Protein AF-A0A966U5E6-F1 (afdb_monomer_lite)

Secondary structure (DSSP, 8-state):
-PPPGGGGSHHHHHHH-TTSEEEE---GGGGG-TTPPTTEEEEEE-TTGGGS-TTPPPPEEEPPPPTT-S-HHHHHHHHHHHTT-SEEEEEEEGGGTT-HHHHHHHHHHHHH-SEEEEEEES-SSHHHHHHHHHHHHHHTTSSSGGGGGGGPBPTTS-BHHHHHHHS-EEEE---SS--GGGEEEPTTT---HHHHHTTTTHHHHHHHHHHHHHHHHHHHHHHHHHHHHHHHHHHHHHHHHHHHHHHHHHHHHHHHSS-HHHHHHHHHHHHHHHS-HHHHHHSHHHHHHTTS-----SSHHHHHHHHHHHH-SPPPTT--HHHHHHHHHHHHHHHHHHHHHH-GGGGGG---HHHHHHHHHHHHHSPPPPPPHHHHHHHHHHHHHHHHH-TTT--

pLDDT: mean 71.46, std 17.2, range [32.38, 96.38]

Structure (mmCIF, N/CA/C/O backbone):
data_AF-A0A966U5E6-F1
#
_entry.id   AF-A0A966U5E6-F1
#
loop_
_atom_site.group_PDB
_atom_site.id
_atom_site.type_symbol
_atom_site.label_atom_id
_atom_site.label_alt_id
_atom_site.label_comp_id
_atom_site.label_asym_id
_atom_site.label_entity_id
_atom_site.label_seq_id
_atom_site.pdbx_PDB_ins_code
_atom_site.Cartn_x
_atom_site.Cartn_y
_atom_site.Cartn_z
_atom_site.occupancy
_atom_site.B_iso_or_equiv
_atom_site.auth_seq_id
_atom_site.auth_comp_id
_atom_site.auth_asym_id
_atom_site.auth_atom_id
_atom_site.pdbx_PDB_model_num
ATOM 1 N N . MET A 1 1 ? -3.689 -17.893 -22.186 1.00 41.50 1 MET A N 1
ATOM 2 C CA . MET A 1 1 ? -5.064 -17.481 -22.502 1.00 41.50 1 MET A CA 1
ATOM 3 C C . MET A 1 1 ? -4.883 -16.170 -23.229 1.00 41.50 1 MET A C 1
ATOM 5 O O . MET A 1 1 ? -4.482 -15.211 -22.590 1.00 41.50 1 MET A O 1
ATOM 9 N N . ALA A 1 2 ? -4.940 -16.207 -24.560 1.00 42.91 2 ALA A N 1
ATOM 10 C CA . ALA A 1 2 ? -4.788 -15.012 -25.379 1.00 42.91 2 ALA A CA 1
ATOM 11 C C . ALA A 1 2 ? -5.911 -14.048 -25.000 1.00 42.91 2 ALA A C 1
ATOM 13 O O . ALA A 1 2 ? -7.063 -14.476 -24.918 1.00 42.91 2 ALA A O 1
ATOM 14 N N . VAL A 1 3 ? -5.568 -12.798 -24.695 1.00 50.03 3 VAL A N 1
ATOM 15 C CA . VAL A 1 3 ? -6.550 -11.739 -24.456 1.00 50.03 3 VAL A CA 1
ATOM 16 C C . VAL A 1 3 ? -7.454 -11.676 -25.694 1.00 50.03 3 VAL A C 1
ATOM 18 O O . VAL A 1 3 ? -6.928 -11.432 -26.784 1.00 50.03 3 VAL A O 1
ATOM 21 N N . PRO A 1 4 ? -8.765 -11.963 -25.571 1.00 55.91 4 PRO A N 1
ATOM 22 C CA . PRO A 1 4 ? -9.657 -12.007 -26.721 1.00 55.91 4 PRO A CA 1
ATOM 23 C C . PRO A 1 4 ? -9.639 -10.678 -27.495 1.00 55.91 4 PRO A C 1
ATOM 25 O O . PRO A 1 4 ? -9.589 -9.629 -26.854 1.00 55.91 4 PRO A O 1
ATOM 28 N N . PRO A 1 5 ? -9.720 -10.680 -28.840 1.00 56.44 5 PRO A N 1
ATOM 29 C CA . PRO A 1 5 ? -9.664 -9.457 -29.656 1.00 56.44 5 PRO A CA 1
ATOM 30 C C . PRO A 1 5 ? -10.683 -8.380 -29.248 1.00 56.44 5 PRO A C 1
ATOM 32 O O . PRO A 1 5 ? -10.448 -7.187 -29.424 1.00 56.44 5 PRO A O 1
ATOM 35 N N . GLU A 1 6 ? -11.803 -8.799 -28.658 1.00 61.25 6 GLU A N 1
ATOM 36 C CA . GLU A 1 6 ? -12.859 -7.936 -28.118 1.00 61.25 6 GLU A CA 1
ATOM 37 C C . GLU A 1 6 ? -12.434 -7.079 -26.906 1.00 61.25 6 GLU A C 1
ATOM 39 O O . GLU A 1 6 ? -13.129 -6.120 -26.568 1.00 61.25 6 GLU A O 1
ATOM 44 N N . TRP A 1 7 ? -11.277 -7.349 -26.288 1.00 61.25 7 TRP A N 1
ATOM 45 C CA . TRP A 1 7 ? -10.681 -6.485 -25.256 1.00 61.25 7 TRP A CA 1
ATOM 46 C C . TRP A 1 7 ? -10.131 -5.168 -25.798 1.00 61.25 7 TRP A C 1
ATOM 48 O O . TRP A 1 7 ? -9.921 -4.247 -25.019 1.00 61.25 7 TRP A O 1
ATOM 58 N N . ASN A 1 8 ? -9.956 -5.047 -27.114 1.00 61.06 8 ASN A N 1
ATOM 59 C CA . ASN A 1 8 ? -9.574 -3.784 -27.747 1.00 61.06 8 ASN A CA 1
ATOM 60 C C . ASN A 1 8 ? -10.769 -2.823 -27.912 1.00 61.06 8 ASN A C 1
ATOM 62 O O . ASN A 1 8 ? -10.610 -1.742 -28.475 1.00 61.06 8 ASN A O 1
ATOM 66 N N . SER A 1 9 ? -11.972 -3.208 -27.465 1.00 67.88 9 SER A N 1
ATOM 67 C CA . SER A 1 9 ? -13.136 -2.321 -27.488 1.00 67.88 9 SER A CA 1
ATOM 68 C C . SER A 1 9 ? -13.031 -1.243 -26.396 1.00 67.88 9 SER A C 1
ATOM 70 O O . SER A 1 9 ? -12.652 -1.563 -25.264 1.00 67.88 9 SER A O 1
ATOM 72 N N . PRO A 1 10 ? -13.404 0.018 -26.692 1.00 66.44 10 PRO A N 1
ATOM 73 C CA . PRO A 1 10 ? -13.407 1.101 -25.705 1.00 66.44 10 PRO A CA 1
ATOM 74 C C . PRO A 1 10 ? -14.160 0.737 -24.418 1.00 66.44 10 PRO A C 1
ATOM 76 O O . PRO A 1 10 ? -13.633 0.917 -23.328 1.00 66.44 10 PRO A O 1
ATOM 79 N N . GLU A 1 11 ? -15.324 0.096 -24.545 1.00 73.62 11 GLU A N 1
ATOM 80 C CA . GLU A 1 11 ? -16.182 -0.336 -23.429 1.00 73.62 11 GLU A CA 1
ATOM 81 C C . GLU A 1 11 ? -15.479 -1.301 -22.457 1.00 73.62 11 GLU A C 1
ATOM 83 O O . GLU A 1 11 ? -15.679 -1.254 -21.242 1.00 73.62 11 GLU A O 1
ATOM 88 N N . ARG A 1 12 ? -14.638 -2.208 -22.974 1.00 73.81 12 ARG A N 1
ATOM 89 C CA . ARG A 1 12 ? -13.872 -3.147 -22.140 1.00 73.81 12 ARG A CA 1
ATOM 90 C C . ARG A 1 12 ? -12.687 -2.462 -21.484 1.00 73.81 12 ARG A C 1
ATOM 92 O O . ARG A 1 12 ? -12.425 -2.721 -20.311 1.00 73.81 12 ARG A O 1
ATOM 99 N N . LEU A 1 13 ? -11.998 -1.595 -22.220 1.00 72.06 13 LEU A N 1
ATOM 100 C CA . LEU A 1 13 ? -10.863 -0.847 -21.696 1.00 72.06 13 LEU A CA 1
ATOM 101 C C . LEU A 1 13 ? -11.293 0.145 -20.608 1.00 72.06 13 LEU A C 1
ATOM 103 O O . LEU A 1 13 ? -10.577 0.277 -19.621 1.00 72.06 13 LEU A O 1
ATOM 107 N N . GLU A 1 14 ? -12.482 0.746 -20.710 1.00 75.75 14 GLU A N 1
ATOM 108 C CA . GLU A 1 14 ? -13.100 1.536 -19.634 1.00 75.75 14 GLU A CA 1
ATOM 109 C C . GLU A 1 14 ? -13.304 0.702 -18.360 1.00 75.75 14 GLU A C 1
ATOM 111 O O . GLU A 1 14 ? -13.106 1.190 -17.253 1.00 75.75 14 GLU A O 1
ATOM 116 N N . GLY A 1 15 ? -13.622 -0.590 -18.484 1.00 74.81 15 GLY A N 1
ATOM 117 C CA . GLY A 1 15 ? -13.683 -1.497 -17.335 1.00 74.81 15 GLY A CA 1
ATOM 118 C C . GLY A 1 15 ? -12.321 -1.746 -16.671 1.00 74.81 15 GLY A C 1
ATOM 119 O O . GLY A 1 15 ? -12.252 -1.934 -15.456 1.00 74.81 15 GLY A O 1
ATOM 120 N N . VAL A 1 16 ? -11.234 -1.737 -17.450 1.00 71.56 16 VAL A N 1
ATOM 121 C CA . VAL A 1 16 ? -9.858 -1.924 -16.952 1.00 71.56 16 VAL A CA 1
ATOM 122 C C . VAL A 1 16 ? -9.298 -0.620 -16.380 1.00 71.56 16 VAL A C 1
ATOM 124 O O . VAL A 1 16 ? -8.623 -0.634 -15.351 1.00 71.56 16 VAL A O 1
ATOM 127 N N . PHE A 1 17 ? -9.613 0.513 -17.005 1.00 74.50 17 PHE A N 1
ATOM 128 C CA . PHE A 1 17 ? -9.156 1.849 -16.630 1.00 74.50 17 PHE A CA 1
ATOM 129 C C . PHE A 1 17 ? -10.345 2.809 -16.436 1.00 74.50 17 PHE A C 1
ATOM 131 O O . PHE A 1 17 ? -10.489 3.770 -17.188 1.00 74.50 17 PHE A O 1
ATOM 138 N N . PRO A 1 18 ? -11.179 2.608 -15.397 1.00 71.12 18 PRO A N 1
ATOM 139 C CA . PRO A 1 18 ? -12.434 3.353 -15.212 1.00 71.12 18 PRO A CA 1
ATOM 140 C C . PRO A 1 18 ? -12.257 4.846 -14.924 1.00 71.12 18 PRO A C 1
ATOM 142 O O . PRO A 1 18 ? -13.219 5.606 -14.956 1.00 71.12 18 PRO A O 1
ATOM 145 N N . THR A 1 19 ? -11.039 5.265 -14.592 1.00 72.38 19 THR A N 1
ATOM 146 C CA . THR A 1 19 ? -10.677 6.641 -14.236 1.00 72.38 19 THR A CA 1
ATOM 147 C C . THR A 1 19 ? -9.906 7.361 -15.347 1.00 72.38 19 THR A C 1
ATOM 149 O O . THR A 1 19 ? -9.555 8.528 -15.172 1.00 72.38 19 THR A O 1
ATOM 152 N N . ALA A 1 20 ? -9.628 6.691 -16.472 1.00 71.94 20 ALA A N 1
ATOM 153 C CA . ALA A 1 20 ? -8.787 7.202 -17.552 1.00 71.94 20 ALA A CA 1
ATOM 154 C C . ALA A 1 20 ? -9.601 7.731 -18.744 1.00 71.94 20 ALA A C 1
ATOM 156 O O . ALA A 1 20 ? -10.583 7.113 -19.145 1.00 71.94 20 ALA A O 1
ATOM 157 N N . ASP A 1 21 ? -9.144 8.829 -19.359 1.00 75.56 21 ASP A N 1
ATOM 158 C CA . ASP A 1 21 ? -9.624 9.261 -20.681 1.00 75.56 21 ASP A CA 1
ATOM 159 C C . ASP A 1 21 ? -8.865 8.474 -21.758 1.00 75.56 21 ASP A C 1
ATOM 161 O O . ASP A 1 21 ? -7.744 8.823 -22.134 1.00 75.56 21 ASP A O 1
ATOM 165 N N . LEU A 1 22 ? -9.427 7.347 -22.194 1.00 75.19 22 LEU A N 1
ATOM 166 C CA . LEU A 1 22 ? -8.778 6.450 -23.147 1.00 75.19 22 LEU A CA 1
ATOM 167 C C . LEU A 1 22 ? -8.907 6.980 -24.577 1.00 75.19 22 LEU A C 1
ATOM 169 O O . LEU A 1 22 ? -10.005 7.172 -25.093 1.00 75.19 22 LEU A O 1
ATOM 173 N N . CYS A 1 23 ? -7.774 7.159 -25.253 1.00 74.31 23 CYS A N 1
ATOM 174 C CA . CYS A 1 23 ? -7.717 7.629 -26.631 1.00 74.31 23 CYS A CA 1
ATOM 175 C C . CYS A 1 23 ? -6.932 6.648 -27.510 1.00 74.31 23 CYS A C 1
ATOM 177 O O . CYS A 1 23 ? -5.743 6.431 -27.266 1.00 74.31 23 CYS A O 1
ATOM 179 N N . PRO A 1 24 ? -7.542 6.085 -28.567 1.00 73.31 24 PRO A N 1
ATOM 180 C CA . PRO A 1 24 ? -6.820 5.256 -29.523 1.00 73.31 24 PRO A CA 1
ATOM 181 C C . PRO A 1 24 ? -5.620 6.004 -30.121 1.00 73.31 24 PRO A C 1
ATOM 183 O O . PRO A 1 24 ? -5.747 7.136 -30.594 1.00 73.31 24 PRO A O 1
ATOM 186 N N . LEU A 1 25 ? -4.448 5.373 -30.112 1.00 71.69 25 LEU A N 1
ATOM 187 C CA . LEU A 1 25 ? -3.243 5.885 -30.752 1.00 71.69 25 LEU A CA 1
ATOM 188 C C . LEU A 1 25 ? -3.236 5.456 -32.222 1.00 71.69 25 LEU A C 1
ATOM 190 O O . LEU A 1 25 ? -2.793 4.362 -32.560 1.00 71.69 25 LEU A O 1
ATOM 194 N N . ILE A 1 26 ? -3.768 6.322 -33.086 1.00 72.00 26 ILE A N 1
ATOM 195 C CA . ILE A 1 26 ? -3.851 6.090 -34.539 1.00 72.00 26 ILE A CA 1
ATOM 196 C C . ILE A 1 26 ? -2.588 6.598 -35.252 1.00 72.00 26 ILE A C 1
ATOM 198 O O . ILE A 1 26 ? -2.130 5.990 -36.214 1.00 72.00 26 ILE A O 1
ATOM 202 N N . ASP A 1 27 ? -2.016 7.700 -34.763 1.00 71.19 27 ASP A N 1
ATOM 203 C CA . ASP A 1 27 ? -0.808 8.328 -35.299 1.00 71.19 27 ASP A CA 1
ATOM 204 C C . ASP A 1 27 ? 0.183 8.590 -34.149 1.00 71.19 27 ASP A C 1
ATOM 206 O O . ASP A 1 27 ? -0.199 9.250 -33.176 1.00 71.19 27 ASP A O 1
ATOM 210 N N . PRO A 1 28 ? 1.446 8.121 -34.234 1.00 70.12 28 PRO A N 1
ATOM 211 C CA . PRO A 1 28 ? 2.491 8.427 -33.254 1.00 70.12 28 PRO A CA 1
ATOM 212 C C . PRO A 1 28 ? 2.680 9.924 -32.981 1.00 70.12 28 PRO A C 1
ATOM 214 O O . PRO A 1 28 ? 3.082 10.299 -31.879 1.00 70.12 28 PRO A O 1
ATOM 217 N N . SER A 1 29 ? 2.370 10.791 -33.951 1.00 72.19 29 SER A N 1
ATOM 218 C CA . SER A 1 29 ? 2.447 12.245 -33.781 1.00 72.19 29 SER A CA 1
ATOM 219 C C . SER A 1 29 ? 1.520 12.764 -32.671 1.00 72.19 29 SER A C 1
ATOM 221 O O . SER A 1 29 ? 1.828 13.778 -32.040 1.00 72.19 29 SER A O 1
ATOM 223 N N . ALA A 1 30 ? 0.442 12.033 -32.355 1.00 68.44 30 ALA A N 1
ATOM 224 C CA . ALA A 1 30 ? -0.501 12.378 -31.296 1.00 68.44 30 ALA A CA 1
ATOM 225 C C . ALA A 1 30 ? 0.145 12.409 -29.899 1.00 68.44 30 ALA A C 1
ATOM 227 O O . ALA A 1 30 ? -0.312 13.183 -29.056 1.00 68.44 30 ALA A O 1
ATOM 228 N N . LEU A 1 31 ? 1.230 11.647 -29.689 1.00 66.94 31 LEU A N 1
ATOM 229 C CA . LEU A 1 31 ? 2.015 11.630 -28.445 1.00 66.94 31 LEU A CA 1
ATOM 230 C C . LEU A 1 31 ? 2.821 12.920 -28.229 1.00 66.94 31 LEU A C 1
ATOM 232 O O . LEU A 1 31 ? 3.248 13.213 -27.117 1.00 66.94 31 LEU A O 1
ATOM 236 N N . VAL A 1 32 ? 3.059 13.689 -29.295 1.00 65.81 32 VAL A N 1
ATOM 237 C CA . VAL A 1 32 ? 3.941 14.867 -29.280 1.00 65.81 32 VAL A CA 1
ATOM 238 C C . VAL A 1 32 ? 3.139 16.172 -29.215 1.00 65.81 32 VAL A C 1
ATOM 240 O O . VAL A 1 32 ? 3.725 17.238 -29.043 1.00 65.81 32 VAL A O 1
ATOM 243 N N . LEU A 1 33 ? 1.806 16.122 -29.341 1.00 58.59 33 LEU A N 1
ATOM 244 C CA . LEU A 1 33 ? 0.968 17.319 -29.445 1.00 58.59 33 LEU A CA 1
ATOM 245 C C . LEU A 1 33 ? 0.936 18.114 -28.122 1.00 58.59 33 LEU A C 1
ATOM 247 O O . LEU A 1 33 ? 0.348 17.652 -27.140 1.00 58.59 33 LEU A O 1
ATOM 251 N N . PRO A 1 34 ? 1.510 19.333 -28.075 1.00 55.66 34 PRO A N 1
ATOM 252 C CA . PRO A 1 34 ? 1.424 20.179 -26.893 1.00 55.66 34 PRO A CA 1
ATOM 253 C C . PRO A 1 34 ? -0.016 20.675 -26.688 1.00 55.66 34 PRO A C 1
ATOM 255 O O . PRO A 1 34 ? -0.691 21.057 -27.643 1.00 55.66 34 PRO A O 1
ATOM 258 N N . GLY A 1 35 ? -0.483 20.702 -25.435 1.00 57.75 35 GLY A N 1
ATOM 259 C CA . GLY A 1 35 ? -1.819 21.204 -25.075 1.00 57.75 35 GLY A CA 1
ATOM 260 C C . GLY A 1 35 ? -2.935 20.154 -25.044 1.00 57.75 35 GLY A C 1
ATOM 261 O O . GLY A 1 35 ? -4.105 20.519 -24.942 1.00 57.75 35 GLY A O 1
ATOM 262 N N . GLN A 1 36 ? -2.597 18.863 -25.112 1.00 59.75 36 GLN A N 1
ATOM 263 C CA . GLN A 1 36 ? -3.540 17.784 -24.806 1.00 59.75 36 GLN A CA 1
ATOM 264 C C . GLN A 1 36 ? -4.076 17.941 -23.365 1.00 59.75 36 GLN A C 1
ATOM 266 O O . GLN A 1 36 ? -3.306 18.299 -22.467 1.00 59.75 36 GLN A O 1
ATOM 271 N N . PRO A 1 37 ? -5.374 17.687 -23.113 1.00 59.03 37 PRO A N 1
ATOM 272 C CA . PRO A 1 37 ? -5.912 17.694 -21.757 1.00 59.03 37 PRO A CA 1
ATOM 273 C C . PRO A 1 37 ? -5.194 16.651 -20.888 1.00 59.03 37 PRO A C 1
ATOM 275 O O . PRO A 1 37 ? -4.976 15.514 -21.310 1.00 59.03 37 PRO A O 1
ATOM 278 N N . ALA A 1 38 ? -4.819 17.045 -19.669 1.00 56.41 38 ALA A N 1
ATOM 279 C CA . ALA A 1 38 ? -4.161 16.158 -18.714 1.00 56.41 38 ALA A CA 1
ATOM 280 C C . ALA A 1 38 ? -5.054 14.947 -18.383 1.00 56.41 38 ALA A C 1
ATOM 282 O O . ALA A 1 38 ? -6.244 15.097 -18.098 1.00 56.41 38 ALA A O 1
ATOM 283 N N . GLY A 1 39 ? -4.476 13.741 -18.385 1.00 58.38 39 GLY A N 1
ATOM 284 C CA . GLY A 1 39 ? -5.188 12.499 -18.052 1.00 58.38 39 GLY A CA 1
ATOM 285 C C . GLY A 1 39 ? -5.626 11.631 -19.226 1.00 58.38 39 GLY A C 1
ATOM 286 O O . GLY A 1 39 ? -6.240 10.589 -18.993 1.00 58.38 39 GLY A O 1
ATOM 287 N N . ARG A 1 40 ? -5.300 12.033 -20.455 1.00 70.44 40 ARG A N 1
ATOM 288 C CA . ARG A 1 40 ? -5.498 11.207 -21.640 1.00 70.44 40 ARG A CA 1
ATOM 289 C C . ARG A 1 40 ? -4.468 10.083 -21.696 1.00 70.44 40 ARG A C 1
ATOM 291 O O . ARG A 1 40 ? -3.270 10.341 -21.624 1.00 70.44 40 ARG A O 1
ATOM 298 N N . MET A 1 41 ? -4.935 8.848 -21.836 1.00 71.31 41 MET A N 1
ATOM 299 C CA . MET A 1 41 ? -4.091 7.670 -22.014 1.00 71.31 41 MET A CA 1
ATOM 300 C C . MET A 1 41 ? -4.189 7.195 -23.451 1.00 71.31 41 MET A C 1
ATOM 302 O O . MET A 1 41 ? -5.272 6.876 -23.943 1.00 71.31 41 MET A O 1
ATOM 306 N N . HIS A 1 42 ? -3.045 7.143 -24.121 1.00 74.50 42 HIS A N 1
ATOM 307 C CA . HIS A 1 42 ? -2.974 6.645 -25.480 1.00 74.50 42 HIS A CA 1
ATOM 308 C C . HIS A 1 42 ? -2.915 5.126 -25.484 1.00 74.50 42 HIS A C 1
ATOM 310 O O . HIS A 1 42 ? -2.060 4.535 -24.830 1.00 74.50 42 HIS A O 1
ATOM 316 N N . VAL A 1 43 ? -3.837 4.520 -26.227 1.00 71.56 43 VAL A N 1
ATOM 317 C CA . VAL A 1 43 ? -4.001 3.075 -26.336 1.00 71.56 43 VAL A CA 1
ATOM 318 C C . VAL A 1 43 ? -3.727 2.646 -27.767 1.00 71.56 43 VAL A C 1
ATOM 320 O O . VAL A 1 43 ? -4.480 2.989 -28.676 1.00 71.56 43 VAL A O 1
ATOM 323 N N . ALA A 1 44 ? -2.686 1.846 -27.966 1.00 68.00 44 ALA A N 1
ATOM 324 C CA . ALA A 1 44 ? -2.507 1.101 -29.204 1.00 68.00 44 ALA A CA 1
ATOM 325 C C . ALA A 1 44 ? -2.788 -0.379 -28.945 1.00 68.00 44 ALA A C 1
ATOM 327 O O . ALA A 1 44 ? -2.116 -1.006 -28.124 1.00 68.00 44 ALA A O 1
ATOM 328 N N . ALA A 1 45 ? -3.758 -0.927 -29.676 1.00 62.34 45 ALA A N 1
ATOM 329 C CA . ALA A 1 45 ? -3.781 -2.350 -29.965 1.00 62.34 45 ALA A CA 1
ATOM 330 C C . ALA A 1 45 ? -2.874 -2.568 -31.174 1.00 62.34 45 ALA A C 1
ATOM 332 O O . ALA A 1 45 ? -2.937 -1.792 -32.126 1.00 62.34 45 ALA A O 1
ATOM 333 N N . ALA A 1 46 ? -2.031 -3.593 -31.153 1.00 56.56 46 ALA A N 1
ATOM 334 C CA . ALA A 1 46 ? -1.167 -3.905 -32.284 1.00 56.56 46 ALA A CA 1
ATOM 335 C C . ALA A 1 46 ? -1.766 -5.053 -33.118 1.00 56.56 46 ALA A C 1
ATOM 337 O O . ALA A 1 46 ? -1.400 -6.207 -32.894 1.00 56.56 46 ALA A O 1
ATOM 338 N N . PRO A 1 47 ? -2.679 -4.778 -34.076 1.00 49.59 47 PRO A N 1
ATOM 339 C CA . PRO A 1 47 ? -3.237 -5.806 -34.952 1.00 49.59 47 PRO A CA 1
ATOM 340 C C . PRO A 1 47 ? -2.172 -6.435 -35.859 1.00 49.59 47 PRO A C 1
ATOM 342 O O . PRO A 1 47 ? -2.323 -7.586 -36.237 1.00 49.59 47 PRO A O 1
ATOM 345 N N . ASP A 1 48 ? -1.061 -5.749 -36.141 1.00 42.88 48 ASP A N 1
ATOM 346 C CA . ASP A 1 48 ? 0.031 -6.291 -36.965 1.00 42.88 48 ASP A CA 1
ATOM 347 C C . ASP A 1 48 ? 1.111 -7.021 -36.146 1.00 42.88 48 ASP A C 1
ATOM 349 O O . ASP A 1 48 ? 1.906 -7.772 -36.701 1.00 42.88 48 ASP A O 1
ATOM 353 N N . LEU A 1 49 ? 1.104 -6.906 -34.810 1.00 48.47 49 LEU A N 1
ATOM 354 C CA . LEU A 1 49 ? 1.819 -7.864 -33.952 1.00 48.47 49 LEU A CA 1
ATOM 355 C C . LEU A 1 49 ? 1.053 -9.204 -33.862 1.00 48.47 49 LEU A C 1
ATOM 357 O O . LEU A 1 49 ? 1.596 -10.200 -33.394 1.00 48.47 49 LEU A O 1
ATOM 361 N N . VAL A 1 50 ? -0.173 -9.293 -34.398 1.00 41.88 50 VAL A N 1
ATOM 362 C CA . VAL A 1 50 ? -0.956 -10.543 -34.500 1.00 41.88 50 VAL A CA 1
ATOM 363 C C . VAL A 1 50 ? -0.342 -11.538 -35.501 1.00 41.88 50 VAL A C 1
ATOM 365 O O . VAL A 1 50 ? -0.720 -12.707 -35.515 1.00 41.88 50 VAL A O 1
ATOM 368 N N . THR A 1 51 ? 0.698 -11.166 -36.262 1.00 42.44 51 THR A N 1
ATOM 369 C CA . THR A 1 51 ? 1.540 -12.154 -36.968 1.00 42.44 51 THR A CA 1
ATOM 370 C C . THR A 1 51 ? 2.488 -12.944 -36.054 1.00 42.44 51 THR A C 1
ATOM 372 O O . THR A 1 51 ? 3.321 -13.695 -36.552 1.00 42.44 51 THR A O 1
ATOM 375 N N . LEU A 1 52 ? 2.354 -12.866 -34.726 1.00 47.38 52 LEU A N 1
ATOM 376 C CA . LEU A 1 52 ? 3.104 -13.693 -33.763 1.00 47.38 52 LEU A CA 1
ATOM 377 C C . LEU A 1 52 ? 2.514 -15.109 -33.565 1.00 47.38 52 LEU A C 1
ATOM 379 O O . LEU A 1 52 ? 2.692 -15.747 -32.529 1.00 47.38 52 LEU A O 1
ATOM 383 N N . GLY A 1 53 ? 1.855 -15.628 -34.603 1.00 41.91 53 GLY A N 1
ATOM 384 C CA . GLY A 1 53 ? 1.350 -16.995 -34.690 1.00 41.91 53 GLY A CA 1
ATOM 385 C C . GLY A 1 53 ? -0.074 -17.187 -34.143 1.00 41.91 53 GLY A C 1
ATOM 386 O O . GLY A 1 53 ? -0.586 -16.364 -33.380 1.00 41.91 53 GLY A O 1
ATOM 387 N N . PRO A 1 54 ? -0.751 -18.283 -34.536 1.00 39.19 54 PRO A N 1
ATOM 388 C CA . PRO A 1 54 ? -2.086 -18.608 -34.043 1.00 39.19 54 PRO A CA 1
ATOM 389 C C . PRO A 1 54 ? -2.041 -18.838 -32.521 1.00 39.19 54 PRO A C 1
ATOM 391 O O . PRO A 1 54 ? -1.598 -19.887 -32.059 1.00 39.19 54 PRO A O 1
ATOM 394 N N . GLY A 1 55 ? -2.482 -17.840 -31.743 1.00 49.31 55 GLY A N 1
ATOM 395 C CA . GLY A 1 55 ? -2.504 -17.872 -30.272 1.00 49.31 55 GLY A CA 1
ATOM 396 C C . GLY A 1 55 ? -1.818 -16.703 -29.545 1.00 49.31 55 GLY A C 1
ATOM 397 O O . GLY A 1 55 ? -1.759 -16.746 -28.314 1.00 49.31 55 GLY A O 1
ATOM 398 N N . GLY A 1 56 ? -1.314 -15.686 -30.257 1.00 50.41 56 GLY A N 1
ATOM 399 C CA . GLY A 1 56 ? -0.709 -14.486 -29.657 1.00 50.41 56 GLY A CA 1
ATOM 400 C C . GLY A 1 56 ? -1.665 -13.694 -28.749 1.00 50.41 56 GLY A C 1
ATOM 401 O O . GLY A 1 56 ? -2.878 -13.682 -28.965 1.00 50.41 56 GLY A O 1
ATOM 402 N N . ALA A 1 57 ? -1.130 -13.062 -27.701 1.00 56.28 57 ALA A N 1
ATOM 403 C CA . ALA A 1 57 ? -1.904 -12.217 -26.792 1.00 56.28 57 ALA A CA 1
ATOM 404 C C . ALA A 1 57 ? -2.172 -10.836 -27.415 1.00 56.28 57 ALA A C 1
ATOM 406 O O . ALA A 1 57 ? -1.317 -10.298 -28.114 1.00 56.28 57 ALA A O 1
ATOM 407 N N . SER A 1 58 ? -3.343 -10.248 -27.145 1.00 62.03 58 SER A N 1
ATOM 408 C CA . SER A 1 58 ? -3.577 -8.840 -27.485 1.00 62.03 58 SER A CA 1
ATOM 409 C C . SER A 1 58 ? -2.665 -7.959 -26.632 1.00 62.03 58 SER A C 1
ATOM 411 O O . SER A 1 58 ? -2.637 -8.100 -25.409 1.00 62.03 58 SER A O 1
ATOM 413 N N . LEU A 1 59 ? -1.922 -7.066 -27.283 1.00 69.88 59 LEU A N 1
ATOM 414 C CA . LEU A 1 59 ? -1.041 -6.105 -26.630 1.00 69.88 59 LEU A CA 1
ATOM 415 C C . LEU A 1 59 ? -1.773 -4.777 -26.462 1.00 69.88 59 LEU A C 1
ATOM 417 O O . LEU A 1 59 ? -2.258 -4.217 -27.445 1.00 69.88 59 LEU A O 1
ATOM 421 N N . LEU A 1 60 ? -1.786 -4.272 -25.231 1.00 72.25 60 LEU A N 1
ATOM 422 C CA . LEU A 1 60 ? -2.223 -2.925 -24.904 1.00 72.25 60 LEU A CA 1
ATOM 423 C C . LEU A 1 60 ? -1.008 -2.101 -24.478 1.00 72.25 60 LEU A C 1
ATOM 425 O O . LEU A 1 60 ? -0.437 -2.343 -23.416 1.00 72.25 60 LEU A O 1
ATOM 429 N N . LEU A 1 61 ? -0.622 -1.125 -25.295 1.00 75.69 61 LEU A N 1
ATOM 430 C CA . LEU A 1 61 ? 0.395 -0.148 -24.911 1.00 75.69 61 LEU A CA 1
ATOM 431 C C . LEU A 1 61 ? -0.286 1.084 -24.328 1.00 75.69 61 LEU A C 1
ATOM 433 O O . LEU A 1 61 ? -1.157 1.657 -24.980 1.00 75.69 61 LEU A O 1
ATOM 437 N N . VAL A 1 62 ? 0.126 1.463 -23.118 1.00 77.19 62 VAL A N 1
ATOM 438 C CA . VAL A 1 62 ? -0.357 2.650 -22.407 1.00 77.19 62 VAL A CA 1
ATOM 439 C C . VAL A 1 62 ? 0.832 3.549 -22.118 1.00 77.19 62 VAL A C 1
ATOM 441 O O . VAL A 1 62 ? 1.751 3.147 -21.406 1.00 77.19 62 VAL A O 1
ATOM 444 N N . ASP A 1 63 ? 0.805 4.763 -22.659 1.00 76.81 63 ASP A N 1
ATOM 445 C CA . ASP A 1 63 ? 1.737 5.808 -22.242 1.00 76.81 63 ASP A CA 1
ATOM 446 C C . ASP A 1 63 ? 1.245 6.427 -20.928 1.00 76.81 63 ASP A C 1
ATOM 448 O O . ASP A 1 63 ? 0.094 6.865 -20.826 1.00 76.81 63 ASP A O 1
ATOM 452 N N . THR A 1 64 ? 2.088 6.405 -19.896 1.00 74.25 64 THR A N 1
ATOM 453 C CA . THR A 1 64 ? 1.730 6.923 -18.571 1.00 74.25 64 THR A CA 1
ATOM 454 C C . THR A 1 64 ? 2.146 8.384 -18.460 1.00 74.25 64 THR A C 1
ATOM 456 O O . THR A 1 64 ? 3.273 8.704 -18.846 1.00 74.25 64 THR A O 1
ATOM 459 N N . PRO A 1 65 ? 1.312 9.271 -17.882 1.00 67.56 65 PRO A N 1
ATOM 460 C CA . PRO A 1 65 ? 1.724 10.646 -17.642 1.00 67.56 65 PRO A CA 1
ATOM 461 C C . PRO A 1 65 ? 2.992 10.665 -16.790 1.00 67.56 65 PRO A C 1
ATOM 463 O O . PRO A 1 65 ? 3.186 9.804 -15.929 1.00 67.56 65 PRO A O 1
ATOM 466 N N . ASP A 1 66 ? 3.849 11.655 -17.029 1.00 66.12 66 ASP A N 1
ATOM 467 C CA . ASP A 1 66 ? 5.102 11.767 -16.296 1.00 66.12 66 ASP A CA 1
ATOM 468 C C . ASP A 1 66 ? 4.804 11.845 -14.784 1.00 66.12 66 ASP A C 1
ATOM 470 O O . ASP A 1 66 ? 4.094 12.751 -14.330 1.00 66.12 66 ASP A O 1
ATOM 474 N N . TYR A 1 67 ? 5.370 10.919 -13.994 1.00 56.75 67 TYR A N 1
ATOM 475 C CA . TYR A 1 67 ? 5.328 10.934 -12.514 1.00 56.75 67 TYR A CA 1
ATOM 476 C C . TYR A 1 67 ? 5.781 12.280 -11.951 1.00 56.75 67 TYR A C 1
ATOM 478 O O . TYR A 1 67 ? 5.481 12.654 -10.818 1.00 56.75 67 TYR A O 1
ATOM 486 N N . ASN A 1 68 ? 6.508 13.013 -12.785 1.00 53.09 68 ASN A N 1
ATOM 487 C CA . ASN A 1 68 ? 7.137 14.265 -12.492 1.00 53.09 68 ASN A CA 1
ATOM 488 C C . ASN A 1 68 ? 6.243 15.499 -12.628 1.00 53.09 68 ASN A C 1
ATOM 490 O O . ASN A 1 68 ? 6.742 16.610 -12.408 1.00 53.09 68 ASN A O 1
ATOM 494 N N . SER A 1 69 ? 4.969 15.332 -12.989 1.00 56.53 69 SER A N 1
ATOM 495 C CA . SER A 1 69 ? 4.027 16.444 -13.070 1.00 56.53 69 SER A CA 1
ATOM 496 C C . SER A 1 69 ? 3.817 17.082 -11.687 1.00 56.53 69 SER A C 1
ATOM 498 O O . SER A 1 69 ? 3.742 16.392 -10.673 1.00 56.53 69 SER A O 1
ATOM 500 N N . VAL A 1 70 ? 3.667 18.408 -11.644 1.00 54.31 70 VAL A N 1
ATOM 501 C CA . VAL A 1 70 ? 3.373 19.169 -10.410 1.00 54.31 70 VAL A CA 1
ATOM 502 C C . VAL A 1 70 ? 1.980 18.821 -9.844 1.00 54.31 70 VAL A C 1
ATOM 504 O O . VAL A 1 70 ? 1.641 19.173 -8.717 1.00 54.31 70 VAL A O 1
ATOM 507 N N . GLU A 1 71 ? 1.162 18.101 -10.612 1.00 64.12 71 GLU A N 1
ATOM 508 C CA . GLU A 1 71 ? -0.206 17.741 -10.270 1.00 64.12 71 GLU A CA 1
ATOM 509 C C . GLU A 1 71 ? -0.256 16.357 -9.603 1.00 64.12 71 GLU A C 1
ATOM 511 O O . GLU A 1 71 ? -0.036 15.324 -10.240 1.00 64.12 71 GLU A O 1
ATOM 516 N N . ALA A 1 72 ? -0.606 16.328 -8.313 1.00 67.44 72 ALA A N 1
ATOM 517 C CA . ALA A 1 72 ? -0.745 15.098 -7.521 1.00 67.44 72 ALA A CA 1
ATOM 518 C C . ALA A 1 72 ? -1.730 14.078 -8.131 1.00 67.44 72 ALA A C 1
ATOM 520 O O . ALA A 1 72 ? -1.593 12.872 -7.927 1.00 67.44 72 ALA A O 1
ATOM 521 N N . GLU A 1 73 ? -2.705 14.554 -8.906 1.00 69.00 73 GLU A N 1
ATOM 522 C CA . GLU A 1 73 ? -3.681 13.714 -9.600 1.00 69.00 73 GLU A CA 1
ATOM 523 C C . GLU A 1 73 ? -3.033 12.862 -10.707 1.00 69.00 73 GLU A C 1
ATOM 525 O O . GLU A 1 73 ? -3.379 11.691 -10.851 1.00 69.00 73 GLU A O 1
ATOM 530 N N . ASN A 1 74 ? -2.040 13.385 -11.438 1.00 69.50 74 ASN A N 1
ATOM 531 C CA . ASN A 1 74 ? -1.335 12.611 -12.467 1.00 69.50 74 ASN A CA 1
ATOM 532 C C . ASN A 1 74 ? -0.452 11.527 -11.844 1.00 69.50 74 ASN A C 1
ATOM 534 O O . ASN A 1 74 ? -0.394 10.419 -12.369 1.00 69.50 74 ASN A O 1
ATOM 538 N N . ALA A 1 75 ? 0.166 11.810 -10.692 1.00 71.19 75 ALA A N 1
ATOM 539 C CA . ALA A 1 75 ? 0.938 10.818 -9.947 1.00 71.19 75 ALA A CA 1
ATOM 540 C C . ALA A 1 75 ? 0.052 9.658 -9.458 1.00 71.19 75 ALA A C 1
ATOM 542 O O . ALA A 1 75 ? 0.424 8.496 -9.621 1.00 71.19 75 ALA A O 1
ATOM 543 N N . ARG A 1 76 ? -1.147 9.958 -8.928 1.00 75.19 76 ARG A N 1
ATOM 544 C CA . ARG A 1 76 ? -2.115 8.922 -8.527 1.00 75.19 76 ARG A CA 1
ATOM 545 C C . ARG A 1 76 ? -2.556 8.077 -9.722 1.00 75.19 76 ARG A C 1
ATOM 547 O O . ARG A 1 76 ? -2.608 6.857 -9.623 1.00 75.19 76 ARG A O 1
ATOM 554 N N . ARG A 1 77 ? -2.841 8.711 -10.861 1.00 74.00 77 ARG A N 1
ATOM 555 C CA . ARG A 1 77 ? -3.245 8.007 -12.088 1.00 74.00 77 ARG A CA 1
ATOM 556 C C . ARG A 1 77 ? -2.142 7.109 -12.626 1.00 74.00 77 ARG A C 1
ATOM 558 O O . ARG A 1 77 ? -2.421 5.975 -12.992 1.00 74.00 77 ARG A O 1
ATOM 565 N N . ALA A 1 78 ? -0.903 7.591 -12.649 1.00 77.06 78 ALA A N 1
ATOM 566 C CA . ALA A 1 78 ? 0.233 6.788 -13.073 1.00 77.06 78 ALA A CA 1
ATOM 567 C C . ALA A 1 78 ? 0.373 5.536 -12.185 1.00 77.06 78 ALA A C 1
ATOM 569 O O . ALA A 1 78 ? 0.463 4.425 -12.700 1.00 77.06 78 ALA A O 1
ATOM 570 N N . GLU A 1 79 ? 0.245 5.686 -10.862 1.00 79.44 79 GLU A N 1
ATOM 571 C CA . GLU A 1 79 ? 0.233 4.566 -9.912 1.00 79.44 79 GLU A CA 1
ATOM 572 C C . GLU A 1 79 ? -0.935 3.583 -10.141 1.00 79.44 79 GLU A C 1
ATOM 574 O O . GLU A 1 79 ? -0.717 2.371 -10.147 1.00 79.44 79 GLU A O 1
ATOM 579 N N . GLU A 1 80 ? -2.151 4.076 -10.407 1.00 78.88 80 GLU A N 1
ATOM 580 C CA . GLU A 1 80 ? -3.314 3.240 -10.753 1.00 78.88 80 GLU A CA 1
ATOM 581 C C . GLU A 1 80 ? -3.077 2.393 -12.018 1.00 78.88 80 GLU A C 1
ATOM 583 O O . GLU A 1 80 ? -3.502 1.236 -12.069 1.00 78.88 80 GLU A O 1
ATOM 588 N N . ILE A 1 81 ? -2.390 2.941 -13.029 1.00 77.50 81 ILE A N 1
ATOM 589 C CA . ILE A 1 81 ? -2.025 2.202 -14.249 1.00 77.50 81 ILE A CA 1
ATOM 590 C C . ILE A 1 81 ? -0.975 1.141 -13.932 1.00 77.50 81 ILE A C 1
ATOM 592 O O . ILE A 1 81 ? -1.130 -0.006 -14.349 1.00 77.50 81 ILE A O 1
ATOM 596 N N . LEU A 1 82 ? 0.076 1.494 -13.181 1.00 79.50 82 LEU A N 1
ATOM 597 C CA . LEU A 1 82 ? 1.156 0.553 -12.868 1.00 79.50 82 LEU A CA 1
ATOM 598 C C . LEU A 1 82 ? 0.664 -0.665 -12.102 1.00 79.50 82 LEU A C 1
ATOM 600 O O . LEU A 1 82 ? 1.096 -1.774 -12.395 1.00 79.50 82 LEU A O 1
ATOM 604 N N . LEU A 1 83 ? -0.256 -0.466 -11.157 1.00 77.56 83 LEU A N 1
ATOM 605 C CA . LEU A 1 83 ? -0.864 -1.554 -10.389 1.00 77.56 83 LEU A CA 1
ATOM 606 C C . LEU A 1 83 ? -1.627 -2.556 -11.268 1.00 77.56 83 LEU A C 1
ATOM 608 O O . LEU A 1 83 ? -1.862 -3.685 -10.844 1.00 77.56 83 LEU A O 1
ATOM 612 N N . ARG A 1 84 ? -2.036 -2.149 -12.474 1.00 75.56 84 ARG A N 1
ATOM 613 C CA . ARG A 1 84 ? -2.755 -2.992 -13.439 1.00 75.56 84 ARG A CA 1
ATOM 614 C C . ARG A 1 84 ? -1.864 -3.504 -14.567 1.00 75.56 84 ARG A C 1
ATOM 616 O O . ARG A 1 84 ? -2.285 -4.393 -15.302 1.00 75.56 84 ARG A O 1
ATOM 623 N N . ALA A 1 85 ? -0.662 -2.955 -14.721 1.00 79.38 85 ALA A N 1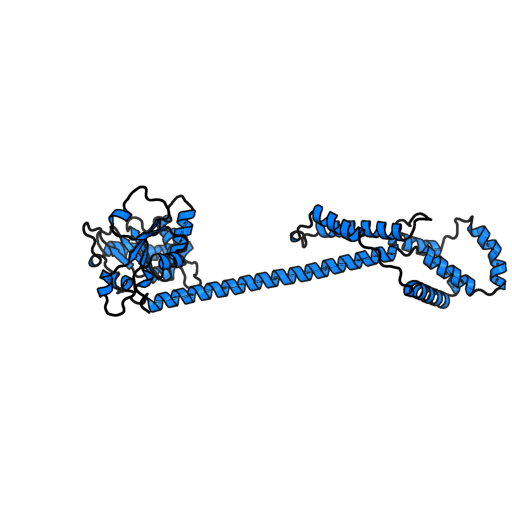
ATOM 624 C CA . ALA A 1 85 ? 0.255 -3.339 -15.777 1.00 79.38 85 ALA A CA 1
ATOM 625 C C . ALA A 1 85 ? 0.913 -4.694 -15.471 1.00 79.38 85 ALA A C 1
ATOM 627 O O . ALA A 1 85 ? 1.512 -4.909 -14.415 1.00 79.38 85 ALA A O 1
ATOM 628 N N . GLU A 1 86 ? 0.845 -5.611 -16.436 1.00 79.25 86 GLU A N 1
ATOM 629 C CA . GLU A 1 86 ? 1.566 -6.886 -16.370 1.00 79.25 86 GLU A CA 1
ATOM 630 C C . GLU A 1 86 ? 3.071 -6.668 -16.577 1.00 79.25 86 GLU A C 1
ATOM 632 O O . GLU A 1 86 ? 3.899 -7.238 -15.866 1.00 79.25 86 GLU A O 1
ATOM 637 N N . ILE A 1 87 ? 3.420 -5.799 -17.528 1.00 85.19 87 ILE A N 1
ATOM 638 C CA . ILE A 1 87 ? 4.794 -5.442 -17.880 1.00 85.19 87 ILE A CA 1
ATOM 639 C C . ILE A 1 87 ? 4.937 -3.921 -17.806 1.00 85.19 87 ILE A C 1
ATOM 641 O O . ILE A 1 87 ? 4.184 -3.188 -18.442 1.00 85.19 87 ILE A O 1
ATOM 645 N N . LEU A 1 88 ? 5.933 -3.455 -17.055 1.00 89.62 88 LEU A N 1
ATOM 646 C CA . LEU A 1 88 ? 6.327 -2.053 -16.964 1.00 89.62 88 LEU A CA 1
ATOM 647 C C . LEU A 1 88 ? 7.674 -1.881 -17.669 1.00 89.62 88 LEU A C 1
ATOM 649 O O . LEU A 1 88 ? 8.681 -2.426 -17.214 1.00 89.62 88 LEU A O 1
ATOM 653 N N . ILE A 1 89 ? 7.696 -1.112 -18.759 1.00 91.69 89 ILE A N 1
ATOM 654 C CA . ILE A 1 89 ? 8.932 -0.721 -19.448 1.00 91.69 89 ILE A CA 1
ATOM 655 C C . ILE A 1 89 ? 9.401 0.618 -18.878 1.00 91.69 89 ILE A C 1
ATOM 657 O O . ILE A 1 89 ? 8.857 1.673 -19.195 1.00 91.69 89 ILE A O 1
ATOM 661 N N . PHE A 1 90 ? 10.409 0.576 -18.014 1.00 92.94 90 PHE A N 1
ATOM 662 C CA . PHE A 1 90 ? 11.008 1.757 -17.413 1.00 92.94 90 PHE A CA 1
ATOM 663 C C . PHE A 1 90 ? 12.087 2.321 -18.339 1.00 92.94 90 PHE A C 1
ATOM 665 O O . PHE A 1 90 ? 13.154 1.726 -18.517 1.00 92.94 90 PHE A O 1
ATOM 672 N N . VAL A 1 91 ? 11.802 3.470 -18.948 1.00 92.69 91 VAL A N 1
ATOM 673 C CA . VAL A 1 91 ? 12.697 4.123 -19.907 1.00 92.69 91 VAL A CA 1
ATOM 674 C C . VAL A 1 91 ? 13.657 5.051 -19.169 1.00 92.69 91 VAL A C 1
ATOM 676 O O . VAL A 1 91 ? 13.241 6.038 -18.567 1.00 92.69 91 VAL A O 1
ATOM 679 N N . LEU A 1 92 ? 14.956 4.768 -19.248 1.00 93.69 92 LEU A N 1
ATOM 680 C CA . LEU A 1 92 ? 15.991 5.508 -18.532 1.00 93.69 92 LEU A CA 1
ATOM 681 C C . LEU A 1 92 ? 17.058 6.026 -19.497 1.00 93.69 92 LEU A C 1
ATOM 683 O O . LEU A 1 92 ? 17.574 5.289 -20.332 1.00 93.69 92 LEU A O 1
ATOM 687 N N . GLN A 1 93 ? 17.411 7.306 -19.405 1.00 94.25 93 GLN A N 1
ATOM 688 C CA . GLN A 1 93 ? 18.490 7.871 -20.222 1.00 94.25 93 GLN A CA 1
ATOM 689 C C . GLN A 1 93 ? 19.837 7.615 -19.550 1.00 94.25 93 GLN A C 1
ATOM 691 O O . GLN A 1 93 ? 20.013 7.966 -18.378 1.00 94.25 93 GLN A O 1
ATOM 696 N N . VAL A 1 94 ? 20.795 7.070 -20.307 1.00 94.75 94 VAL A N 1
ATOM 697 C CA . VAL A 1 94 ? 22.102 6.642 -19.777 1.00 94.75 94 VAL A CA 1
ATOM 698 C C . VAL A 1 94 ? 22.897 7.770 -19.127 1.00 94.75 94 VAL A C 1
ATOM 700 O O . VAL A 1 94 ? 23.590 7.513 -18.157 1.00 94.75 94 VAL A O 1
ATOM 703 N N . ASP A 1 95 ? 22.757 9.023 -19.557 1.00 92.81 95 ASP A N 1
ATOM 704 C CA . ASP A 1 95 ? 23.489 10.140 -18.933 1.00 92.81 95 ASP A CA 1
ATOM 705 C C . ASP A 1 95 ? 22.863 10.623 -17.608 1.00 92.81 95 ASP A C 1
ATOM 707 O O . ASP A 1 95 ? 23.438 11.449 -16.903 1.00 92.81 95 ASP A O 1
ATOM 711 N N . SER A 1 96 ? 21.679 10.117 -17.248 1.00 92.50 96 SER A N 1
ATOM 712 C CA . SER A 1 96 ? 20.892 10.584 -16.094 1.00 92.50 96 SER A CA 1
ATOM 713 C C . SER A 1 96 ? 20.496 9.471 -15.121 1.00 92.50 96 SER A C 1
ATOM 715 O O . SER A 1 96 ? 19.670 9.682 -14.236 1.00 92.50 96 SER A O 1
ATOM 717 N N . TYR A 1 97 ? 21.066 8.276 -15.262 1.00 92.75 97 TYR A N 1
ATOM 718 C CA . TYR A 1 97 ? 20.633 7.088 -14.519 1.00 92.75 97 TYR A CA 1
ATOM 719 C C . TYR A 1 97 ? 20.775 7.190 -12.988 1.00 92.75 97 TYR A C 1
ATOM 721 O O . TYR A 1 97 ? 20.023 6.539 -12.272 1.00 92.75 97 TYR A O 1
ATOM 729 N N . LEU A 1 98 ? 21.690 8.032 -12.487 1.00 92.81 98 LEU A N 1
ATOM 730 C CA . LEU A 1 98 ? 21.882 8.304 -11.051 1.00 92.81 98 LEU A CA 1
ATOM 731 C C . LEU A 1 98 ? 21.201 9.585 -10.562 1.00 92.81 98 LEU A C 1
ATOM 733 O O . LEU A 1 98 ? 21.386 9.975 -9.408 1.00 92.81 98 LEU A O 1
ATOM 737 N N . VAL A 1 99 ? 20.438 10.276 -11.411 1.00 93.06 99 VAL A N 1
ATOM 738 C CA . VAL A 1 99 ? 19.642 11.415 -10.948 1.00 93.06 99 VAL A CA 1
ATOM 739 C C . VAL A 1 99 ? 18.680 10.901 -9.881 1.00 93.06 99 VAL A C 1
ATOM 741 O O . VAL A 1 99 ? 17.920 9.972 -10.145 1.00 93.06 99 VAL A O 1
ATOM 744 N N . ALA A 1 100 ? 18.709 11.508 -8.689 1.00 89.00 100 ALA A N 1
ATOM 745 C CA . ALA A 1 100 ? 17.960 11.043 -7.515 1.00 89.00 100 ALA A CA 1
ATOM 746 C C . ALA A 1 100 ? 16.493 10.727 -7.840 1.00 89.00 100 ALA A C 1
ATOM 748 O O . ALA A 1 100 ? 15.984 9.672 -7.482 1.00 89.00 100 ALA A O 1
ATOM 749 N N . ARG A 1 101 ? 15.862 11.588 -8.639 1.00 86.62 101 ARG A N 1
ATOM 750 C CA . ARG A 1 101 ? 14.488 11.419 -9.112 1.00 86.62 101 ARG A CA 1
ATOM 751 C C . ARG A 1 101 ? 14.265 10.151 -9.940 1.00 86.62 101 ARG A C 1
ATOM 753 O O . ARG A 1 101 ? 13.297 9.437 -9.720 1.00 86.62 101 ARG A O 1
ATOM 760 N N . ASN A 1 102 ? 15.165 9.846 -10.873 1.00 90.19 102 ASN A N 1
ATOM 761 C CA . ASN A 1 102 ? 15.071 8.629 -11.681 1.00 90.19 102 ASN A CA 1
ATOM 762 C C . ASN A 1 102 ? 15.225 7.379 -10.810 1.00 90.19 102 ASN A C 1
ATOM 764 O O . ASN A 1 102 ? 14.579 6.366 -11.063 1.00 90.19 102 ASN A O 1
ATOM 768 N N . VAL A 1 103 ? 16.059 7.460 -9.771 1.00 92.62 103 VAL A N 1
ATOM 769 C CA . VAL A 1 103 ? 16.242 6.376 -8.805 1.00 92.62 103 VAL A CA 1
ATOM 770 C C . VAL A 1 103 ? 14.996 6.187 -7.936 1.00 92.62 103 VAL A C 1
ATOM 772 O O . VAL A 1 103 ? 14.566 5.053 -7.730 1.00 92.62 103 VAL A O 1
ATOM 775 N N . GLU A 1 104 ? 14.394 7.274 -7.453 1.00 90.38 104 GLU A N 1
ATOM 776 C CA . GLU A 1 104 ? 13.135 7.236 -6.700 1.00 90.38 104 GLU A CA 1
ATOM 777 C C . GLU A 1 104 ? 12.011 6.598 -7.524 1.00 90.38 104 GLU A C 1
ATOM 779 O O . GLU A 1 104 ? 11.312 5.707 -7.037 1.00 90.38 104 GLU A O 1
ATOM 784 N N . GLU A 1 105 ? 11.881 6.986 -8.793 1.00 88.44 105 GLU A N 1
ATOM 785 C CA . GLU A 1 105 ? 10.859 6.423 -9.676 1.00 88.44 105 GLU A CA 1
ATOM 786 C C . GLU A 1 105 ? 11.162 4.981 -10.088 1.00 88.44 105 GLU A C 1
ATOM 788 O O . GLU A 1 105 ? 10.243 4.167 -10.173 1.00 88.44 105 GLU A O 1
ATOM 793 N N . LEU A 1 106 ? 12.433 4.599 -10.230 1.00 93.19 106 LEU A N 1
ATOM 794 C CA . LEU A 1 106 ? 12.805 3.195 -10.401 1.00 93.19 106 LEU A CA 1
ATOM 795 C C . LEU A 1 106 ? 12.436 2.362 -9.164 1.00 93.19 106 LEU A C 1
ATOM 797 O O . LEU A 1 106 ? 11.938 1.246 -9.307 1.00 93.19 106 LEU A O 1
ATOM 801 N N . ALA A 1 107 ? 12.635 2.888 -7.951 1.00 93.12 107 ALA A N 1
ATOM 802 C CA . ALA A 1 107 ? 12.226 2.211 -6.721 1.00 93.12 107 ALA A CA 1
ATOM 803 C C . ALA A 1 107 ? 10.699 2.047 -6.659 1.00 93.12 107 ALA A C 1
ATOM 805 O O . ALA A 1 107 ? 10.198 0.984 -6.282 1.00 93.12 107 ALA A O 1
ATOM 806 N N . ARG A 1 108 ? 9.948 3.078 -7.067 1.00 89.31 108 ARG A N 1
ATOM 807 C CA . ARG A 1 108 ? 8.485 3.018 -7.172 1.00 89.31 108 ARG A CA 1
ATOM 808 C C . ARG A 1 108 ? 8.048 1.973 -8.201 1.00 89.31 108 ARG A C 1
ATOM 810 O O . ARG A 1 108 ? 7.240 1.106 -7.874 1.00 89.31 108 ARG A O 1
ATOM 817 N N . ALA A 1 109 ? 8.633 1.994 -9.397 1.00 90.31 109 ALA A N 1
ATOM 818 C CA . ALA A 1 109 ? 8.375 1.025 -10.456 1.00 90.31 109 ALA A CA 1
ATOM 819 C C . ALA A 1 109 ? 8.679 -0.410 -9.995 1.00 90.31 109 ALA A C 1
ATOM 821 O O . ALA A 1 109 ? 7.839 -1.290 -10.140 1.00 90.31 109 ALA A O 1
ATOM 822 N N . ALA A 1 110 ? 9.826 -0.649 -9.355 1.00 92.25 110 ALA A N 1
ATOM 823 C CA . ALA A 1 110 ? 10.199 -1.963 -8.830 1.00 92.25 110 ALA A CA 1
ATOM 824 C C . ALA A 1 110 ? 9.247 -2.469 -7.733 1.00 92.25 110 ALA A C 1
ATOM 826 O O . ALA A 1 110 ? 9.069 -3.681 -7.581 1.00 92.25 110 ALA A O 1
ATOM 827 N N . ARG A 1 111 ? 8.632 -1.556 -6.971 1.00 90.25 111 ARG A N 1
ATOM 828 C CA . ARG A 1 111 ? 7.648 -1.887 -5.935 1.00 90.25 111 ARG A CA 1
ATOM 829 C C . ARG A 1 111 ? 6.302 -2.305 -6.520 1.00 90.25 111 ARG A C 1
ATOM 831 O O . ARG A 1 111 ? 5.674 -3.188 -5.949 1.00 90.25 111 ARG A O 1
ATOM 838 N N . LEU A 1 112 ? 5.866 -1.652 -7.595 1.00 85.88 112 LEU A N 1
ATOM 839 C CA . LEU A 1 112 ? 4.517 -1.813 -8.149 1.00 85.88 112 LEU A CA 1
ATOM 840 C C . LEU A 1 112 ? 4.455 -2.792 -9.325 1.00 85.88 112 LEU A C 1
ATOM 842 O O . LEU A 1 112 ? 3.430 -3.433 -9.525 1.00 85.88 112 LEU A O 1
ATOM 846 N N . ALA A 1 113 ? 5.527 -2.910 -10.110 1.00 85.50 113 ALA A N 1
ATOM 847 C CA . ALA A 1 113 ? 5.520 -3.704 -11.330 1.00 85.50 113 ALA A CA 1
ATOM 848 C C . ALA A 1 113 ? 5.437 -5.203 -11.033 1.00 85.50 113 ALA A C 1
ATOM 850 O O . ALA A 1 113 ? 6.298 -5.757 -10.341 1.00 85.50 113 ALA A O 1
ATOM 851 N N . THR A 1 114 ? 4.485 -5.884 -11.670 1.00 82.25 114 THR A N 1
ATOM 852 C CA . THR A 1 114 ? 4.488 -7.352 -11.743 1.00 82.25 114 THR A CA 1
ATOM 853 C C . THR A 1 114 ? 5.768 -7.829 -12.439 1.00 82.25 114 THR A C 1
ATOM 855 O O . THR A 1 114 ? 6.543 -8.601 -11.874 1.00 82.25 114 THR A O 1
ATOM 858 N N . ARG A 1 115 ? 6.058 -7.282 -13.628 1.00 87.50 115 ARG A N 1
ATOM 859 C CA . ARG A 1 115 ? 7.309 -7.495 -14.364 1.00 87.50 115 ARG A CA 1
ATOM 860 C C . ARG A 1 115 ? 7.927 -6.157 -14.756 1.00 87.50 115 ARG A C 1
ATOM 862 O O . ARG A 1 115 ? 7.345 -5.404 -15.529 1.00 87.50 115 ARG A O 1
ATOM 869 N N . LEU A 1 116 ? 9.124 -5.880 -14.250 1.00 92.06 116 LEU A N 1
ATOM 870 C CA . LEU A 1 116 ? 9.916 -4.716 -14.644 1.00 92.06 116 LEU A CA 1
ATOM 871 C C . LEU A 1 116 ? 10.818 -5.070 -15.832 1.00 92.06 116 LEU A C 1
ATOM 873 O O . LEU A 1 116 ? 11.486 -6.102 -15.807 1.00 92.06 116 LEU A O 1
ATOM 877 N N . VAL A 1 117 ? 10.852 -4.201 -16.837 1.00 93.50 117 VAL A N 1
ATOM 878 C CA . VAL A 1 117 ? 11.798 -4.199 -17.960 1.00 93.50 117 VAL A CA 1
ATOM 879 C C . VAL A 1 117 ? 12.460 -2.828 -17.984 1.00 93.50 117 VAL A C 1
ATOM 881 O O . VAL A 1 117 ? 11.775 -1.822 -17.826 1.00 93.50 117 VAL A O 1
ATOM 884 N N . VAL A 1 118 ? 13.773 -2.760 -18.174 1.00 95.31 118 VAL A N 1
ATOM 885 C CA . VAL A 1 118 ? 14.502 -1.486 -18.215 1.00 95.31 118 VAL A CA 1
ATOM 886 C C . VAL A 1 118 ? 15.011 -1.232 -19.624 1.00 95.31 118 VAL A C 1
ATOM 888 O O . VAL A 1 118 ? 15.761 -2.033 -20.173 1.00 95.31 118 VAL A O 1
ATOM 891 N N . LEU A 1 119 ? 14.635 -0.092 -20.201 1.00 95.06 119 LEU A N 1
ATOM 892 C CA . LEU A 1 119 ? 15.113 0.350 -21.506 1.00 95.06 119 LEU A CA 1
ATOM 893 C C . LEU A 1 119 ? 16.063 1.539 -21.339 1.00 95.06 119 LEU A C 1
ATOM 895 O O . LEU A 1 119 ? 15.640 2.659 -21.052 1.00 95.06 119 LEU A O 1
ATOM 899 N N . LEU A 1 120 ? 17.353 1.297 -21.552 1.00 95.50 120 LEU A N 1
ATOM 900 C CA . LEU A 1 120 ? 18.399 2.310 -21.536 1.00 95.50 120 LEU A CA 1
ATOM 901 C C . LEU A 1 120 ? 18.470 3.009 -22.892 1.00 95.50 120 LEU A C 1
ATOM 903 O O . LEU A 1 120 ? 18.756 2.393 -23.916 1.00 95.50 120 LEU A O 1
ATOM 907 N N . THR A 1 121 ? 18.211 4.311 -22.901 1.00 94.44 121 THR A N 1
ATOM 908 C CA . THR A 1 121 ? 18.076 5.117 -24.120 1.00 94.44 121 THR A CA 1
ATOM 909 C C . THR A 1 121 ? 19.178 6.157 -24.256 1.00 94.44 121 THR A C 1
ATOM 911 O O . THR A 1 121 ? 19.909 6.450 -23.304 1.00 94.44 121 THR A O 1
ATOM 914 N N . LYS A 1 122 ? 19.263 6.745 -25.459 1.00 92.12 122 LYS A N 1
ATOM 915 C CA . LYS A 1 122 ? 20.267 7.756 -25.839 1.00 92.12 122 LYS A CA 1
ATOM 916 C C . LYS A 1 122 ? 21.700 7.247 -25.670 1.00 92.12 122 LYS A C 1
ATOM 918 O O . LYS A 1 122 ? 22.605 7.998 -25.321 1.00 92.12 122 LYS A O 1
ATOM 923 N N . THR A 1 123 ? 21.888 5.959 -25.919 1.00 91.25 123 THR A N 1
ATOM 924 C CA . THR A 1 123 ? 23.188 5.299 -25.793 1.00 91.25 123 THR A CA 1
ATOM 925 C C . THR A 1 123 ? 23.996 5.506 -27.072 1.00 91.25 123 THR A C 1
ATOM 927 O O . THR A 1 123 ? 23.421 5.578 -28.160 1.00 91.25 123 THR A O 1
ATOM 930 N N . ARG A 1 124 ? 25.321 5.654 -26.956 1.00 89.19 124 ARG A N 1
ATOM 931 C CA . ARG A 1 124 ? 26.219 5.673 -28.128 1.00 89.19 124 ARG A CA 1
ATOM 932 C C . ARG A 1 124 ? 26.393 4.272 -28.698 1.00 89.19 124 ARG A C 1
ATOM 934 O O . ARG A 1 124 ? 26.417 4.090 -29.909 1.00 89.19 124 ARG A O 1
ATOM 941 N N . ASP A 1 125 ? 26.500 3.307 -27.797 1.00 91.12 125 ASP A N 1
ATOM 942 C CA . ASP A 1 125 ? 26.571 1.882 -28.064 1.00 91.12 125 ASP A CA 1
ATOM 943 C C . ASP A 1 125 ? 25.998 1.107 -26.864 1.00 91.12 125 ASP A C 1
ATOM 945 O O . ASP A 1 125 ? 25.771 1.656 -25.779 1.00 91.12 125 ASP A O 1
ATOM 949 N N . ALA A 1 126 ? 25.764 -0.192 -27.057 1.00 91.88 126 ALA A N 1
ATOM 950 C CA . ALA A 1 126 ? 25.228 -1.052 -26.008 1.00 91.88 126 ALA A CA 1
ATOM 951 C C . ALA A 1 126 ? 26.198 -1.212 -24.818 1.00 91.88 126 ALA A C 1
ATOM 953 O O . ALA A 1 126 ? 25.753 -1.359 -23.684 1.00 91.88 126 ALA A O 1
ATOM 954 N N . ALA A 1 127 ? 27.516 -1.139 -25.036 1.00 93.69 127 ALA A N 1
ATOM 955 C CA . ALA A 1 127 ? 28.508 -1.311 -23.972 1.00 93.69 127 ALA A CA 1
ATOM 956 C C . ALA A 1 127 ? 28.453 -0.172 -22.940 1.00 93.69 127 ALA A C 1
ATOM 958 O O . ALA A 1 127 ? 28.576 -0.417 -21.735 1.00 93.69 127 ALA A O 1
ATOM 959 N N . GLN A 1 128 ? 28.196 1.059 -23.392 1.00 95.06 128 GLN A N 1
ATOM 960 C CA . GLN A 1 128 ? 27.928 2.201 -22.523 1.00 95.06 128 GLN A CA 1
ATOM 961 C C . GLN A 1 128 ? 26.702 1.939 -21.638 1.00 95.06 128 GLN A C 1
ATOM 963 O O . GLN A 1 128 ? 26.744 2.201 -20.436 1.00 95.06 128 GLN A O 1
ATOM 968 N N . ALA A 1 129 ? 25.632 1.392 -22.222 1.00 95.06 129 ALA A N 1
ATOM 969 C CA . ALA A 1 129 ? 24.408 1.054 -21.502 1.00 95.06 129 ALA A CA 1
ATOM 970 C C . ALA A 1 129 ? 24.678 0.031 -20.389 1.00 95.06 129 ALA A C 1
ATOM 972 O O . ALA A 1 129 ? 24.301 0.252 -19.241 1.00 95.06 129 ALA A O 1
ATOM 973 N N . TRP A 1 130 ? 25.398 -1.048 -20.704 1.00 95.19 130 TRP A N 1
ATOM 974 C CA . TRP A 1 130 ? 25.727 -2.100 -19.736 1.00 95.19 130 TRP A CA 1
ATOM 975 C C . TRP A 1 130 ? 26.624 -1.589 -18.615 1.00 95.19 130 TRP A C 1
ATOM 977 O O . TRP A 1 130 ? 26.379 -1.886 -17.452 1.00 95.19 130 TRP A O 1
ATOM 987 N N . THR A 1 131 ? 27.595 -0.734 -18.942 1.00 95.69 131 THR A N 1
ATOM 988 C CA . THR A 1 131 ? 28.453 -0.099 -17.934 1.00 95.69 131 THR A CA 1
ATOM 989 C C . THR A 1 131 ? 27.636 0.760 -16.965 1.00 95.69 131 THR A C 1
ATOM 991 O O . THR A 1 131 ? 27.842 0.690 -15.753 1.00 95.69 131 THR A O 1
ATOM 994 N N . ALA A 1 132 ? 26.691 1.553 -17.481 1.00 95.75 132 ALA A N 1
ATOM 995 C CA . ALA A 1 132 ? 25.804 2.369 -16.654 1.00 95.75 132 ALA A CA 1
ATOM 996 C C . ALA A 1 132 ? 24.855 1.510 -15.804 1.00 95.75 132 ALA A C 1
ATOM 998 O O . ALA A 1 132 ? 24.641 1.805 -14.631 1.00 95.75 132 ALA A O 1
ATOM 999 N N . TRP A 1 133 ? 24.327 0.421 -16.365 1.00 95.69 133 TRP A N 1
ATOM 1000 C CA . TRP A 1 133 ? 23.483 -0.524 -15.638 1.00 95.69 133 TRP A CA 1
ATOM 1001 C C . TRP A 1 133 ? 24.217 -1.213 -14.484 1.00 95.69 133 TRP A C 1
ATOM 1003 O O . TRP A 1 133 ? 23.700 -1.281 -13.367 1.00 95.69 133 TRP A O 1
ATOM 1013 N N . ASP A 1 134 ? 25.436 -1.688 -14.734 1.00 95.31 134 ASP A N 1
ATOM 1014 C CA . ASP A 1 134 ? 26.255 -2.346 -13.721 1.00 95.31 134 ASP A CA 1
ATOM 1015 C C . ASP A 1 134 ? 26.660 -1.366 -12.613 1.00 95.31 134 ASP A C 1
ATOM 1017 O O . ASP A 1 134 ? 26.678 -1.738 -11.436 1.00 95.31 134 ASP A O 1
ATOM 1021 N N . ASP A 1 135 ? 26.959 -0.105 -12.957 1.00 96.19 135 ASP A N 1
ATOM 1022 C CA . ASP A 1 135 ? 27.186 0.936 -11.951 1.00 96.19 135 ASP A CA 1
ATOM 1023 C C . ASP A 1 135 ? 25.924 1.206 -11.131 1.00 96.19 135 ASP A C 1
ATOM 1025 O O . ASP A 1 135 ? 25.998 1.190 -9.902 1.00 96.19 135 ASP A O 1
ATOM 1029 N N . LEU A 1 136 ? 24.760 1.349 -11.778 1.00 95.50 136 LEU A N 1
ATOM 1030 C CA . LEU A 1 136 ? 23.477 1.521 -11.095 1.00 95.50 136 LEU A CA 1
ATOM 1031 C C . LEU A 1 136 ? 23.245 0.390 -10.093 1.00 95.50 136 LEU A C 1
ATOM 1033 O O . LEU A 1 136 ? 23.102 0.644 -8.903 1.00 95.50 136 LEU A O 1
ATOM 1037 N N . CYS A 1 137 ? 23.294 -0.866 -10.541 1.00 95.06 137 CYS A N 1
ATOM 1038 C CA . CYS A 1 137 ? 23.077 -2.035 -9.689 1.00 95.06 137 CYS A CA 1
ATOM 1039 C C . CYS A 1 137 ? 24.069 -2.130 -8.523 1.00 95.06 137 CYS A C 1
ATOM 1041 O O . CYS A 1 137 ? 23.730 -2.683 -7.472 1.00 95.06 137 CYS A O 1
ATOM 1043 N N . ARG A 1 138 ? 25.293 -1.614 -8.693 1.00 95.62 138 ARG A N 1
ATOM 1044 C CA . ARG A 1 138 ? 26.294 -1.527 -7.623 1.00 95.62 138 ARG A CA 1
ATOM 1045 C C . ARG A 1 138 ? 25.943 -0.436 -6.615 1.00 95.62 138 ARG A C 1
ATOM 1047 O O . ARG A 1 138 ? 26.053 -0.676 -5.420 1.00 95.62 138 ARG A O 1
ATOM 1054 N N . ARG A 1 139 ? 25.496 0.735 -7.080 1.00 94.75 139 ARG A N 1
ATOM 1055 C CA . ARG A 1 139 ? 25.058 1.860 -6.233 1.00 94.75 139 ARG A CA 1
ATOM 1056 C C . ARG A 1 139 ? 23.789 1.535 -5.452 1.00 94.75 139 ARG A C 1
ATOM 1058 O O . ARG A 1 139 ? 23.692 1.896 -4.288 1.00 94.75 139 ARG A O 1
ATOM 1065 N N . LEU A 1 140 ? 22.845 0.831 -6.074 1.00 95.06 140 LEU A N 1
ATOM 1066 C CA . LEU A 1 140 ? 21.597 0.409 -5.433 1.00 95.06 140 LEU A CA 1
ATOM 1067 C C . LEU A 1 140 ? 21.798 -0.697 -4.386 1.00 95.06 140 LEU A C 1
ATOM 1069 O O . LEU A 1 140 ? 20.900 -0.943 -3.592 1.00 95.06 140 LEU A O 1
ATOM 1073 N N . ALA A 1 141 ? 22.953 -1.369 -4.396 1.00 93.31 141 ALA A N 1
ATOM 1074 C CA . ALA A 1 141 ? 23.307 -2.390 -3.413 1.00 93.31 141 ALA A CA 1
ATOM 1075 C C . ALA A 1 141 ? 23.871 -1.824 -2.105 1.00 93.31 141 ALA A C 1
ATOM 1077 O O . ALA A 1 141 ? 24.096 -2.588 -1.170 1.00 93.31 141 ALA A O 1
ATOM 1078 N N . ASP A 1 142 ? 24.148 -0.521 -2.056 1.00 89.94 142 ASP A N 1
ATOM 1079 C CA . ASP A 1 142 ? 24.506 0.162 -0.821 1.00 89.94 142 ASP A CA 1
ATOM 1080 C C . ASP A 1 142 ? 23.228 0.417 -0.010 1.00 89.94 142 ASP A C 1
ATOM 1082 O O . ASP A 1 142 ? 22.326 1.116 -0.469 1.00 89.94 142 ASP A O 1
ATOM 1086 N N . ASP A 1 143 ? 23.146 -0.129 1.204 1.00 82.56 143 ASP A N 1
ATOM 1087 C CA . ASP A 1 143 ? 21.996 0.064 2.100 1.00 82.56 143 ASP A CA 1
ATOM 1088 C C . ASP A 1 143 ? 21.867 1.524 2.596 1.00 82.56 143 ASP A C 1
ATOM 1090 O O . ASP A 1 143 ? 20.927 1.878 3.316 1.00 82.56 143 ASP A O 1
ATOM 1094 N N . HIS A 1 144 ? 22.800 2.397 2.205 1.00 79.62 144 HIS A N 1
ATOM 1095 C CA . HIS A 1 144 ? 22.802 3.822 2.496 1.00 79.62 144 HIS A CA 1
ATOM 1096 C C . HIS A 1 144 ? 22.656 4.690 1.235 1.00 79.62 144 HIS A C 1
ATOM 1098 O O . HIS A 1 144 ? 22.879 4.278 0.097 1.00 79.62 144 HIS A O 1
ATOM 1104 N N . GLY A 1 145 ? 22.265 5.952 1.441 1.00 86.19 145 GLY A N 1
ATOM 1105 C CA . GLY A 1 145 ? 22.150 6.937 0.366 1.00 86.19 145 GLY A CA 1
ATOM 1106 C C . GLY A 1 145 ? 21.162 6.511 -0.724 1.00 86.19 145 GLY A C 1
ATOM 1107 O O . GLY A 1 145 ? 19.975 6.344 -0.460 1.00 86.19 145 GLY A O 1
ATOM 1108 N N . VAL A 1 146 ? 21.664 6.362 -1.951 1.00 87.00 146 VAL A N 1
ATOM 1109 C CA . VAL A 1 146 ? 20.871 6.093 -3.164 1.00 87.00 146 VAL A CA 1
ATOM 1110 C C . VAL A 1 146 ? 20.217 4.703 -3.139 1.00 87.00 146 VAL A C 1
ATOM 1112 O O . VAL A 1 146 ? 19.121 4.543 -3.673 1.00 87.00 146 VAL A O 1
ATOM 1115 N N . GLY A 1 147 ? 20.848 3.706 -2.508 1.00 87.81 147 GLY A N 1
ATOM 1116 C CA . GLY A 1 147 ? 20.321 2.339 -2.444 1.00 87.81 147 GLY A CA 1
ATOM 1117 C C . GLY A 1 147 ? 19.402 2.063 -1.251 1.00 87.81 147 GLY A C 1
ATOM 1118 O O . GLY A 1 147 ? 18.675 1.073 -1.271 1.00 87.81 147 GLY A O 1
ATOM 1119 N N . ALA A 1 148 ? 19.313 2.969 -0.268 1.00 91.12 148 ALA A N 1
ATOM 1120 C CA . ALA A 1 148 ? 18.483 2.781 0.929 1.00 91.12 148 ALA A CA 1
ATOM 1121 C C . ALA A 1 148 ? 17.011 2.388 0.642 1.00 91.12 148 ALA A C 1
ATOM 1123 O O . ALA A 1 148 ? 16.490 1.497 1.319 1.00 91.12 148 ALA A O 1
ATOM 1124 N N . PRO A 1 149 ? 16.314 2.959 -0.367 1.00 93.12 149 PRO A N 1
ATOM 1125 C CA . PRO A 1 149 ? 14.960 2.521 -0.715 1.00 93.12 149 PRO A CA 1
ATOM 1126 C C . PRO A 1 149 ? 14.887 1.069 -1.209 1.00 93.12 149 PRO A C 1
ATOM 1128 O O . PRO A 1 149 ? 13.838 0.435 -1.079 1.00 93.12 149 PRO A O 1
ATOM 1131 N N . PHE A 1 150 ? 15.975 0.536 -1.772 1.00 95.62 150 PHE A N 1
ATOM 1132 C CA . PHE A 1 150 ? 15.993 -0.755 -2.456 1.00 95.62 150 PHE A CA 1
ATOM 1133 C C . PHE A 1 150 ? 16.145 -1.959 -1.525 1.00 95.62 150 PHE A C 1
ATOM 1135 O O . PHE A 1 150 ? 15.838 -3.079 -1.938 1.00 95.62 150 PHE A O 1
ATOM 1142 N N . ALA A 1 151 ? 16.495 -1.726 -0.257 1.00 93.75 151 ALA A N 1
ATOM 1143 C CA . ALA A 1 151 ? 16.440 -2.727 0.808 1.00 93.75 151 ALA A CA 1
ATOM 1144 C C . ALA A 1 151 ? 14.995 -3.075 1.234 1.00 93.75 151 ALA A C 1
ATOM 1146 O O . ALA A 1 151 ? 14.761 -4.082 1.910 1.00 93.75 151 ALA A O 1
ATOM 1147 N N . ALA A 1 152 ? 14.004 -2.258 0.850 1.00 93.62 152 ALA A N 1
ATOM 1148 C CA . ALA A 1 152 ? 12.599 -2.521 1.144 1.00 93.62 152 ALA A CA 1
ATOM 1149 C C . ALA A 1 152 ? 12.112 -3.813 0.469 1.00 93.62 152 ALA A C 1
ATOM 1151 O O . ALA A 1 152 ? 12.492 -4.122 -0.661 1.00 93.62 152 ALA A O 1
ATOM 1152 N N . LYS A 1 153 ? 11.231 -4.551 1.154 1.00 92.00 153 LYS A N 1
ATOM 1153 C CA . LYS A 1 153 ? 10.644 -5.798 0.645 1.00 92.00 153 LYS A CA 1
ATOM 1154 C C . LYS A 1 153 ? 9.261 -5.582 0.042 1.00 92.00 153 LYS A C 1
ATOM 1156 O O . LYS A 1 153 ? 8.464 -4.806 0.571 1.00 92.00 153 LYS A O 1
ATOM 1161 N N . ARG A 1 154 ? 8.976 -6.320 -1.029 1.00 88.75 154 ARG A N 1
ATOM 1162 C CA . ARG A 1 154 ? 7.636 -6.489 -1.604 1.00 88.75 154 ARG A CA 1
ATOM 1163 C C . ARG A 1 154 ? 6.811 -7.505 -0.823 1.00 88.75 154 ARG A C 1
ATOM 1165 O O . ARG A 1 154 ? 7.317 -8.197 0.063 1.00 88.75 154 ARG A O 1
ATOM 1172 N N . ALA A 1 155 ? 5.536 -7.608 -1.192 1.00 80.56 155 ALA A N 1
ATOM 1173 C CA . ALA A 1 155 ? 4.627 -8.620 -0.666 1.00 80.56 155 ALA A CA 1
ATOM 1174 C C . ALA A 1 155 ? 5.114 -10.052 -0.960 1.00 80.56 155 ALA A C 1
ATOM 1176 O O . ALA A 1 155 ? 4.884 -10.944 -0.149 1.00 80.56 155 ALA A O 1
ATOM 1177 N N . ASP A 1 156 ? 5.840 -10.264 -2.064 1.00 80.06 156 ASP A N 1
ATOM 1178 C CA . ASP A 1 156 ? 6.450 -11.554 -2.418 1.00 80.06 156 ASP A CA 1
ATOM 1179 C C . ASP A 1 156 ? 7.741 -11.877 -1.630 1.00 80.06 156 ASP A C 1
ATOM 1181 O O . ASP A 1 156 ? 8.326 -12.949 -1.791 1.00 80.06 156 ASP A O 1
ATOM 1185 N N . GLY A 1 157 ? 8.187 -10.968 -0.755 1.00 86.19 157 GLY A N 1
ATOM 1186 C CA . GLY A 1 157 ? 9.361 -11.130 0.100 1.00 86.19 157 GLY A CA 1
ATOM 1187 C C . GLY A 1 157 ? 10.700 -10.771 -0.551 1.00 86.19 157 GLY A C 1
ATOM 1188 O O . GLY A 1 157 ? 11.704 -10.731 0.171 1.00 86.19 157 GLY A O 1
ATOM 1189 N N . LYS A 1 158 ? 10.730 -10.471 -1.856 1.00 91.31 158 LYS A N 1
ATOM 1190 C CA . LYS A 1 158 ? 11.935 -9.997 -2.552 1.00 91.31 158 LYS A CA 1
ATOM 1191 C C . LYS A 1 158 ? 12.225 -8.545 -2.202 1.00 91.31 158 LYS A C 1
ATOM 1193 O O . LYS A 1 158 ? 11.306 -7.763 -1.939 1.00 91.31 158 LYS A O 1
ATOM 1198 N N . THR A 1 159 ? 13.502 -8.173 -2.200 1.00 95.50 159 THR A N 1
ATOM 1199 C CA . THR A 1 159 ? 13.884 -6.760 -2.108 1.00 95.50 159 THR A CA 1
ATOM 1200 C C . THR A 1 159 ? 13.636 -6.061 -3.443 1.00 95.50 159 THR A C 1
ATOM 1202 O O . THR A 1 159 ? 13.597 -6.708 -4.493 1.00 95.50 159 THR A O 1
ATOM 1205 N N . LEU A 1 160 ? 13.484 -4.735 -3.440 1.00 95.69 160 LEU A N 1
ATOM 1206 C CA . LEU A 1 160 ? 13.378 -4.001 -4.707 1.00 95.69 160 LEU A CA 1
ATOM 1207 C C . LEU A 1 160 ? 14.656 -4.163 -5.542 1.00 95.69 160 LEU A C 1
ATOM 1209 O O . LEU A 1 160 ? 14.573 -4.227 -6.765 1.00 95.69 160 LEU A O 1
ATOM 1213 N N . LEU A 1 161 ? 15.822 -4.290 -4.898 1.00 96.38 161 LEU A N 1
ATOM 1214 C CA . LEU A 1 161 ? 17.077 -4.589 -5.587 1.00 96.38 161 LEU A CA 1
ATOM 1215 C C . LEU A 1 161 ? 17.026 -5.931 -6.330 1.00 96.38 161 LEU A C 1
ATOM 1217 O O . LEU A 1 161 ? 17.489 -6.006 -7.468 1.00 96.38 161 LEU A O 1
ATOM 1221 N N . ASP A 1 162 ? 16.454 -6.972 -5.718 1.00 95.25 162 ASP A N 1
ATOM 1222 C CA . ASP A 1 162 ? 16.298 -8.282 -6.365 1.00 95.25 162 ASP A CA 1
ATOM 1223 C C . ASP A 1 162 ? 15.425 -8.175 -7.620 1.00 95.25 162 ASP A C 1
ATOM 1225 O O . ASP A 1 162 ? 15.744 -8.765 -8.652 1.00 95.25 162 ASP A O 1
ATOM 1229 N N . VAL A 1 163 ? 14.348 -7.384 -7.552 1.00 93.94 163 VAL A N 1
ATOM 1230 C CA . VAL A 1 163 ? 13.464 -7.126 -8.699 1.00 93.94 163 VAL A CA 1
ATOM 1231 C C . VAL A 1 163 ? 14.211 -6.400 -9.813 1.00 93.94 163 VAL A C 1
ATOM 1233 O O . VAL A 1 163 ? 14.133 -6.819 -10.965 1.00 93.94 163 VAL A O 1
ATOM 1236 N N . VAL A 1 164 ? 14.957 -5.342 -9.478 1.00 95.00 164 VAL A N 1
ATOM 1237 C CA . VAL A 1 164 ? 15.740 -4.567 -10.452 1.00 95.00 164 VAL A CA 1
ATOM 1238 C C . VAL A 1 164 ? 16.805 -5.439 -11.113 1.00 95.00 164 VAL A C 1
ATOM 1240 O O . VAL A 1 164 ? 16.903 -5.447 -12.334 1.00 95.00 164 VAL A O 1
ATOM 1243 N N . ARG A 1 165 ? 17.561 -6.232 -10.344 1.00 93.69 165 ARG A N 1
ATOM 1244 C CA . ARG A 1 165 ? 18.603 -7.124 -10.885 1.00 93.69 165 ARG A CA 1
ATOM 1245 C C . ARG A 1 165 ? 18.048 -8.235 -11.773 1.00 93.69 165 ARG A C 1
ATOM 1247 O O . ARG A 1 165 ? 18.742 -8.684 -12.679 1.00 93.69 165 ARG A O 1
ATOM 1254 N N . ALA A 1 166 ? 16.827 -8.690 -11.503 1.00 91.62 166 ALA A N 1
ATOM 1255 C CA . ALA A 1 166 ? 16.156 -9.716 -12.293 1.00 91.62 166 ALA A CA 1
ATOM 1256 C C . ALA A 1 166 ? 15.426 -9.162 -13.533 1.00 91.62 166 ALA A C 1
ATOM 1258 O O . ALA A 1 166 ? 14.913 -9.951 -14.334 1.00 91.62 166 ALA A O 1
ATOM 1259 N N . ALA A 1 167 ? 15.336 -7.837 -13.687 1.00 92.38 167 ALA A N 1
ATOM 1260 C CA . ALA A 1 167 ? 14.654 -7.210 -14.811 1.00 92.38 167 ALA A CA 1
ATOM 1261 C C . ALA A 1 167 ? 15.404 -7.479 -16.131 1.00 92.38 167 ALA A C 1
ATOM 1263 O O . ALA A 1 167 ? 16.632 -7.366 -16.172 1.00 92.38 167 ALA A O 1
ATOM 1264 N N . PRO A 1 168 ? 14.706 -7.811 -17.234 1.00 93.50 168 PRO A N 1
ATOM 1265 C CA . PRO A 1 168 ? 15.276 -7.717 -18.572 1.00 93.50 168 PRO A CA 1
ATOM 1266 C C . PRO A 1 168 ? 15.724 -6.283 -18.850 1.00 93.50 168 PRO A C 1
ATOM 1268 O O . PRO A 1 168 ? 14.970 -5.340 -18.603 1.00 93.50 168 PRO A O 1
ATOM 1271 N N . VAL A 1 169 ? 16.943 -6.131 -19.362 1.00 94.81 169 VAL A N 1
ATOM 1272 C CA . VAL A 1 169 ? 17.527 -4.825 -19.677 1.00 94.81 169 VAL A CA 1
AT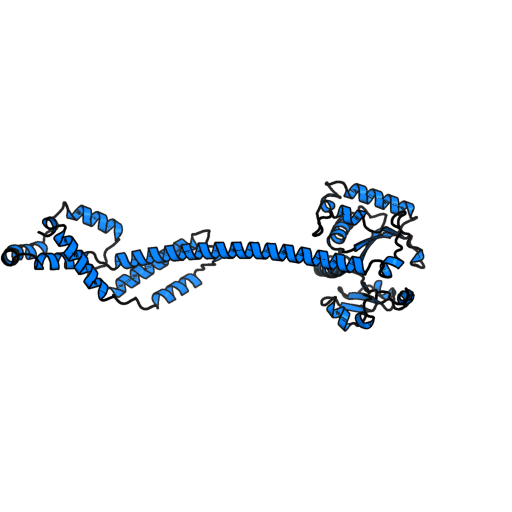OM 1273 C C . VAL A 1 169 ? 17.829 -4.767 -21.161 1.00 94.81 169 VAL A C 1
ATOM 1275 O O . VAL A 1 169 ? 18.430 -5.689 -21.720 1.00 94.81 169 VAL A O 1
ATOM 1278 N N . HIS A 1 170 ? 17.440 -3.668 -21.788 1.00 95.50 170 HIS A N 1
ATOM 1279 C CA . HIS A 1 170 ? 17.639 -3.411 -23.205 1.00 95.50 170 HIS A CA 1
ATOM 1280 C C . HIS A 1 170 ? 18.346 -2.074 -23.403 1.00 95.50 170 HIS A C 1
ATOM 1282 O O . HIS A 1 170 ? 18.193 -1.152 -22.604 1.00 95.50 170 HIS A O 1
ATOM 1288 N N . ALA A 1 171 ? 19.111 -1.962 -24.482 1.00 95.12 171 ALA A N 1
ATOM 1289 C CA . ALA A 1 171 ? 19.791 -0.746 -24.890 1.00 95.12 171 ALA A CA 1
ATOM 1290 C C . ALA A 1 171 ? 19.247 -0.278 -26.237 1.00 95.12 171 ALA A C 1
ATOM 1292 O O . ALA A 1 171 ? 19.031 -1.081 -27.144 1.00 95.12 171 ALA A O 1
ATOM 1293 N N . TRP A 1 172 ? 19.060 1.032 -26.373 1.00 94.50 172 TRP A N 1
ATOM 1294 C CA . TRP A 1 172 ? 18.642 1.653 -27.619 1.00 94.50 172 TRP A CA 1
ATOM 1295 C C . TRP A 1 172 ? 19.445 2.927 -27.898 1.00 94.50 172 TRP A C 1
ATOM 1297 O O . TRP A 1 172 ? 19.488 3.874 -27.098 1.00 94.50 172 TRP A O 1
ATOM 1307 N N . GLY A 1 173 ? 20.115 2.935 -29.050 1.00 88.94 173 GLY A N 1
ATOM 1308 C CA . GLY A 1 173 ? 20.704 4.132 -29.639 1.00 88.94 173 GLY A CA 1
ATOM 1309 C C . GLY A 1 173 ? 19.624 4.905 -30.389 1.00 88.94 173 GLY A C 1
ATOM 1310 O O . GLY A 1 173 ? 18.826 4.314 -31.109 1.00 88.94 173 GLY A O 1
ATOM 1311 N N . ARG A 1 174 ? 19.552 6.225 -30.203 1.00 81.31 174 ARG A N 1
ATOM 1312 C CA . ARG A 1 174 ? 18.522 7.045 -30.858 1.00 81.31 174 ARG A CA 1
ATOM 1313 C C . ARG A 1 174 ? 18.639 6.908 -32.384 1.00 81.31 174 ARG A C 1
ATOM 1315 O O . ARG A 1 174 ? 19.704 7.178 -32.927 1.00 81.31 174 ARG A O 1
ATOM 1322 N N . SER A 1 175 ? 17.535 6.569 -33.045 1.00 82.88 175 SER A N 1
ATOM 1323 C CA . SER A 1 175 ? 17.419 6.494 -34.508 1.00 82.88 175 SER A CA 1
ATOM 1324 C C . SER A 1 175 ? 16.363 7.482 -35.012 1.00 82.88 175 SER A C 1
ATOM 1326 O O . SER A 1 175 ? 15.386 7.757 -34.312 1.00 82.88 175 SER A O 1
ATOM 1328 N N . GLU A 1 176 ? 16.557 8.027 -36.216 1.00 79.31 176 GLU A N 1
ATOM 1329 C CA . GLU A 1 176 ? 15.541 8.832 -36.918 1.00 79.31 176 GLU A CA 1
ATOM 1330 C C . GLU A 1 176 ? 14.404 7.964 -37.473 1.00 79.31 176 GLU A C 1
ATOM 1332 O O . GLU A 1 176 ? 13.286 8.442 -37.649 1.00 79.31 176 GLU A O 1
ATOM 1337 N N . GLN A 1 177 ? 14.680 6.678 -37.704 1.00 81.81 177 GLN A N 1
ATOM 1338 C CA . GLN A 1 177 ? 13.711 5.671 -38.121 1.00 81.81 177 GLN A CA 1
ATOM 1339 C C . GLN A 1 177 ? 13.730 4.546 -37.083 1.00 81.81 177 GLN A C 1
ATOM 1341 O O . GLN A 1 177 ? 14.484 3.586 -37.238 1.00 81.81 177 GLN A O 1
ATOM 1346 N N . PRO A 1 178 ? 12.991 4.692 -35.969 1.00 78.94 178 PRO A N 1
ATOM 1347 C CA . PRO A 1 178 ? 13.016 3.712 -34.894 1.00 78.94 178 PRO A CA 1
ATOM 1348 C C . PRO A 1 178 ? 12.450 2.373 -35.376 1.00 78.94 178 PRO A C 1
ATOM 1350 O O . PRO A 1 178 ? 11.293 2.299 -35.790 1.00 78.94 178 PRO A O 1
ATOM 1353 N N . VAL A 1 179 ? 13.246 1.308 -35.271 1.00 82.62 179 VAL A N 1
ATOM 1354 C CA . VAL A 1 179 ? 12.798 -0.070 -35.511 1.00 82.62 179 VAL A CA 1
ATOM 1355 C C . VAL A 1 179 ? 13.033 -0.912 -34.258 1.00 82.62 179 VAL A C 1
ATOM 1357 O O . VAL A 1 179 ? 14.044 -0.756 -33.578 1.00 82.62 179 VAL A O 1
ATOM 1360 N N . LEU A 1 180 ? 12.114 -1.832 -33.937 1.00 82.12 180 LEU A N 1
ATOM 1361 C CA . LEU A 1 180 ? 12.230 -2.678 -32.734 1.00 82.12 180 LEU A CA 1
ATOM 1362 C C . LEU A 1 180 ? 13.508 -3.530 -32.722 1.00 82.12 180 LEU A C 1
ATOM 1364 O O . LEU A 1 180 ? 14.028 -3.826 -31.652 1.00 82.12 180 LEU A O 1
ATOM 1368 N N . SER A 1 181 ? 14.027 -3.897 -33.897 1.00 82.88 181 SER A N 1
ATOM 1369 C CA . SER A 1 181 ? 15.289 -4.633 -34.044 1.00 82.88 181 SER A CA 1
ATOM 1370 C C . SER A 1 181 ? 16.521 -3.852 -33.583 1.00 82.88 181 SER A C 1
ATOM 1372 O O . SER A 1 181 ? 17.553 -4.465 -33.322 1.00 82.88 181 SER A O 1
ATOM 1374 N N . ASP A 1 182 ? 16.425 -2.525 -33.466 1.00 87.75 182 ASP A N 1
ATOM 1375 C CA . ASP A 1 182 ? 17.519 -1.672 -32.983 1.00 87.75 182 ASP A CA 1
ATOM 1376 C C . ASP A 1 182 ? 17.663 -1.731 -31.453 1.00 87.75 182 ASP A C 1
ATOM 1378 O O . ASP A 1 182 ? 18.623 -1.199 -30.891 1.00 87.75 182 ASP A O 1
ATOM 1382 N N . ILE A 1 183 ? 16.694 -2.341 -30.764 1.00 91.38 183 ILE A N 1
ATOM 1383 C CA . ILE A 1 183 ? 16.678 -2.487 -29.312 1.00 91.38 183 ILE A CA 1
ATOM 1384 C C . ILE A 1 183 ? 17.375 -3.797 -28.951 1.00 91.38 183 ILE A C 1
ATOM 1386 O O . ILE A 1 183 ? 16.850 -4.888 -29.169 1.00 91.38 183 ILE A O 1
ATOM 1390 N N . VAL A 1 184 ? 18.568 -3.688 -28.372 1.00 93.19 184 VAL A N 1
ATOM 1391 C CA . VAL A 1 184 ? 19.447 -4.834 -28.121 1.00 93.19 184 VAL A CA 1
ATOM 1392 C C . VAL A 1 184 ? 19.326 -5.281 -26.660 1.00 93.19 184 VAL A C 1
ATOM 1394 O O . VAL A 1 184 ? 19.494 -4.448 -25.768 1.00 93.19 184 VAL A O 1
ATOM 1397 N N . PRO A 1 185 ? 19.058 -6.566 -26.367 1.00 94.12 185 PRO A N 1
ATOM 1398 C CA . PRO A 1 185 ? 19.014 -7.069 -24.996 1.00 94.12 185 PRO A CA 1
ATOM 1399 C C . PRO A 1 185 ? 20.415 -7.183 -24.379 1.00 94.12 185 PRO A C 1
ATOM 1401 O O . PRO A 1 185 ? 21.409 -7.401 -25.078 1.00 94.12 185 PRO A O 1
ATOM 1404 N N . GLN A 1 186 ? 20.491 -7.096 -23.051 1.00 92.12 186 GLN A N 1
ATOM 1405 C CA . GLN A 1 186 ? 21.729 -7.327 -22.312 1.00 92.12 186 GLN A CA 1
ATOM 1406 C C . GLN A 1 186 ? 22.241 -8.761 -22.544 1.00 92.12 186 GLN A C 1
ATOM 1408 O O . GLN A 1 186 ? 21.457 -9.720 -22.471 1.00 92.12 186 GLN A O 1
ATOM 1413 N N . PRO A 1 187 ? 23.555 -8.947 -22.776 1.00 86.94 187 PRO A N 1
ATOM 1414 C CA . PRO A 1 187 ? 24.151 -10.274 -22.881 1.00 86.94 187 PRO A CA 1
ATOM 1415 C C . PRO A 1 187 ? 23.814 -11.148 -21.665 1.00 86.94 187 PRO A C 1
ATOM 1417 O O . PRO A 1 187 ? 23.937 -10.713 -20.524 1.00 86.94 187 PRO A O 1
ATOM 1420 N N . GLY A 1 188 ? 23.385 -12.388 -21.910 1.00 78.25 188 GLY A N 1
ATOM 1421 C CA . GLY A 1 188 ? 23.022 -13.346 -20.857 1.00 78.25 188 GLY A CA 1
ATOM 1422 C C . GLY A 1 188 ? 21.577 -13.261 -20.347 1.00 78.25 188 GLY A C 1
ATOM 1423 O O . GLY A 1 188 ? 21.134 -14.209 -19.706 1.00 78.25 188 GLY A O 1
ATOM 1424 N N . ASN A 1 189 ? 20.822 -12.201 -20.673 1.00 68.50 189 ASN A N 1
ATOM 1425 C CA . ASN A 1 189 ? 19.407 -12.052 -20.284 1.00 68.50 189 ASN A CA 1
ATOM 1426 C C . ASN A 1 189 ? 18.417 -12.353 -21.435 1.00 68.50 189 ASN A C 1
ATOM 1428 O O . ASN A 1 189 ? 17.216 -12.405 -21.212 1.00 68.50 189 ASN A O 1
ATOM 1432 N N . GLY A 1 190 ? 18.925 -12.611 -22.649 1.00 64.44 190 GLY A N 1
ATOM 1433 C CA . GLY A 1 190 ? 18.362 -13.474 -23.707 1.00 64.44 190 GLY A CA 1
ATOM 1434 C C . GLY A 1 190 ? 17.004 -13.145 -24.348 1.00 64.44 190 GLY A C 1
ATOM 1435 O O . GLY A 1 190 ? 16.772 -13.577 -25.474 1.00 64.44 190 GLY A O 1
ATOM 1436 N N . VAL A 1 191 ? 16.112 -12.413 -23.684 1.00 83.88 191 VAL A N 1
ATOM 1437 C CA . VAL A 1 191 ? 14.742 -12.191 -24.155 1.00 83.88 191 VAL A CA 1
ATOM 1438 C C . VAL A 1 191 ? 14.684 -10.911 -24.980 1.00 83.88 191 VAL A C 1
ATOM 1440 O O . VAL A 1 191 ? 15.001 -9.820 -24.492 1.00 83.88 191 VAL A O 1
ATOM 1443 N N . GLN A 1 192 ? 14.267 -11.033 -26.240 1.00 85.19 192 GLN A N 1
ATOM 1444 C CA . GLN A 1 192 ? 14.063 -9.870 -27.092 1.00 85.19 192 GLN A CA 1
ATOM 1445 C C . GLN A 1 192 ? 12.854 -9.074 -26.603 1.00 85.19 192 GLN A C 1
ATOM 1447 O O . GLN A 1 192 ? 11.870 -9.640 -26.125 1.00 85.19 192 GLN A O 1
ATOM 1452 N N . LEU A 1 193 ? 12.898 -7.747 -26.748 1.00 85.81 193 LEU A N 1
ATOM 1453 C CA . LEU A 1 193 ? 11.762 -6.912 -26.354 1.00 85.81 193 LEU A CA 1
ATOM 1454 C C . LEU A 1 193 ? 10.498 -7.291 -27.139 1.00 85.81 193 LEU A C 1
ATOM 1456 O O . LEU A 1 193 ? 9.415 -7.334 -26.565 1.00 85.81 193 LEU A O 1
ATOM 1460 N N . VAL A 1 194 ? 10.641 -7.635 -28.425 1.00 80.38 194 VAL A N 1
ATOM 1461 C CA . VAL A 1 194 ? 9.517 -8.091 -29.257 1.00 80.38 194 VAL A CA 1
ATOM 1462 C C . VAL A 1 194 ? 8.855 -9.351 -28.699 1.00 80.38 194 VAL A C 1
ATOM 1464 O O . VAL A 1 194 ? 7.635 -9.443 -28.739 1.00 80.38 194 VAL A O 1
ATOM 1467 N N . ASP A 1 195 ? 9.620 -10.270 -28.106 1.00 79.56 195 ASP A N 1
ATOM 1468 C CA . ASP A 1 195 ? 9.067 -11.484 -27.503 1.00 79.56 195 ASP A CA 1
ATOM 1469 C C . ASP A 1 195 ? 8.258 -11.138 -26.247 1.00 79.56 195 ASP A C 1
ATOM 1471 O O . ASP A 1 195 ? 7.160 -11.653 -26.049 1.00 79.56 195 ASP A O 1
ATOM 1475 N N . LEU A 1 196 ? 8.748 -10.212 -25.415 1.00 80.06 196 LEU A N 1
ATOM 1476 C CA . LEU A 1 196 ? 7.999 -9.724 -24.249 1.00 80.06 196 LEU A CA 1
ATOM 1477 C C . LEU A 1 196 ? 6.681 -9.062 -24.671 1.00 80.06 196 LEU A C 1
ATOM 1479 O O . LEU A 1 196 ? 5.634 -9.360 -24.100 1.00 80.06 196 LEU A O 1
ATOM 1483 N N . LEU A 1 197 ? 6.722 -8.223 -25.710 1.00 77.31 197 LEU A N 1
ATOM 1484 C CA . LEU A 1 197 ? 5.539 -7.580 -26.289 1.00 77.31 197 LEU A CA 1
ATOM 1485 C C . LEU A 1 197 ? 4.590 -8.588 -26.960 1.00 77.31 197 LEU A C 1
ATOM 1487 O O . LEU A 1 197 ? 3.381 -8.376 -26.968 1.00 77.31 197 LEU A O 1
ATOM 1491 N N . ALA A 1 198 ? 5.119 -9.707 -27.463 1.00 70.56 198 ALA A N 1
ATOM 1492 C CA . ALA A 1 198 ? 4.351 -10.834 -27.992 1.00 70.56 198 ALA A CA 1
ATOM 1493 C C . ALA A 1 198 ? 3.629 -11.650 -26.909 1.00 70.56 198 ALA A C 1
ATOM 1495 O O . ALA A 1 198 ? 2.865 -12.570 -27.218 1.00 70.56 198 ALA A O 1
ATOM 1496 N N . GLY A 1 199 ? 3.892 -11.354 -25.635 1.00 68.06 199 GLY A N 1
ATOM 1497 C CA . GLY A 1 199 ? 3.377 -12.111 -24.507 1.00 68.06 199 GLY A CA 1
ATOM 1498 C C . GLY A 1 199 ? 4.218 -13.340 -24.160 1.00 68.06 199 GLY A C 1
ATOM 1499 O O . GLY A 1 199 ? 3.683 -14.309 -23.611 1.00 68.06 199 GLY A O 1
ATOM 1500 N N . TYR A 1 200 ? 5.525 -13.327 -24.448 1.00 71.19 200 TYR A N 1
ATOM 1501 C CA . TYR A 1 200 ? 6.463 -14.296 -23.884 1.00 71.19 200 TYR A CA 1
ATOM 1502 C C . TYR A 1 200 ? 6.295 -14.326 -22.362 1.00 71.19 200 TYR A C 1
ATOM 1504 O O . TYR A 1 200 ? 6.386 -13.306 -21.685 1.00 71.19 200 TYR A O 1
ATOM 1512 N N . GLU A 1 201 ? 5.973 -15.509 -21.834 1.00 70.88 201 GLU A N 1
ATOM 1513 C CA . GLU A 1 201 ? 5.639 -15.733 -20.422 1.00 70.88 201 GLU A CA 1
ATOM 1514 C C . GLU A 1 201 ? 4.410 -14.967 -19.893 1.00 70.88 201 GLU A C 1
ATOM 1516 O O . GLU A 1 201 ? 4.176 -15.004 -18.687 1.00 70.88 201 GLU A O 1
ATOM 1521 N N . ALA A 1 202 ? 3.555 -14.380 -20.743 1.00 68.62 202 ALA A N 1
ATOM 1522 C CA . ALA A 1 202 ? 2.371 -13.616 -20.316 1.00 68.62 202 ALA A CA 1
ATOM 1523 C C . ALA A 1 202 ? 1.486 -14.396 -19.338 1.00 68.62 202 ALA A C 1
ATOM 1525 O O . ALA A 1 202 ? 1.026 -13.867 -18.334 1.00 68.62 202 ALA A O 1
ATOM 1526 N N . ARG A 1 203 ? 1.316 -15.708 -19.561 1.00 67.19 203 ARG A N 1
ATOM 1527 C CA . ARG A 1 203 ? 0.598 -16.567 -18.609 1.00 67.19 203 ARG A CA 1
ATOM 1528 C C . ARG A 1 203 ? 1.276 -16.588 -17.236 1.00 67.19 203 ARG A C 1
ATOM 1530 O O . ARG A 1 203 ? 0.571 -16.528 -16.238 1.00 67.19 203 ARG A O 1
ATOM 1537 N N . ARG A 1 204 ? 2.604 -16.727 -17.174 1.00 76.00 204 ARG A N 1
ATOM 1538 C CA . ARG A 1 204 ? 3.341 -16.750 -15.903 1.00 76.00 204 ARG A CA 1
ATOM 1539 C C . ARG A 1 204 ? 3.255 -15.390 -15.216 1.00 76.00 204 ARG A C 1
ATOM 1541 O O . ARG A 1 204 ? 2.889 -15.358 -14.052 1.00 76.00 204 ARG A O 1
ATOM 1548 N N . VAL A 1 205 ? 3.495 -14.308 -15.956 1.00 74.94 205 VAL A N 1
ATOM 1549 C CA . VAL A 1 205 ? 3.417 -12.928 -15.455 1.00 74.94 205 VAL A CA 1
ATOM 1550 C C . VAL A 1 205 ? 2.022 -12.622 -14.901 1.00 74.94 205 VAL A C 1
ATOM 1552 O O . VAL A 1 205 ? 1.904 -12.172 -13.766 1.00 74.94 205 VAL A O 1
ATOM 1555 N N . ALA A 1 206 ? 0.956 -12.960 -15.631 1.00 71.94 206 ALA A N 1
ATOM 1556 C CA . ALA A 1 206 ? -0.414 -12.779 -15.154 1.00 71.94 206 ALA A CA 1
ATOM 1557 C C . ALA A 1 206 ? -0.695 -13.577 -13.866 1.00 71.94 206 ALA A C 1
ATOM 1559 O O . ALA A 1 206 ? -1.304 -13.060 -12.931 1.00 71.94 206 ALA A O 1
ATOM 1560 N N . TRP A 1 207 ? -0.226 -14.830 -13.775 1.00 74.75 207 TRP A N 1
ATOM 1561 C CA . TRP A 1 207 ? -0.371 -15.629 -12.551 1.00 74.75 207 TRP A CA 1
ATOM 1562 C C . TRP A 1 207 ? 0.446 -15.081 -11.379 1.00 74.75 207 TRP A C 1
ATOM 1564 O O . TRP A 1 207 ? -0.048 -15.106 -10.254 1.00 74.75 207 TRP A O 1
ATOM 1574 N N . GLU A 1 208 ? 1.659 -14.584 -11.624 1.00 78.44 208 GLU A N 1
ATOM 1575 C CA . GLU A 1 208 ? 2.494 -13.921 -10.617 1.00 78.44 208 GLU A CA 1
ATOM 1576 C C . GLU A 1 208 ? 1.783 -12.678 -10.065 1.00 78.44 208 GLU A C 1
ATOM 1578 O O . GLU A 1 208 ? 1.648 -12.553 -8.848 1.00 78.44 208 GLU A O 1
ATOM 1583 N N . GLY A 1 209 ? 1.225 -11.832 -10.939 1.00 74.62 209 GLY A N 1
ATOM 1584 C CA . GLY A 1 209 ? 0.481 -10.635 -10.536 1.00 74.62 209 GLY A CA 1
ATOM 1585 C C . GLY A 1 209 ? -0.782 -10.952 -9.729 1.00 74.62 209 GLY A C 1
ATOM 1586 O O . GLY A 1 209 ? -1.036 -10.337 -8.688 1.00 74.62 209 GLY A O 1
ATOM 1587 N N . VAL A 1 210 ? -1.555 -11.963 -10.146 1.00 78.19 210 VAL A N 1
ATOM 1588 C CA . VAL A 1 210 ? -2.732 -12.431 -9.391 1.00 78.19 210 VAL A CA 1
ATOM 1589 C C . VAL A 1 210 ? -2.324 -13.001 -8.031 1.00 78.19 210 VAL A C 1
ATOM 1591 O O . VAL A 1 210 ? -2.977 -12.711 -7.028 1.00 78.19 210 VAL A O 1
ATOM 1594 N N . ALA A 1 211 ? -1.253 -13.796 -7.971 1.00 80.25 211 ALA A N 1
ATOM 1595 C CA . ALA A 1 211 ? -0.770 -14.388 -6.728 1.00 80.25 211 ALA A CA 1
ATOM 1596 C C . ALA A 1 211 ? -0.262 -13.324 -5.744 1.00 80.25 211 ALA A C 1
ATOM 1598 O O . ALA A 1 211 ? -0.607 -13.380 -4.561 1.00 80.25 211 ALA A O 1
ATOM 1599 N N . GLU A 1 212 ? 0.500 -12.337 -6.220 1.00 75.69 212 GLU A N 1
ATOM 1600 C CA . GLU A 1 212 ? 0.984 -11.221 -5.402 1.00 75.69 212 GLU A CA 1
ATOM 1601 C C . GLU A 1 212 ? -0.180 -10.385 -4.862 1.00 75.69 212 GLU A C 1
ATOM 1603 O O . GLU A 1 212 ? -0.262 -10.147 -3.654 1.00 75.69 212 GLU A O 1
ATOM 1608 N N . SER A 1 213 ? -1.137 -10.031 -5.725 1.00 76.44 213 SER A N 1
ATOM 1609 C CA . SER A 1 213 ? -2.336 -9.279 -5.338 1.00 76.44 213 SER A CA 1
ATOM 1610 C C . SER A 1 213 ? -3.180 -10.034 -4.307 1.00 76.44 213 SER A C 1
ATOM 1612 O O . SER A 1 213 ? -3.615 -9.460 -3.306 1.00 76.44 213 SER A O 1
ATOM 1614 N N . ALA A 1 214 ? -3.380 -11.341 -4.502 1.00 78.81 214 ALA A N 1
ATOM 1615 C CA . ALA A 1 214 ? -4.114 -12.184 -3.562 1.00 78.81 214 ALA A CA 1
ATOM 1616 C C . ALA A 1 214 ? -3.390 -12.310 -2.212 1.00 78.81 214 ALA A C 1
ATOM 1618 O O . ALA A 1 214 ? -4.033 -12.278 -1.159 1.00 78.81 214 ALA A O 1
ATOM 1619 N N . HIS A 1 215 ? -2.058 -12.423 -2.223 1.00 78.44 215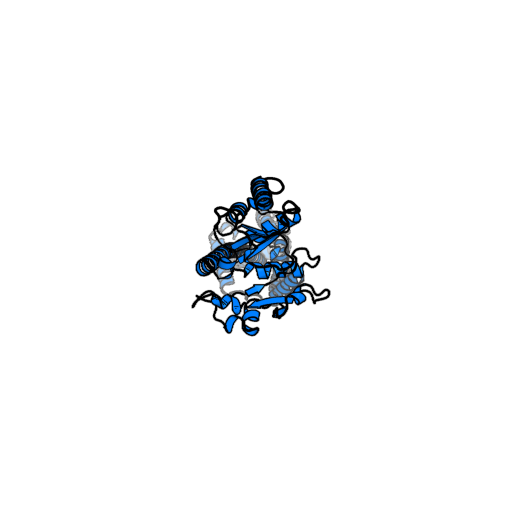 HIS A N 1
ATOM 1620 C CA . HIS A 1 215 ? -1.259 -12.472 -1.003 1.00 78.44 215 HIS A CA 1
ATOM 1621 C C . HIS A 1 215 ? -1.341 -11.156 -0.219 1.00 78.44 215 HIS A C 1
ATOM 1623 O O . HIS A 1 215 ? -1.618 -11.175 0.983 1.00 78.44 215 HIS A O 1
ATOM 1629 N N . ALA A 1 216 ? -1.172 -10.018 -0.899 1.00 76.00 216 ALA A N 1
ATOM 1630 C CA . ALA A 1 216 ? -1.299 -8.694 -0.297 1.00 76.00 216 ALA A CA 1
ATOM 1631 C C . ALA A 1 216 ? -2.692 -8.495 0.326 1.00 76.00 216 ALA A C 1
ATOM 1633 O O . ALA A 1 216 ? -2.800 -8.147 1.505 1.00 76.00 216 ALA A O 1
ATOM 1634 N N . ALA A 1 217 ? -3.755 -8.836 -0.410 1.00 79.19 217 ALA A N 1
ATOM 1635 C CA . ALA A 1 217 ? -5.127 -8.768 0.088 1.00 79.19 217 ALA A CA 1
ATOM 1636 C C . ALA A 1 217 ? -5.352 -9.662 1.32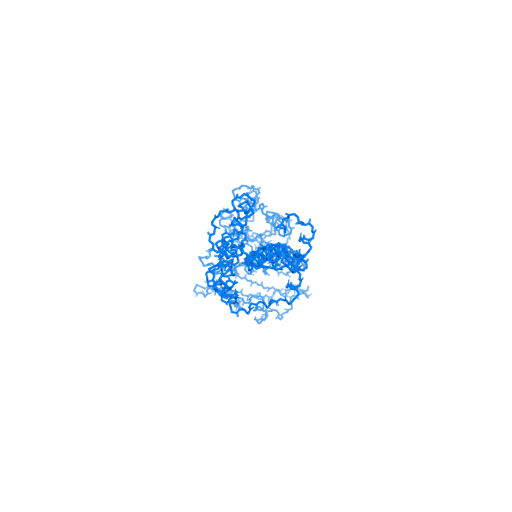2 1.00 79.19 217 ALA A C 1
ATOM 1638 O O . ALA A 1 217 ? -6.029 -9.258 2.269 1.00 79.19 217 ALA A O 1
ATOM 1639 N N . ALA A 1 218 ? -4.760 -10.861 1.358 1.00 81.44 218 ALA A N 1
ATOM 1640 C CA . ALA A 1 218 ? -4.849 -11.754 2.512 1.00 81.44 218 ALA A CA 1
ATOM 1641 C C . ALA A 1 218 ? -4.140 -11.183 3.755 1.00 81.44 218 ALA A C 1
ATOM 1643 O O . ALA A 1 218 ? -4.668 -11.285 4.870 1.00 81.44 218 ALA A O 1
ATOM 1644 N N . LEU A 1 219 ? -2.968 -10.559 3.585 1.00 81.88 219 LEU A N 1
ATOM 1645 C CA . LEU A 1 219 ? -2.257 -9.878 4.670 1.00 81.88 219 LEU A CA 1
ATOM 1646 C C . LEU A 1 219 ? -3.064 -8.694 5.214 1.00 81.88 219 LEU A C 1
ATOM 1648 O O . LEU A 1 219 ? -3.211 -8.563 6.434 1.00 81.88 219 LEU A O 1
ATOM 1652 N N . ASP A 1 220 ? -3.647 -7.881 4.333 1.00 82.25 220 ASP A N 1
ATOM 1653 C CA . ASP A 1 220 ? -4.495 -6.761 4.735 1.00 82.25 220 ASP A CA 1
ATOM 1654 C C . ASP A 1 220 ? -5.774 -7.222 5.433 1.00 82.25 220 ASP A C 1
ATOM 1656 O O . ASP A 1 220 ? -6.108 -6.708 6.502 1.00 82.25 220 ASP A O 1
ATOM 1660 N N . ALA A 1 221 ? -6.446 -8.253 4.916 1.00 87.38 221 ALA A N 1
ATOM 1661 C CA . ALA A 1 221 ? -7.613 -8.840 5.565 1.00 87.38 221 ALA A CA 1
ATOM 1662 C C . ALA A 1 221 ? -7.273 -9.355 6.975 1.00 87.38 221 ALA A C 1
ATOM 1664 O O . ALA A 1 221 ? -8.031 -9.135 7.927 1.00 87.38 221 ALA A O 1
ATOM 1665 N N . ARG A 1 222 ? -6.104 -9.989 7.149 1.00 87.94 222 ARG A N 1
ATOM 1666 C CA . ARG A 1 222 ? -5.615 -10.436 8.461 1.00 87.94 222 ARG A CA 1
ATOM 1667 C C . ARG A 1 222 ? -5.351 -9.257 9.396 1.00 87.94 222 ARG A C 1
ATOM 1669 O O . ARG A 1 222 ? -5.758 -9.313 10.560 1.00 87.94 222 ARG A O 1
ATOM 1676 N N . ARG A 1 223 ? -4.710 -8.193 8.903 1.00 88.81 223 ARG A N 1
ATOM 1677 C CA . ARG A 1 223 ? -4.448 -6.962 9.663 1.00 88.81 223 ARG A CA 1
ATOM 1678 C C . ARG A 1 223 ? -5.751 -6.306 10.117 1.00 88.81 223 ARG A C 1
ATOM 1680 O O . ARG A 1 223 ? -5.919 -6.062 11.311 1.00 88.81 223 ARG A O 1
ATOM 1687 N N . LEU A 1 224 ? -6.691 -6.094 9.197 1.00 91.25 224 LEU A N 1
ATOM 1688 C CA . LEU A 1 224 ? -8.002 -5.501 9.476 1.00 91.25 224 LEU A CA 1
ATOM 1689 C C . LEU A 1 224 ? -8.809 -6.348 10.464 1.00 91.25 224 LEU A C 1
ATOM 1691 O O . LEU A 1 224 ? -9.391 -5.809 11.402 1.00 91.25 224 LEU A O 1
ATOM 1695 N N . THR A 1 225 ? -8.778 -7.675 10.327 1.00 92.38 225 THR A N 1
ATOM 1696 C CA . THR A 1 225 ? -9.415 -8.587 11.290 1.00 92.38 225 THR A CA 1
ATOM 1697 C C . THR A 1 225 ? -8.787 -8.462 12.681 1.00 92.38 225 THR A C 1
ATOM 1699 O O . THR A 1 225 ? -9.500 -8.473 13.686 1.00 92.38 225 THR A O 1
ATOM 1702 N N . GLY A 1 226 ? -7.460 -8.321 12.764 1.00 91.38 226 GLY A N 1
ATOM 1703 C CA . GLY A 1 226 ? -6.748 -8.073 14.019 1.00 91.38 226 GLY A CA 1
ATOM 1704 C C . GLY A 1 226 ? -7.185 -6.768 14.689 1.00 91.38 226 GLY A C 1
ATOM 1705 O O . GLY A 1 226 ? -7.564 -6.781 15.862 1.00 91.38 226 GLY A O 1
ATOM 1706 N N . LEU A 1 227 ? -7.216 -5.673 13.926 1.00 92.38 227 LEU A N 1
ATOM 1707 C CA . LEU A 1 227 ? -7.686 -4.365 14.394 1.00 92.38 227 LEU A CA 1
ATOM 1708 C C . LEU A 1 227 ? -9.151 -4.416 14.848 1.00 92.38 227 LEU A C 1
ATOM 1710 O O . LEU A 1 227 ? -9.481 -3.922 15.924 1.00 92.38 227 LEU A O 1
ATOM 1714 N N . ALA A 1 228 ? -10.023 -5.082 14.087 1.00 89.75 228 ALA A N 1
ATOM 1715 C CA . ALA A 1 228 ? -11.432 -5.243 14.437 1.00 89.75 228 ALA A CA 1
ATOM 1716 C C . ALA A 1 228 ? -11.623 -6.032 15.746 1.00 89.75 228 ALA A C 1
ATOM 1718 O O . ALA A 1 228 ? -12.439 -5.650 16.587 1.00 89.75 228 ALA A O 1
ATOM 1719 N N . ARG A 1 229 ? -10.844 -7.102 15.967 1.00 93.56 229 ARG A N 1
ATOM 1720 C CA . ARG A 1 229 ? -10.869 -7.869 17.227 1.00 93.56 229 ARG A CA 1
ATOM 1721 C C . ARG A 1 229 ? -10.415 -7.027 18.417 1.00 93.56 229 ARG A C 1
ATOM 1723 O O . ARG A 1 229 ? -11.059 -7.073 19.462 1.00 93.56 229 ARG A O 1
ATOM 1730 N N . GLN A 1 230 ? -9.347 -6.245 18.259 1.00 92.12 230 GLN A N 1
ATOM 1731 C CA . GLN A 1 230 ? -8.865 -5.336 19.303 1.00 92.12 230 GLN A CA 1
ATOM 1732 C C . GLN A 1 230 ? -9.898 -4.251 19.623 1.00 92.12 230 GLN A C 1
ATOM 1734 O O . GLN A 1 230 ? -10.205 -4.019 20.792 1.00 92.12 230 GLN A O 1
ATOM 1739 N N . ALA A 1 231 ? -10.490 -3.634 18.598 1.00 88.06 231 ALA A N 1
ATOM 1740 C CA . ALA A 1 231 ? -11.542 -2.638 18.766 1.00 88.06 231 ALA A CA 1
ATOM 1741 C C . ALA A 1 231 ? -12.759 -3.218 19.504 1.00 88.06 231 ALA A C 1
ATOM 1743 O O . ALA A 1 231 ? -13.270 -2.593 20.436 1.00 88.06 231 ALA A O 1
ATOM 1744 N N . ARG A 1 232 ? -13.178 -4.441 19.147 1.00 91.25 232 ARG A N 1
ATOM 1745 C CA . ARG A 1 232 ? -14.264 -5.156 19.827 1.00 91.25 232 ARG A CA 1
ATOM 1746 C C . ARG A 1 232 ? -13.940 -5.435 21.294 1.00 91.25 232 ARG A C 1
ATOM 1748 O O . ARG A 1 232 ? -14.746 -5.083 22.149 1.00 91.25 232 ARG A O 1
ATOM 1755 N N . ALA A 1 233 ? -12.776 -6.009 21.596 1.00 91.19 233 ALA A N 1
ATOM 1756 C CA . ALA A 1 233 ? -12.375 -6.308 22.973 1.00 91.19 233 ALA A CA 1
ATOM 1757 C C . ALA A 1 233 ? -12.314 -5.035 23.839 1.00 91.19 233 ALA A C 1
ATOM 1759 O O . ALA A 1 233 ? -12.802 -5.013 24.970 1.00 91.19 233 ALA A O 1
ATOM 1760 N N . SER A 1 234 ? -11.789 -3.939 23.285 1.00 88.31 234 SER A N 1
ATOM 1761 C CA . SER A 1 234 ? -11.773 -2.630 23.945 1.00 88.31 234 SER A CA 1
ATOM 1762 C C . SER A 1 234 ? -13.182 -2.073 24.168 1.00 88.31 234 SER A C 1
ATOM 1764 O O . SER A 1 234 ? -13.466 -1.515 25.227 1.00 88.31 234 SER A O 1
ATOM 1766 N N . ALA A 1 235 ? -14.095 -2.229 23.207 1.00 85.12 235 ALA A N 1
ATOM 1767 C CA . ALA A 1 235 ? -15.493 -1.830 23.365 1.00 85.12 235 ALA A CA 1
ATOM 1768 C C . ALA A 1 235 ? -16.223 -2.666 24.433 1.00 85.12 235 ALA A C 1
ATOM 1770 O O . ALA A 1 235 ? -16.929 -2.099 25.266 1.00 85.12 235 ALA A O 1
ATOM 1771 N N . GLU A 1 236 ? -16.018 -3.985 24.460 1.00 89.19 236 GLU A N 1
ATOM 1772 C CA . GLU A 1 236 ? -16.591 -4.887 25.467 1.00 89.19 236 GLU A CA 1
ATOM 1773 C C . GLU A 1 236 ? -16.088 -4.547 26.876 1.00 89.19 236 GLU A C 1
ATOM 1775 O O . GLU A 1 236 ? -16.895 -4.407 27.798 1.00 89.19 236 GLU A O 1
ATOM 1780 N N . LYS A 1 237 ? -14.777 -4.310 27.037 1.00 87.50 237 LYS A N 1
ATOM 1781 C CA . LYS A 1 237 ? -14.189 -3.866 28.308 1.00 87.50 237 LYS A CA 1
ATOM 1782 C C . LYS A 1 237 ? -14.795 -2.542 28.776 1.00 87.50 237 LYS A C 1
ATOM 1784 O O . LYS A 1 237 ? -15.235 -2.450 29.919 1.00 87.50 237 LYS A O 1
ATOM 1789 N N . ARG A 1 238 ? -14.879 -1.542 27.889 1.00 85.19 238 ARG A N 1
ATOM 1790 C CA . ARG A 1 238 ? -15.503 -0.244 28.203 1.00 85.19 238 ARG A CA 1
ATOM 1791 C C . ARG A 1 238 ? -16.960 -0.409 28.616 1.00 85.19 238 ARG A C 1
ATOM 1793 O O . ARG A 1 238 ? -17.359 0.134 29.639 1.00 85.19 238 ARG A O 1
ATOM 1800 N N . ARG A 1 239 ? -17.742 -1.210 27.885 1.00 83.44 239 ARG A N 1
ATOM 1801 C CA . ARG A 1 239 ? -19.142 -1.498 28.230 1.00 83.44 239 ARG A CA 1
ATOM 1802 C C . ARG A 1 239 ? -19.266 -2.131 29.615 1.00 83.44 239 ARG A C 1
ATOM 1804 O O . ARG A 1 239 ? -20.128 -1.717 30.382 1.00 83.44 239 ARG A O 1
ATOM 1811 N N . ALA A 1 240 ? -18.418 -3.107 29.940 1.00 79.69 240 ALA A N 1
ATOM 1812 C CA . ALA A 1 240 ? -18.421 -3.751 31.250 1.00 79.69 240 ALA A CA 1
ATOM 1813 C C . ALA A 1 240 ? -18.107 -2.756 32.378 1.00 79.69 240 ALA A C 1
ATOM 1815 O O . ALA A 1 240 ? -18.776 -2.770 33.411 1.00 79.69 240 ALA A O 1
ATOM 1816 N N . THR A 1 241 ? -17.140 -1.861 32.162 1.00 84.06 241 THR A N 1
ATOM 1817 C CA . THR A 1 241 ? -16.796 -0.799 33.111 1.00 84.06 241 THR A CA 1
ATOM 1818 C C . THR A 1 241 ? -17.933 0.203 33.296 1.00 84.06 241 THR A C 1
ATOM 1820 O O . THR A 1 241 ? -18.359 0.417 34.424 1.00 84.06 241 THR A O 1
ATOM 1823 N N . LEU A 1 242 ? -18.491 0.746 32.210 1.00 80.62 242 LEU A N 1
ATOM 1824 C CA . LEU A 1 242 ? -19.623 1.678 32.279 1.00 80.62 242 LEU A CA 1
ATOM 1825 C C . LEU A 1 242 ? -20.835 1.046 32.983 1.00 80.62 242 LEU A C 1
ATOM 1827 O O . LEU A 1 242 ? -21.493 1.689 33.795 1.00 80.62 242 LEU A O 1
ATOM 1831 N N . ALA A 1 243 ? -21.106 -0.238 32.727 1.00 77.69 243 ALA A N 1
ATOM 1832 C CA . ALA A 1 243 ? -22.171 -0.975 33.401 1.00 77.69 243 ALA A CA 1
ATOM 1833 C C . ALA A 1 243 ? -21.886 -1.226 34.893 1.00 77.69 243 ALA A C 1
ATOM 1835 O O . ALA A 1 243 ? -22.821 -1.359 35.683 1.00 77.69 243 ALA A O 1
ATOM 1836 N N . ALA A 1 244 ? -20.621 -1.344 35.301 1.00 75.38 244 ALA A N 1
ATOM 1837 C CA . ALA A 1 244 ? -20.249 -1.421 36.712 1.00 75.38 244 ALA A CA 1
ATOM 1838 C C . ALA A 1 244 ? -20.441 -0.065 37.408 1.00 75.38 244 ALA A C 1
ATOM 1840 O O . ALA A 1 244 ? -21.074 -0.020 38.462 1.00 75.38 244 ALA A O 1
ATOM 1841 N N . ASP A 1 245 ? -19.996 1.026 36.780 1.00 78.12 245 ASP A N 1
ATOM 1842 C CA . ASP A 1 245 ? -20.156 2.391 37.293 1.00 78.12 245 ASP A CA 1
ATOM 1843 C C . ASP A 1 245 ? -21.644 2.753 37.454 1.00 78.12 245 ASP A C 1
ATOM 1845 O O . ASP A 1 245 ? -22.062 3.227 38.511 1.00 78.12 245 ASP A O 1
ATOM 1849 N N . ALA A 1 246 ? -22.465 2.442 36.444 1.00 75.25 246 ALA A N 1
ATOM 1850 C CA . ALA A 1 246 ? -23.911 2.659 36.482 1.00 75.25 246 ALA A CA 1
ATOM 1851 C C . ALA A 1 246 ? -24.595 1.860 37.604 1.00 75.25 246 ALA A C 1
ATOM 1853 O O . ALA A 1 246 ? -25.439 2.399 38.317 1.00 75.25 246 ALA A O 1
ATOM 1854 N N . ARG A 1 247 ? -24.206 0.592 37.812 1.00 71.56 247 ARG A N 1
ATOM 1855 C CA . ARG A 1 247 ? -24.717 -0.222 38.931 1.00 71.56 247 ARG A CA 1
ATOM 1856 C C . ARG A 1 247 ? -24.318 0.354 40.288 1.00 71.56 247 ARG A C 1
ATOM 1858 O O . ARG A 1 247 ? -25.151 0.398 41.187 1.00 71.56 247 ARG A O 1
ATOM 1865 N N . ALA A 1 248 ? -23.075 0.811 40.433 1.00 70.88 248 ALA A N 1
ATOM 1866 C CA . ALA A 1 248 ? -22.599 1.422 41.669 1.00 70.88 248 ALA A CA 1
ATOM 1867 C C . ALA A 1 248 ? -23.339 2.733 41.985 1.00 70.88 248 ALA A C 1
ATOM 1869 O O . ALA A 1 248 ? -23.684 2.972 43.139 1.00 70.88 248 ALA A O 1
ATOM 1870 N N . ALA A 1 249 ? -23.621 3.560 40.975 1.00 71.50 249 ALA A N 1
ATOM 1871 C CA . ALA A 1 249 ? -24.437 4.760 41.152 1.00 71.50 249 ALA A CA 1
ATOM 1872 C C . ALA A 1 249 ? -25.887 4.426 41.503 1.00 71.50 249 ALA A C 1
ATOM 1874 O O . ALA A 1 249 ? -26.417 4.986 42.456 1.00 71.50 249 ALA A O 1
A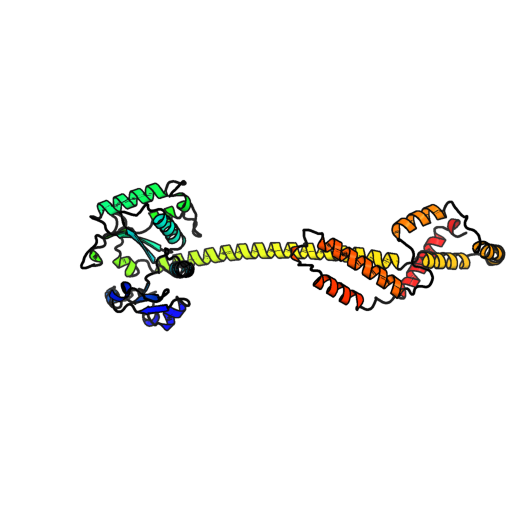TOM 1875 N N . GLY A 1 250 ? -26.499 3.458 40.813 1.00 66.25 250 GLY A N 1
ATOM 1876 C CA . GLY A 1 250 ? -27.840 2.977 41.150 1.00 66.25 250 GLY A CA 1
ATOM 1877 C C . GLY A 1 250 ? -27.940 2.500 42.603 1.00 66.25 250 GLY A C 1
ATOM 1878 O O . GLY A 1 250 ? -28.888 2.849 43.299 1.00 66.25 250 GLY A O 1
ATOM 1879 N N . ALA A 1 251 ? -26.919 1.794 43.101 1.00 67.75 251 ALA A N 1
ATOM 1880 C CA . ALA A 1 251 ? -26.850 1.383 44.503 1.00 67.75 251 ALA A CA 1
ATOM 1881 C C . ALA A 1 251 ? -26.771 2.574 45.480 1.00 67.75 251 ALA A C 1
ATOM 1883 O O . ALA A 1 251 ? -27.372 2.514 46.550 1.00 67.75 251 ALA A O 1
ATOM 1884 N N . ARG A 1 252 ? -26.077 3.668 45.125 1.00 71.19 252 ARG A N 1
ATOM 1885 C CA . ARG A 1 252 ? -26.036 4.897 45.942 1.00 71.19 252 ARG A CA 1
ATOM 1886 C C . ARG A 1 252 ? -27.364 5.650 45.939 1.00 71.19 252 ARG A C 1
ATOM 1888 O O . ARG A 1 252 ? -27.774 6.125 46.994 1.00 71.19 252 ARG A O 1
ATOM 1895 N N . VAL A 1 253 ? -28.038 5.732 44.787 1.00 67.81 253 VAL A N 1
ATOM 1896 C CA . VAL A 1 253 ? -29.381 6.329 44.682 1.00 67.81 253 VAL A CA 1
ATOM 1897 C C . VAL A 1 253 ? -30.355 5.559 45.573 1.00 67.81 253 VAL A C 1
ATOM 1899 O O . VAL A 1 253 ? -30.966 6.159 46.454 1.00 67.81 253 VAL A O 1
ATOM 1902 N N . ALA A 1 254 ? -30.402 4.230 45.432 1.00 64.19 254 ALA A N 1
ATOM 1903 C CA . ALA A 1 254 ? -31.235 3.368 46.268 1.00 64.19 254 ALA A CA 1
ATOM 1904 C C . ALA A 1 254 ? -30.871 3.488 47.758 1.00 64.19 254 ALA A C 1
ATOM 1906 O O . ALA A 1 254 ? -31.747 3.629 48.599 1.00 64.19 254 ALA A O 1
ATOM 1907 N N . GLY A 1 255 ? -29.581 3.513 48.108 1.00 61.22 255 GLY A N 1
ATOM 1908 C CA . GLY A 1 255 ? -29.129 3.677 49.494 1.00 61.22 255 GLY A CA 1
ATOM 1909 C C . GLY A 1 255 ? -29.569 4.993 50.152 1.00 61.22 255 GLY A C 1
ATOM 1910 O O . GLY A 1 255 ? -29.773 5.028 51.363 1.00 61.22 255 GLY A O 1
ATOM 1911 N N . ARG A 1 256 ? -29.750 6.064 49.366 1.00 63.59 256 ARG A N 1
ATOM 1912 C CA . ARG A 1 256 ? -30.204 7.385 49.839 1.00 63.59 256 ARG A CA 1
ATOM 1913 C C . ARG A 1 256 ? -31.725 7.528 49.917 1.00 63.59 256 ARG A C 1
ATOM 1915 O O . ARG A 1 256 ? -32.200 8.403 50.636 1.00 63.59 256 ARG A O 1
ATOM 1922 N N . GLU A 1 257 ? -32.480 6.680 49.220 1.00 54.97 257 GLU A N 1
ATOM 1923 C CA . GLU A 1 257 ? -33.941 6.603 49.349 1.00 54.97 257 GLU A CA 1
ATOM 1924 C C . GLU A 1 257 ? -34.408 6.081 50.705 1.00 54.97 257 GLU A C 1
ATOM 1926 O O . GLU A 1 257 ? -35.576 6.252 51.045 1.00 54.97 257 GLU A O 1
ATOM 1931 N N . PHE A 1 258 ? -33.538 5.430 51.476 1.00 56.16 258 PHE A N 1
ATOM 1932 C CA . PHE A 1 258 ? -33.895 4.908 52.786 1.00 56.16 258 PHE A CA 1
ATOM 1933 C C . PHE A 1 258 ? -33.566 5.959 53.848 1.00 56.16 258 PHE A C 1
ATOM 1935 O O . PHE A 1 258 ? -32.451 5.946 54.381 1.00 56.16 258 PHE A O 1
ATOM 1942 N N . PRO A 1 259 ? -34.492 6.877 54.215 1.00 50.09 259 PRO A N 1
ATOM 1943 C CA . PRO A 1 259 ? -34.286 7.669 55.405 1.00 50.09 259 PRO A CA 1
ATOM 1944 C C . PRO A 1 259 ? -34.173 6.660 56.533 1.00 50.09 259 PRO A C 1
ATOM 1946 O O . PRO A 1 259 ? -35.106 5.912 56.830 1.00 50.09 259 PRO A O 1
ATOM 1949 N N . LEU A 1 260 ? -33.012 6.635 57.170 1.00 50.12 260 LEU A N 1
ATOM 1950 C CA . LEU A 1 260 ? -32.759 5.792 58.324 1.00 50.12 260 LEU A CA 1
ATOM 1951 C C . LEU A 1 260 ? -33.838 6.006 59.404 1.00 50.12 260 LEU A C 1
ATOM 1953 O O . LEU A 1 260 ? -34.118 5.102 60.174 1.00 50.12 260 LEU A O 1
ATOM 1957 N N . GLY A 1 261 ? -34.529 7.155 59.379 1.00 42.22 261 GLY A N 1
ATOM 1958 C CA . GLY A 1 261 ? -35.749 7.445 60.129 1.00 42.22 261 GLY A CA 1
ATOM 1959 C C . GLY A 1 261 ? -36.942 6.509 59.872 1.00 42.22 261 GLY A C 1
ATOM 1960 O O . GLY A 1 261 ? -37.633 6.197 60.830 1.00 42.22 261 GLY A O 1
ATOM 1961 N N . ALA A 1 262 ? -37.181 6.010 58.654 1.00 47.50 262 ALA A N 1
ATOM 1962 C CA . ALA A 1 262 ? -38.244 5.033 58.373 1.00 47.50 262 ALA A CA 1
ATOM 1963 C C . ALA A 1 262 ? -37.867 3.624 58.859 1.00 47.50 262 ALA A C 1
ATOM 1965 O O . ALA A 1 262 ? -38.703 2.916 59.415 1.00 47.50 262 ALA A O 1
ATOM 1966 N N . VAL A 1 263 ? -36.590 3.246 58.730 1.00 50.94 263 VAL A N 1
ATOM 1967 C CA . VAL A 1 263 ? -36.049 1.999 59.300 1.00 50.94 263 VAL A CA 1
ATOM 1968 C C . VAL A 1 263 ? -36.056 2.057 60.828 1.00 50.94 263 VAL A C 1
ATOM 1970 O O . VAL A 1 263 ? -36.482 1.110 61.478 1.00 50.94 263 VAL A O 1
ATOM 1973 N N . LEU A 1 264 ? -35.674 3.194 61.414 1.00 48.84 264 LEU A N 1
ATOM 1974 C CA . LEU A 1 264 ? -35.758 3.457 62.850 1.00 48.84 264 LEU A CA 1
ATOM 1975 C C . LEU A 1 264 ? -37.207 3.501 63.332 1.00 48.84 264 LEU A C 1
ATOM 1977 O O . LEU A 1 264 ? -37.486 2.957 64.386 1.00 48.84 264 LEU A O 1
ATOM 1981 N N . GLN A 1 265 ? -38.143 4.090 62.586 1.00 50.84 265 GLN A N 1
ATOM 1982 C CA . GLN A 1 265 ? -39.567 4.060 62.933 1.00 50.84 265 GLN A CA 1
ATOM 1983 C C . GLN A 1 265 ? -40.147 2.650 62.846 1.00 50.84 265 GLN A C 1
ATOM 1985 O O . GLN A 1 265 ? -40.947 2.291 63.703 1.00 50.84 265 GLN A O 1
ATOM 1990 N N . ALA A 1 266 ? -39.730 1.841 61.869 1.00 52.38 266 ALA A N 1
ATOM 1991 C CA . ALA A 1 266 ? -40.099 0.432 61.796 1.00 52.38 266 ALA A CA 1
ATOM 1992 C C . ALA A 1 266 ? -39.508 -0.354 62.977 1.00 52.38 266 ALA A C 1
ATOM 1994 O O . ALA A 1 266 ? -40.236 -1.082 63.638 1.00 52.38 266 ALA A O 1
ATOM 1995 N N . LEU A 1 267 ? -38.233 -0.140 63.316 1.00 49.81 267 LEU A N 1
ATOM 1996 C CA . LEU A 1 267 ? -37.573 -0.747 64.478 1.00 49.81 267 LEU A CA 1
ATOM 1997 C C . LEU A 1 267 ? -38.195 -0.302 65.811 1.00 49.81 267 LEU A C 1
ATOM 1999 O O . LEU A 1 267 ? -38.374 -1.126 66.699 1.00 49.81 267 LEU A O 1
ATOM 2003 N N . VAL A 1 268 ? -38.555 0.977 65.954 1.00 54.91 268 VAL A N 1
ATOM 2004 C CA . VAL A 1 268 ? -39.216 1.551 67.141 1.00 54.91 268 VAL A CA 1
ATOM 2005 C C . VAL A 1 268 ? -40.676 1.107 67.231 1.00 54.91 268 VAL A C 1
ATOM 2007 O O . VAL A 1 268 ? -41.181 0.852 68.321 1.00 54.91 268 VAL A O 1
ATOM 2010 N N . GLY A 1 269 ? -41.377 1.023 66.103 1.00 56.66 269 GLY A N 1
ATOM 2011 C CA . GLY A 1 269 ? -42.742 0.509 66.027 1.00 56.66 269 GLY A CA 1
ATOM 2012 C C . GLY A 1 269 ? -42.795 -0.968 66.405 1.00 56.66 269 GLY A C 1
ATOM 2013 O O . GLY A 1 269 ? -43.608 -1.360 67.243 1.00 56.66 269 GLY A O 1
ATOM 2014 N N . GLU A 1 270 ? -41.866 -1.759 65.869 1.00 56.59 270 GLU A N 1
ATOM 2015 C CA . GLU A 1 270 ? -41.756 -3.182 66.164 1.00 56.59 270 GLU A CA 1
ATOM 2016 C C . GLU A 1 270 ? -41.303 -3.412 67.612 1.00 56.59 270 GLU A C 1
ATOM 2018 O O . GLU A 1 270 ? -41.951 -4.178 68.323 1.00 56.59 270 GLU A O 1
ATOM 2023 N N . SER A 1 271 ? -40.297 -2.676 68.111 1.00 52.62 271 SER A N 1
ATOM 2024 C CA . SER A 1 271 ? -39.852 -2.784 69.509 1.00 52.62 271 SER A CA 1
ATOM 2025 C C . SER A 1 271 ? -40.983 -2.460 70.491 1.00 52.62 271 SER A C 1
ATOM 2027 O O . SER A 1 271 ? -41.221 -3.232 71.423 1.00 52.62 271 SER A O 1
ATOM 2029 N N . ARG A 1 272 ? -41.771 -1.404 70.231 1.00 55.88 272 ARG A N 1
ATOM 2030 C CA . ARG A 1 272 ? -42.974 -1.045 71.008 1.00 55.88 272 ARG A CA 1
ATOM 2031 C C . ARG A 1 272 ? -44.066 -2.114 70.961 1.00 55.88 272 ARG A C 1
ATOM 2033 O O . ARG A 1 272 ? -44.771 -2.300 71.958 1.00 55.88 272 ARG A O 1
ATOM 2040 N N . SER A 1 273 ? -44.208 -2.817 69.838 1.00 58.97 273 SER A N 1
ATOM 2041 C CA . SER A 1 273 ? -45.180 -3.905 69.683 1.00 58.97 273 SER A CA 1
ATOM 2042 C C . SER A 1 273 ? -44.785 -5.163 70.472 1.00 58.97 273 SER A C 1
ATOM 2044 O O . SER A 1 273 ? -45.655 -5.820 71.039 1.00 58.97 273 SER A O 1
ATOM 2046 N N . THR A 1 274 ? -43.484 -5.434 70.621 1.00 55.00 274 THR A N 1
ATOM 2047 C CA . THR A 1 274 ? -42.944 -6.557 71.412 1.00 55.00 274 THR A CA 1
ATOM 2048 C C . THR A 1 274 ? -42.802 -6.291 72.915 1.00 55.00 274 THR A C 1
ATOM 2050 O O . THR A 1 274 ? -42.524 -7.225 73.669 1.00 55.00 274 THR A O 1
ATOM 2053 N N . LEU A 1 275 ? -42.990 -5.052 73.384 1.00 51.00 275 LEU A N 1
ATOM 2054 C CA . LEU A 1 275 ? -42.938 -4.730 74.814 1.00 51.00 275 LEU A CA 1
ATOM 2055 C C . LEU A 1 275 ? -44.234 -5.152 75.541 1.00 51.00 275 LEU A C 1
ATOM 2057 O O . LEU A 1 275 ? -45.324 -4.922 75.011 1.00 51.00 275 LEU A O 1
ATOM 2061 N N . PRO A 1 276 ? -44.145 -5.715 76.765 1.00 58.28 276 PRO A N 1
ATOM 2062 C CA . PRO A 1 276 ? -45.309 -6.035 77.595 1.00 58.28 276 PRO A CA 1
ATOM 2063 C C . PRO A 1 276 ? -46.188 -4.806 77.879 1.00 58.28 276 PRO A C 1
ATOM 2065 O O . PRO A 1 276 ? -45.665 -3.715 78.109 1.00 58.28 276 PRO A O 1
ATOM 2068 N N . ASP A 1 277 ? -47.512 -4.984 77.943 1.00 55.84 277 ASP A N 1
ATOM 2069 C CA . ASP A 1 277 ? -48.489 -3.881 78.046 1.00 55.84 277 ASP A CA 1
ATOM 2070 C C . ASP A 1 277 ? -48.244 -2.928 79.231 1.00 55.84 277 ASP A C 1
ATOM 2072 O O . ASP A 1 277 ? -48.476 -1.723 79.124 1.00 55.84 277 ASP A O 1
ATOM 2076 N N . TRP A 1 278 ? -47.687 -3.429 80.338 1.00 49.66 278 TRP A N 1
ATOM 2077 C CA . TRP A 1 278 ? -47.344 -2.616 81.511 1.00 49.66 278 TRP A CA 1
ATOM 2078 C C . TRP A 1 278 ? -46.188 -1.628 81.258 1.00 49.66 278 TRP A C 1
ATOM 2080 O O . TRP A 1 278 ? -46.143 -0.564 81.872 1.00 49.66 278 TRP A O 1
ATOM 2090 N N . TRP A 1 279 ? -45.288 -1.922 80.312 1.00 51.94 279 TRP A N 1
ATOM 2091 C CA . TRP A 1 279 ? -44.188 -1.032 79.919 1.00 51.94 279 TRP A CA 1
ATOM 2092 C C . TRP A 1 279 ? -44.654 0.092 78.981 1.00 51.94 279 TRP A C 1
ATOM 2094 O O . TRP A 1 279 ? -44.101 1.193 79.004 1.00 51.94 279 TRP A O 1
ATOM 2104 N N . ARG A 1 280 ? -45.716 -0.117 78.192 1.00 53.38 280 ARG A N 1
ATOM 2105 C CA . ARG A 1 280 ? -46.286 0.942 77.333 1.00 53.38 280 ARG A CA 1
ATOM 2106 C C . ARG A 1 280 ? -46.887 2.092 78.152 1.00 53.38 280 ARG A C 1
ATOM 2108 O O . ARG A 1 280 ? -46.840 3.239 77.723 1.00 53.38 280 ARG A O 1
ATOM 2115 N N . VAL A 1 281 ? -47.377 1.796 79.356 1.00 52.22 281 VAL A N 1
ATOM 2116 C CA . VAL A 1 281 ? -47.917 2.788 80.302 1.00 52.22 281 VAL A CA 1
ATOM 2117 C C . VAL A 1 281 ? -46.797 3.562 81.012 1.00 52.22 281 VAL A C 1
ATOM 2119 O O . VAL A 1 281 ? -46.900 4.772 81.186 1.00 52.22 281 VAL A O 1
ATOM 2122 N N . VAL A 1 282 ? -45.693 2.891 81.360 1.00 43.72 282 VAL A N 1
ATOM 2123 C CA . VAL A 1 282 ? -44.544 3.498 82.068 1.00 43.72 282 VAL A CA 1
ATOM 2124 C C . VAL A 1 282 ? -43.667 4.346 81.134 1.00 43.72 282 VAL A C 1
ATOM 2126 O O . VAL A 1 282 ? -43.036 5.301 81.577 1.00 43.72 282 VAL A O 1
ATOM 2129 N N . SER A 1 283 ? -43.655 4.048 79.830 1.00 41.62 283 SER A N 1
ATOM 2130 C CA . SER A 1 283 ? -42.891 4.797 78.814 1.00 41.62 283 SER A CA 1
ATOM 2131 C C . SER A 1 283 ? -43.653 5.970 78.177 1.00 41.62 283 SER A C 1
ATOM 2133 O O . SER A 1 283 ? -43.042 6.807 77.509 1.00 41.62 283 SER A O 1
ATOM 2135 N N . ALA A 1 284 ? -44.963 6.101 78.418 1.00 42.47 284 ALA A N 1
ATOM 2136 C CA . ALA A 1 284 ? -45.776 7.212 77.913 1.00 42.47 284 ALA A CA 1
ATOM 2137 C C . ALA A 1 284 ? -45.295 8.618 78.359 1.00 42.47 284 ALA A C 1
ATOM 2139 O O . ALA A 1 284 ? -45.290 9.522 77.520 1.00 42.47 284 ALA A O 1
ATOM 2140 N N . PRO A 1 285 ? -44.803 8.838 79.600 1.00 38.81 285 PRO A N 1
ATOM 2141 C CA . PRO A 1 285 ? -44.254 10.137 80.004 1.00 38.81 285 PRO A CA 1
ATOM 2142 C C . PRO A 1 285 ? -42.890 10.438 79.355 1.00 38.81 285 PRO A C 1
ATOM 2144 O O . PRO A 1 285 ? -42.522 11.598 79.189 1.00 38.81 285 PRO A O 1
ATOM 2147 N N . VAL A 1 286 ? -42.147 9.403 78.939 1.00 41.78 286 VAL A N 1
ATOM 2148 C CA . VAL A 1 286 ? -40.831 9.533 78.284 1.00 41.78 286 VAL A CA 1
ATOM 2149 C C . VAL A 1 286 ? -40.981 9.977 76.823 1.00 41.78 286 VAL A C 1
ATOM 2151 O O . VAL A 1 286 ? -40.160 10.740 76.319 1.00 41.78 286 VAL A O 1
ATOM 2154 N N . GLY A 1 287 ? -42.074 9.590 76.156 1.00 38.47 287 GLY A N 1
ATOM 2155 C CA . GLY A 1 287 ? -42.406 10.067 74.807 1.00 38.47 287 GLY A CA 1
ATOM 2156 C C . GLY A 1 287 ? -42.690 11.572 74.731 1.00 38.47 287 GLY A C 1
ATOM 2157 O O . GLY A 1 287 ? -42.455 12.180 73.691 1.00 38.47 287 GLY A O 1
ATOM 2158 N N . TRP A 1 288 ? -43.131 12.182 75.836 1.00 38.81 288 TRP A N 1
ATOM 2159 C CA . TRP A 1 288 ? -43.341 13.630 75.937 1.00 38.81 288 TRP A CA 1
ATOM 2160 C C . TRP A 1 288 ? -42.030 14.385 76.234 1.00 38.81 288 TRP A C 1
ATOM 2162 O O . TRP A 1 288 ? -41.808 15.472 75.711 1.00 38.81 288 TRP A O 1
ATOM 2172 N N . LEU A 1 289 ? -41.105 13.764 76.977 1.00 33.22 289 LEU A N 1
ATOM 2173 C CA . LEU A 1 289 ? -39.749 14.282 77.230 1.00 33.22 289 LEU A CA 1
ATOM 2174 C C . LEU A 1 289 ? -38.818 14.210 76.003 1.00 33.22 289 LEU A C 1
ATOM 2176 O O . LEU A 1 289 ? -37.930 15.046 75.856 1.00 33.22 289 LEU A O 1
ATOM 2180 N N . MET A 1 290 ? -39.058 13.282 75.071 1.00 37.62 290 MET A N 1
ATOM 2181 C CA . MET A 1 290 ? -38.344 13.204 73.783 1.00 37.62 290 MET A CA 1
ATOM 2182 C C . MET A 1 290 ? -38.716 14.324 72.793 1.00 37.62 290 MET A C 1
ATOM 2184 O O . MET A 1 290 ? -38.025 14.503 71.795 1.00 37.62 290 MET A O 1
ATOM 2188 N N . GLY A 1 291 ? -39.759 15.116 73.074 1.00 34.66 291 GLY A N 1
ATOM 2189 C CA . GLY A 1 291 ? -40.012 16.380 72.374 1.00 34.66 291 GLY A CA 1
ATOM 2190 C C . GLY A 1 291 ? -39.086 17.526 72.811 1.00 34.66 291 GLY A C 1
ATOM 2191 O O . GLY A 1 291 ? -39.162 18.603 72.226 1.00 34.66 291 GLY A O 1
ATOM 2192 N N . GLY A 1 292 ? -38.228 17.319 73.824 1.00 35.19 292 GLY A N 1
ATOM 2193 C CA . GLY A 1 292 ? -37.453 18.392 74.453 1.00 35.19 292 GLY A CA 1
ATOM 2194 C C . GLY A 1 292 ? -36.075 18.030 75.024 1.00 35.19 292 GLY A C 1
ATOM 2195 O O . GLY A 1 292 ? -35.625 18.735 75.921 1.00 35.19 292 GLY A O 1
ATOM 2196 N N . MET A 1 293 ? -35.373 16.990 74.552 1.00 32.38 293 MET A N 1
ATOM 2197 C CA . MET A 1 293 ? -34.008 16.697 75.034 1.00 32.38 293 MET A CA 1
ATOM 2198 C C . MET A 1 293 ? -32.997 16.392 73.916 1.00 32.38 293 MET A C 1
ATOM 2200 O O . MET A 1 293 ? -33.024 15.338 73.289 1.00 32.38 293 MET A O 1
ATOM 2204 N N . GLU A 1 294 ? -32.044 17.315 73.754 1.00 37.75 294 GLU A N 1
ATOM 2205 C CA . GLU A 1 294 ? -30.835 17.272 72.913 1.00 37.75 294 GLU A CA 1
ATOM 2206 C C . GLU A 1 294 ? -29.717 16.334 73.426 1.00 37.75 294 GLU A C 1
ATOM 2208 O O . GLU A 1 294 ? -28.613 16.338 72.888 1.00 37.75 294 GLU A O 1
ATOM 2213 N N . THR A 1 295 ? -29.923 15.520 74.464 1.00 42.59 295 THR A N 1
ATOM 2214 C CA . THR A 1 295 ? -28.793 14.875 75.162 1.00 42.59 295 THR A CA 1
ATOM 2215 C C . THR A 1 295 ? -29.036 13.415 75.550 1.00 42.59 295 THR A C 1
ATOM 2217 O O . THR A 1 295 ? -29.200 13.072 76.716 1.00 42.59 295 THR A O 1
ATOM 2220 N N . VAL A 1 296 ? -28.919 12.513 74.569 1.00 38.38 296 VAL A N 1
ATOM 2221 C CA . VAL A 1 296 ? -28.476 11.122 74.804 1.00 38.38 296 VAL A CA 1
ATOM 2222 C C . VAL A 1 296 ? -27.239 10.865 73.940 1.00 38.38 296 VAL A C 1
ATOM 2224 O O . VAL A 1 296 ? -27.281 10.265 72.867 1.00 38.38 296 VAL A O 1
ATOM 2227 N N . ALA A 1 297 ? -26.110 11.401 74.405 1.00 42.41 297 ALA A N 1
ATOM 2228 C CA . ALA A 1 297 ? -24.800 11.275 73.782 1.00 42.41 297 ALA A CA 1
ATOM 2229 C C . ALA A 1 297 ? -24.062 10.054 74.352 1.00 42.41 297 ALA A C 1
ATOM 2231 O O . ALA A 1 297 ? -23.799 9.974 75.548 1.00 42.41 297 ALA A O 1
ATOM 2232 N N . GLY A 1 298 ? -23.712 9.094 73.495 1.00 37.47 298 GLY A N 1
ATOM 2233 C CA . GLY A 1 298 ? -22.825 7.992 73.875 1.00 37.47 298 GLY A CA 1
ATOM 2234 C C . GLY A 1 298 ? -22.805 6.866 72.850 1.00 37.47 298 GLY A C 1
ATOM 2235 O O . GLY A 1 298 ? -21.849 6.731 72.092 1.00 37.47 298 GLY A O 1
ATOM 2236 N N . ALA A 1 299 ? -23.883 6.085 72.780 1.00 33.97 299 ALA A N 1
ATOM 2237 C CA . ALA A 1 299 ? -24.000 4.974 71.830 1.00 33.97 299 ALA A CA 1
ATOM 2238 C C . ALA A 1 299 ? -24.590 5.415 70.476 1.00 33.97 299 ALA A C 1
ATOM 2240 O O . ALA A 1 299 ? -24.102 5.008 69.423 1.00 33.97 299 ALA A O 1
ATOM 2241 N N . GLY A 1 300 ? -25.569 6.328 70.494 1.00 33.34 300 GLY A N 1
ATOM 2242 C CA . GLY A 1 300 ? -26.190 6.870 69.281 1.00 33.34 300 GLY A CA 1
ATOM 2243 C C . GLY A 1 300 ? -25.256 7.758 68.455 1.00 33.34 300 GLY A C 1
ATOM 2244 O O . GLY A 1 300 ? -25.341 7.750 67.237 1.00 33.34 300 GLY A O 1
ATOM 2245 N N . GLY A 1 301 ? -24.309 8.464 69.083 1.00 34.59 301 GLY A N 1
ATOM 2246 C CA . GLY A 1 301 ? -23.421 9.413 68.394 1.00 34.59 301 GLY A CA 1
ATOM 2247 C C . GLY A 1 301 ? -22.405 8.768 67.445 1.00 34.59 301 GLY A C 1
ATOM 2248 O O . GLY A 1 301 ? -22.080 9.351 66.417 1.00 34.59 301 GLY A O 1
ATOM 2249 N N . LYS A 1 302 ? -21.935 7.547 67.736 1.00 41.53 302 LYS A N 1
ATOM 2250 C CA . LYS A 1 302 ? -21.025 6.810 66.837 1.00 41.53 302 LYS A CA 1
ATOM 2251 C C . LYS A 1 302 ? -21.763 6.168 65.666 1.00 41.53 302 LYS A C 1
ATOM 2253 O O . LYS A 1 302 ? -21.244 6.173 64.556 1.00 41.53 302 LYS A O 1
ATOM 2258 N N . LEU A 1 303 ? -22.976 5.668 65.910 1.00 39.03 303 LEU A N 1
ATOM 2259 C CA . LEU A 1 303 ? -23.851 5.164 64.856 1.00 39.03 303 LEU A CA 1
ATOM 2260 C C . LEU A 1 303 ? -24.284 6.319 63.942 1.00 39.03 303 LEU A C 1
ATOM 2262 O O . LEU A 1 303 ? -24.097 6.239 62.738 1.00 39.03 303 LEU A O 1
ATOM 2266 N N . MET A 1 304 ? -24.755 7.431 64.516 1.00 39.16 304 MET A N 1
ATOM 2267 C CA . MET A 1 304 ? -25.170 8.629 63.778 1.00 39.16 304 MET A CA 1
ATOM 2268 C C . MET A 1 304 ? -24.005 9.318 63.062 1.00 39.16 304 MET A C 1
ATOM 2270 O O . MET A 1 304 ? -24.207 9.817 61.964 1.00 39.16 304 MET A O 1
ATOM 2274 N N . GLY A 1 305 ? -22.791 9.307 63.624 1.00 39.88 305 GLY A N 1
ATOM 2275 C CA . GLY A 1 305 ? -21.588 9.817 62.955 1.00 39.88 305 GLY A CA 1
ATOM 2276 C C . GLY A 1 305 ? -21.157 8.960 61.761 1.00 39.88 305 GLY A C 1
ATOM 2277 O O . GLY A 1 305 ? -20.911 9.493 60.687 1.00 39.88 305 GLY A O 1
ATOM 2278 N N . TRP A 1 306 ? -21.154 7.629 61.907 1.00 42.59 306 TRP A N 1
ATOM 2279 C CA . TRP A 1 306 ? -20.883 6.699 60.800 1.00 42.59 306 TRP A CA 1
ATOM 2280 C C . TRP A 1 306 ? -21.962 6.761 59.704 1.00 42.59 306 TRP A C 1
ATOM 2282 O O . TRP A 1 306 ? -21.654 6.660 58.520 1.00 42.59 306 TRP A O 1
ATOM 2292 N N . ILE A 1 307 ? -23.221 6.979 60.095 1.00 43.88 307 ILE A N 1
ATOM 2293 C CA . ILE A 1 307 ? -24.361 7.155 59.187 1.00 43.88 307 ILE A CA 1
ATOM 2294 C C . ILE A 1 307 ? -24.269 8.488 58.437 1.00 43.88 307 ILE A C 1
ATOM 2296 O O . ILE A 1 307 ? -24.406 8.502 57.217 1.00 43.88 307 ILE A O 1
ATOM 2300 N N . ALA A 1 308 ? -24.003 9.593 59.138 1.00 43.22 308 ALA A N 1
ATOM 2301 C CA . ALA A 1 308 ? -23.890 10.921 58.538 1.00 43.22 308 ALA A CA 1
ATOM 2302 C C . ALA A 1 308 ? -22.748 10.996 57.509 1.00 43.22 308 ALA A C 1
ATOM 2304 O O . ALA A 1 308 ? -22.919 11.616 56.458 1.00 43.22 308 ALA A O 1
ATOM 2305 N N . ASP A 1 309 ? -21.639 10.294 57.764 1.00 44.44 309 ASP A N 1
ATOM 2306 C CA . ASP A 1 309 ? -20.518 10.163 56.826 1.00 44.44 309 ASP A CA 1
ATOM 2307 C C . ASP A 1 309 ? -20.866 9.340 55.569 1.00 44.44 309 ASP A C 1
ATOM 2309 O O . ASP A 1 309 ? -20.239 9.526 54.526 1.00 44.44 309 ASP A O 1
ATOM 2313 N N . GLN A 1 310 ? -21.872 8.454 55.622 1.00 42.38 310 GLN A N 1
ATOM 2314 C CA . GLN A 1 310 ? -22.283 7.634 54.472 1.00 42.38 310 GLN A CA 1
ATOM 2315 C C . GLN A 1 310 ? -23.475 8.192 53.681 1.00 42.38 310 GLN A C 1
ATOM 2317 O O . GLN A 1 310 ? -23.579 7.924 52.482 1.00 42.38 310 GLN A O 1
ATOM 2322 N N . THR A 1 311 ? -24.371 8.970 54.296 1.00 41.28 311 THR A N 1
ATOM 2323 C CA . THR A 1 311 ? -25.637 9.370 53.651 1.00 41.28 311 THR A CA 1
ATOM 2324 C C . THR A 1 311 ? -25.663 10.793 53.096 1.00 41.28 311 THR A C 1
ATOM 2326 O O . THR A 1 311 ? -26.553 11.110 52.309 1.00 41.28 311 THR A O 1
ATOM 2329 N N . GLY A 1 312 ? -24.689 11.649 53.424 1.00 44.66 312 GLY A N 1
ATOM 2330 C CA . GLY A 1 312 ? -24.754 13.066 53.050 1.00 44.66 312 GLY A CA 1
ATOM 2331 C C . GLY A 1 312 ? -25.948 13.789 53.705 1.00 44.66 312 GLY A C 1
ATOM 2332 O O . GLY A 1 312 ? -26.614 13.215 54.572 1.00 44.66 312 GLY A O 1
ATOM 2333 N N . PRO A 1 313 ? -26.219 15.059 53.344 1.00 45.94 313 PRO A N 1
ATOM 2334 C CA . PRO A 1 313 ? -27.243 15.866 54.004 1.00 45.94 313 PRO A CA 1
ATOM 2335 C C . PRO A 1 313 ? -28.629 15.221 53.859 1.00 45.94 313 PRO A C 1
ATOM 2337 O O . PRO A 1 313 ? -29.148 15.060 52.755 1.00 45.94 313 PRO A O 1
ATOM 2340 N N . THR A 1 314 ? -29.219 14.848 54.994 1.00 50.75 314 THR A N 1
ATOM 2341 C CA . THR A 1 314 ? -30.580 14.314 55.111 1.00 50.75 314 THR A CA 1
ATOM 2342 C C . THR A 1 314 ? -31.599 15.267 54.492 1.00 50.75 314 THR A C 1
ATOM 2344 O O . THR A 1 314 ? -31.539 16.475 54.722 1.00 50.75 314 THR A O 1
ATOM 2347 N N . ALA A 1 315 ? -32.544 14.718 53.721 1.00 48.56 315 ALA A N 1
ATOM 2348 C CA . ALA A 1 315 ? -33.614 15.492 53.101 1.00 48.56 315 ALA A CA 1
ATOM 2349 C C . ALA A 1 315 ? -34.419 16.280 54.157 1.00 48.56 315 ALA A C 1
ATOM 2351 O O . ALA A 1 315 ? -34.647 15.768 55.259 1.00 48.56 315 ALA A O 1
ATOM 2352 N N . PRO A 1 316 ? -34.855 17.512 53.842 1.00 51.81 316 PRO A N 1
ATOM 2353 C CA . PRO A 1 316 ? -35.684 18.296 54.744 1.00 51.81 316 PRO A CA 1
ATOM 2354 C C . PRO A 1 316 ? -37.005 17.560 55.042 1.00 51.81 316 PRO A C 1
ATOM 2356 O O . PRO A 1 316 ? -37.574 16.917 54.153 1.00 51.81 316 PRO A O 1
ATOM 2359 N N . PRO A 1 317 ? -37.511 17.627 56.285 1.00 47.84 317 PRO A N 1
ATOM 2360 C CA . PRO A 1 317 ? -38.740 16.941 56.663 1.00 47.84 317 PRO A CA 1
ATOM 2361 C C . PRO A 1 317 ? -39.928 17.445 55.826 1.00 47.84 317 PRO A C 1
ATOM 2363 O O . PRO A 1 317 ? -40.203 18.642 55.798 1.00 47.84 317 PRO A O 1
ATOM 2366 N N . GLY A 1 318 ? -40.637 16.525 55.159 1.00 52.91 318 GLY A N 1
ATOM 2367 C CA . GLY A 1 318 ? -41.864 16.808 54.396 1.00 52.91 318 GLY A CA 1
ATOM 2368 C C . GLY A 1 318 ? -41.746 16.766 52.865 1.00 52.91 318 GLY A C 1
ATOM 2369 O O . GLY A 1 318 ? -42.751 16.962 52.187 1.00 52.91 318 GLY A O 1
ATOM 2370 N N . GLU A 1 319 ? -40.565 16.498 52.302 1.00 58.41 319 GLU A N 1
ATOM 2371 C CA . GLU A 1 319 ? -40.394 16.343 50.849 1.00 58.41 319 GLU A CA 1
ATOM 2372 C C . GLU A 1 319 ? -40.917 14.962 50.372 1.00 58.41 319 GLU A C 1
ATOM 2374 O O . GLU A 1 319 ? -40.578 13.943 50.983 1.00 58.41 319 GLU A O 1
ATOM 2379 N N . PRO A 1 320 ? -41.752 14.885 49.313 1.00 64.62 320 PRO A N 1
ATOM 2380 C CA . PRO A 1 320 ? -42.241 13.609 48.791 1.00 64.62 320 PRO A CA 1
ATOM 2381 C C . PRO A 1 320 ? -41.082 12.766 48.243 1.00 64.62 320 PRO A C 1
ATOM 2383 O O . PRO A 1 320 ? -40.191 13.285 47.572 1.00 64.62 320 PRO A O 1
ATOM 2386 N N . ARG A 1 321 ? -41.109 11.455 48.516 1.00 65.38 321 ARG A N 1
ATOM 2387 C CA . ARG A 1 321 ? -40.047 10.490 48.175 1.00 65.38 321 ARG A CA 1
ATOM 2388 C C . ARG A 1 321 ? -39.556 10.627 46.736 1.00 65.38 321 ARG A C 1
ATOM 2390 O O . ARG A 1 321 ? -38.360 10.782 46.521 1.00 65.38 321 ARG A O 1
ATOM 2397 N N . ASP A 1 322 ? -40.479 10.646 45.783 1.00 66.44 322 ASP A N 1
ATOM 2398 C CA . ASP A 1 322 ? -40.174 10.724 44.353 1.00 66.44 322 ASP A CA 1
ATOM 2399 C C . ASP A 1 322 ? -39.355 11.978 44.003 1.00 66.44 322 ASP A C 1
ATOM 2401 O O . ASP A 1 322 ? -38.518 11.954 43.103 1.00 66.44 322 ASP A O 1
ATOM 2405 N N . ALA A 1 323 ? -39.556 13.086 44.729 1.00 71.19 323 ALA A N 1
ATOM 2406 C CA . ALA A 1 323 ? -38.776 14.306 44.541 1.00 71.19 323 ALA A CA 1
ATOM 2407 C C . ALA A 1 323 ? -37.343 14.156 45.079 1.00 71.19 323 ALA A C 1
ATOM 2409 O O . ALA A 1 323 ? -36.395 14.618 44.440 1.00 71.19 323 ALA A O 1
ATOM 2410 N N . VAL A 1 324 ? -37.171 13.462 46.210 1.00 70.44 324 VAL A N 1
ATOM 2411 C CA . VAL A 1 324 ? -35.852 13.150 46.782 1.00 70.44 324 VAL A CA 1
ATOM 2412 C C . VAL A 1 324 ? -35.093 12.172 45.886 1.00 70.44 324 VAL A C 1
ATOM 2414 O O . VAL A 1 324 ? -33.943 12.443 45.537 1.00 70.44 324 VAL A O 1
ATOM 2417 N N . GLU A 1 325 ? -35.736 11.083 45.460 1.00 69.31 325 GLU A N 1
ATOM 2418 C CA . GLU A 1 325 ? -35.150 10.077 44.569 1.00 69.31 325 GLU A CA 1
ATOM 2419 C C . GLU A 1 325 ? -34.732 10.712 43.242 1.00 69.31 325 GLU A C 1
ATOM 2421 O O . GLU A 1 325 ? -33.584 10.573 42.819 1.00 69.31 325 GLU A O 1
ATOM 2426 N N . ARG A 1 326 ? -35.610 11.515 42.629 1.00 73.81 326 ARG A N 1
ATOM 2427 C CA . ARG A 1 326 ? -35.301 12.208 41.375 1.00 73.81 326 ARG A CA 1
ATOM 2428 C C . ARG A 1 326 ? -34.146 13.199 41.528 1.00 73.81 326 ARG A C 1
ATOM 2430 O O . ARG A 1 326 ? -33.302 13.273 40.638 1.00 73.81 326 ARG A O 1
ATOM 2437 N N . ARG A 1 327 ? -34.057 13.932 42.645 1.00 79.00 327 ARG A N 1
ATOM 2438 C CA . ARG A 1 327 ? -32.932 14.848 42.914 1.00 79.00 327 ARG A CA 1
ATOM 2439 C C . ARG A 1 327 ? -31.608 14.094 43.046 1.00 79.00 327 ARG A C 1
ATOM 2441 O O . ARG A 1 327 ? -30.616 14.497 42.441 1.00 79.00 327 ARG A O 1
ATOM 2448 N N . VAL A 1 328 ? -31.590 13.005 43.812 1.00 75.12 328 VAL A N 1
ATOM 2449 C CA . VAL A 1 328 ? -30.387 12.179 44.008 1.00 75.12 328 VAL A CA 1
ATOM 2450 C C . VAL A 1 328 ? -29.978 11.496 42.702 1.00 75.12 328 VAL A C 1
ATOM 2452 O O . VAL A 1 328 ? -28.796 11.486 42.364 1.00 75.12 328 VAL A O 1
ATOM 2455 N N . LEU A 1 329 ? -30.947 10.995 41.937 1.00 74.06 329 LEU A N 1
ATOM 2456 C CA . LEU A 1 329 ? -30.735 10.402 40.622 1.00 74.06 329 LEU A CA 1
ATOM 2457 C C . LEU A 1 329 ? -30.061 11.390 39.656 1.00 74.06 329 LEU A C 1
ATOM 2459 O O . LEU A 1 329 ? -29.108 11.016 38.976 1.00 74.06 329 LEU A O 1
ATOM 2463 N N . VAL A 1 330 ? -30.507 12.653 39.623 1.00 78.12 330 VAL A N 1
ATOM 2464 C CA . VAL A 1 330 ? -29.873 13.708 38.810 1.00 78.12 330 VAL A CA 1
ATOM 2465 C C . VAL A 1 330 ? -28.434 13.950 39.246 1.00 78.12 330 VAL A C 1
ATOM 2467 O O . VAL A 1 330 ? -27.539 13.955 38.405 1.00 78.12 330 VAL A O 1
ATOM 2470 N N . GLN A 1 331 ? -28.199 14.106 40.549 1.00 81.62 331 GLN A N 1
ATOM 2471 C CA . GLN A 1 331 ? -26.867 14.386 41.084 1.00 81.62 331 GLN A CA 1
ATOM 2472 C C . GLN A 1 331 ? -25.872 13.251 40.785 1.00 81.62 331 GLN A C 1
ATOM 2474 O O . GLN A 1 331 ? -24.731 13.498 40.387 1.00 81.62 331 GLN A O 1
ATOM 2479 N N . GLU A 1 332 ? -26.298 11.999 40.951 1.00 79.25 332 GLU A N 1
ATOM 2480 C CA . GLU A 1 332 ? -25.474 10.825 40.653 1.00 79.25 332 GLU A CA 1
ATOM 2481 C C . GLU A 1 332 ? -25.251 10.651 39.147 1.00 79.25 332 GLU A C 1
ATOM 2483 O O . GLU A 1 332 ? -24.147 10.298 38.730 1.00 79.25 332 GLU A O 1
ATOM 2488 N N . ALA A 1 333 ? -26.253 10.953 38.315 1.00 76.38 333 ALA A N 1
ATOM 2489 C CA . ALA A 1 333 ? -26.100 10.944 36.863 1.00 76.38 333 ALA A CA 1
ATOM 2490 C C . ALA A 1 333 ? -25.091 12.003 36.386 1.00 76.38 333 ALA A C 1
ATOM 2492 O O . ALA A 1 333 ? -24.245 11.697 35.547 1.00 76.38 333 ALA A O 1
ATOM 2493 N N . GLU A 1 334 ? -25.129 13.221 36.934 1.00 79.69 334 GLU A N 1
ATOM 2494 C CA . GLU A 1 334 ? -24.160 14.279 36.612 1.00 79.69 334 GLU A CA 1
ATOM 2495 C C . GLU A 1 334 ? -22.745 13.893 37.057 1.00 79.69 334 GLU A C 1
ATOM 2497 O O . GLU A 1 334 ? -21.806 13.967 36.264 1.00 79.69 334 GLU A O 1
ATOM 2502 N N . THR A 1 335 ? -22.612 13.346 38.268 1.00 83.25 335 THR A N 1
ATOM 2503 C CA . THR A 1 335 ? -21.331 12.844 38.785 1.00 83.25 335 THR A CA 1
ATOM 2504 C C . THR A 1 335 ? -20.758 11.736 37.895 1.00 83.25 335 THR A C 1
ATOM 2506 O O . THR A 1 335 ? -19.573 11.753 37.561 1.00 83.25 335 THR A O 1
ATOM 2509 N N . LEU A 1 336 ? -21.588 10.779 37.465 1.00 80.00 336 LEU A N 1
ATOM 2510 C CA . LEU A 1 336 ? -21.172 9.716 36.547 1.00 80.00 336 LEU A CA 1
ATOM 2511 C C . LEU A 1 336 ? -20.710 10.262 35.196 1.00 80.00 336 LEU A C 1
ATOM 2513 O O . LEU A 1 336 ? -19.686 9.815 34.680 1.00 80.00 336 LEU A O 1
ATOM 2517 N N . LEU A 1 337 ? -21.444 11.217 34.623 1.00 79.19 337 LEU A N 1
ATOM 2518 C CA . LEU A 1 337 ? -21.086 11.822 33.343 1.00 79.19 337 LEU A CA 1
ATOM 2519 C C . LEU A 1 337 ? -19.755 12.576 33.440 1.00 79.19 337 LEU A C 1
ATOM 2521 O O . LEU A 1 337 ? -18.925 12.442 32.542 1.00 79.19 337 LEU A O 1
ATOM 2525 N N . ASP A 1 338 ? -19.499 13.296 34.530 1.00 81.38 338 ASP A N 1
ATOM 2526 C CA . ASP A 1 338 ? -18.226 13.992 34.746 1.00 81.38 338 ASP A CA 1
ATOM 2527 C C . ASP A 1 338 ? -17.054 13.018 34.943 1.00 81.38 338 ASP A C 1
ATOM 2529 O O . ASP A 1 338 ? -15.978 13.187 34.350 1.00 81.38 338 ASP A O 1
ATOM 2533 N N . VAL A 1 339 ? -17.268 11.930 35.690 1.00 82.44 339 VAL A N 1
ATOM 2534 C CA . VAL A 1 339 ? -16.288 10.841 35.814 1.00 82.44 339 VAL A CA 1
ATOM 2535 C C . VAL A 1 339 ? -16.002 10.222 34.445 1.00 82.44 339 VAL A C 1
ATOM 2537 O O . VAL A 1 339 ? -14.843 10.063 34.067 1.00 82.44 339 VAL A O 1
ATOM 2540 N N . TRP A 1 340 ? -17.023 9.918 33.646 1.00 82.81 340 TRP A N 1
ATOM 2541 C CA . TRP A 1 340 ? -16.820 9.335 32.319 1.00 82.81 340 TRP A CA 1
ATOM 2542 C C . TRP A 1 340 ? -16.145 10.295 31.336 1.00 82.81 340 TRP A C 1
ATOM 2544 O O . TRP A 1 340 ? -15.332 9.854 30.526 1.00 82.81 340 TRP A O 1
ATOM 2554 N N . ARG A 1 341 ? -16.412 11.601 31.428 1.00 79.38 341 ARG A N 1
ATOM 2555 C CA . ARG A 1 341 ? -15.767 12.628 30.592 1.00 79.38 341 ARG A CA 1
ATOM 2556 C C . ARG A 1 341 ? -14.299 12.855 30.945 1.00 79.38 341 ARG A C 1
ATOM 2558 O O . ARG A 1 341 ? -13.505 13.169 30.061 1.00 79.38 341 ARG A O 1
ATOM 2565 N N . SER A 1 342 ? -13.931 12.706 32.216 1.00 82.25 342 SER A N 1
ATOM 2566 C CA . SER A 1 342 ? -12.544 12.870 32.674 1.00 82.25 342 SER A CA 1
ATOM 2567 C C . SER A 1 342 ? -11.660 11.649 32.383 1.00 82.25 342 SER A C 1
ATOM 2569 O O . SER A 1 342 ? -10.433 11.762 32.326 1.00 82.25 342 SER A O 1
ATOM 2571 N N . ARG A 1 343 ? -12.265 10.484 32.131 1.00 82.06 343 ARG A N 1
ATOM 2572 C CA . ARG A 1 343 ? -11.569 9.226 31.854 1.00 82.06 343 ARG A CA 1
ATOM 2573 C C . ARG A 1 343 ? -10.937 9.185 30.462 1.00 82.06 343 ARG A C 1
ATOM 2575 O O . ARG A 1 343 ? -11.610 9.260 29.436 1.00 82.06 343 ARG A O 1
ATOM 2582 N N . ALA A 1 344 ? -9.617 9.001 30.427 1.00 78.81 344 ALA A N 1
ATOM 2583 C CA . ALA A 1 344 ? -8.845 8.947 29.186 1.00 78.81 344 ALA A CA 1
ATOM 2584 C C . ALA A 1 344 ? -9.278 7.800 28.250 1.00 78.81 344 ALA A C 1
ATOM 2586 O O . ALA A 1 344 ? -9.279 7.982 27.037 1.00 78.81 344 ALA A O 1
ATOM 2587 N N . ASP A 1 345 ? -9.703 6.659 28.802 1.00 77.69 345 ASP A N 1
ATOM 2588 C CA . ASP A 1 345 ? -10.152 5.472 28.062 1.00 77.69 345 ASP A CA 1
ATOM 2589 C C . ASP A 1 345 ? -11.525 5.632 27.380 1.00 77.69 345 ASP A C 1
ATOM 2591 O O . ASP A 1 345 ? -11.920 4.794 26.564 1.00 77.69 345 ASP A O 1
ATOM 2595 N N . LEU A 1 346 ? -12.250 6.714 27.679 1.00 76.38 346 LEU A N 1
ATOM 2596 C CA . LEU A 1 346 ? -13.589 6.997 27.154 1.00 76.38 346 LEU A CA 1
ATOM 2597 C C . LEU A 1 346 ? -13.635 8.218 26.224 1.00 76.38 346 LEU A C 1
ATOM 2599 O O . LEU A 1 346 ? -14.696 8.512 25.673 1.00 76.38 346 LEU A O 1
ATOM 2603 N N . LYS A 1 347 ? -12.504 8.900 25.992 1.00 75.50 347 LYS A N 1
ATOM 2604 C CA . LYS A 1 347 ? -12.437 10.106 25.144 1.00 75.50 347 LYS A CA 1
ATOM 2605 C C . LYS A 1 347 ? -12.964 9.874 23.724 1.00 75.50 347 LYS A C 1
ATOM 2607 O O . LYS A 1 347 ? -13.651 10.736 23.181 1.00 75.50 347 LYS A O 1
ATOM 2612 N N . ASP A 1 348 ? -12.739 8.685 23.171 1.00 72.38 348 ASP A N 1
ATOM 2613 C CA . ASP A 1 348 ? -13.177 8.319 21.817 1.00 72.38 348 ASP A CA 1
ATOM 2614 C C . ASP A 1 348 ? -14.700 8.161 21.674 1.00 72.38 348 ASP A C 1
ATOM 2616 O O . ASP A 1 348 ? -15.213 8.099 20.560 1.00 72.38 348 ASP A O 1
ATOM 2620 N N . LEU A 1 349 ? -15.451 8.077 22.781 1.00 67.88 349 LEU A N 1
ATOM 2621 C CA . LEU A 1 349 ? -16.915 7.965 22.742 1.00 67.88 349 LEU A CA 1
ATOM 2622 C C . LEU A 1 349 ? -17.606 9.292 22.400 1.00 67.88 349 LEU A C 1
ATOM 2624 O O . LEU A 1 349 ? -18.831 9.313 22.253 1.00 67.88 349 LEU A O 1
ATOM 2628 N N . ALA A 1 350 ? -16.834 10.379 22.260 1.00 69.19 350 ALA A N 1
ATOM 2629 C CA . ALA A 1 350 ? -17.337 11.718 21.982 1.00 69.19 350 ALA A CA 1
ATOM 2630 C C . ALA A 1 350 ? -18.511 12.064 22.913 1.00 69.19 350 ALA A C 1
ATOM 2632 O O . ALA A 1 350 ? -19.611 12.380 22.460 1.00 69.19 350 ALA A O 1
ATOM 2633 N N . LEU A 1 351 ? -18.292 11.931 24.228 1.00 69.25 351 LEU A N 1
ATOM 2634 C CA . LEU A 1 351 ? -19.238 12.343 25.270 1.00 69.25 351 LEU A CA 1
ATOM 2635 C C . LEU A 1 351 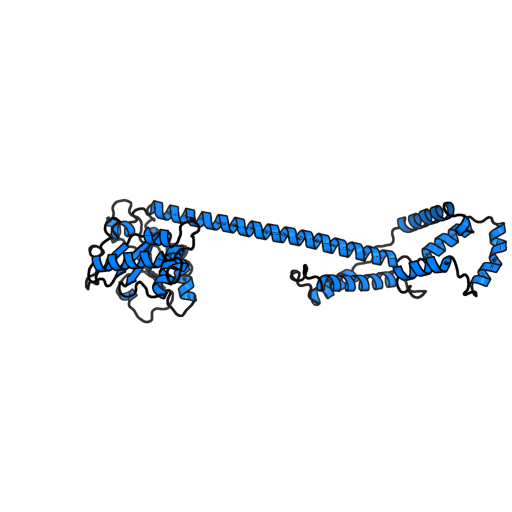? -19.275 13.878 25.352 1.00 69.25 351 LEU A C 1
ATOM 2637 O O . LEU A 1 351 ? -18.784 14.490 26.302 1.00 69.25 351 LEU A O 1
ATOM 2641 N N . ASP A 1 352 ? -19.795 14.500 24.297 1.00 77.31 352 ASP A N 1
ATOM 2642 C CA . ASP A 1 352 ? -19.998 15.939 24.227 1.00 77.31 352 ASP A CA 1
ATOM 2643 C C . ASP A 1 352 ? -21.163 16.390 25.127 1.00 77.31 352 ASP A C 1
ATOM 2645 O O . ASP A 1 352 ? -21.989 15.596 25.593 1.00 77.31 352 ASP A O 1
ATOM 2649 N N . ALA A 1 353 ? -21.223 17.696 25.392 1.00 72.56 353 ALA A N 1
ATOM 2650 C CA . ALA A 1 353 ? -22.230 18.274 26.276 1.00 72.56 353 ALA A CA 1
ATOM 2651 C C . ALA A 1 353 ? -23.672 18.021 25.790 1.00 72.56 353 ALA A C 1
ATOM 2653 O O . ALA A 1 353 ? -24.568 17.861 26.617 1.00 72.56 353 ALA A O 1
ATOM 2654 N N . SER A 1 354 ? -23.898 17.935 24.474 1.00 73.38 354 SER A N 1
ATOM 2655 C CA . SER A 1 354 ? -25.226 17.721 23.888 1.00 73.38 354 SER A CA 1
ATOM 2656 C C . SER A 1 354 ? -25.719 16.289 24.116 1.00 73.38 354 SER A C 1
ATOM 2658 O O . SER A 1 354 ? -26.854 16.077 24.546 1.00 73.38 354 SER A O 1
ATOM 2660 N N . ARG A 1 355 ? -24.854 15.293 23.910 1.00 67.81 355 ARG A N 1
ATOM 2661 C CA . ARG A 1 355 ? -25.156 13.876 24.158 1.00 67.81 355 ARG A CA 1
ATOM 2662 C C . ARG A 1 355 ? -25.396 13.598 25.636 1.00 67.81 355 ARG A C 1
ATOM 2664 O O . ARG A 1 355 ? -26.330 12.871 25.968 1.00 67.81 355 ARG A O 1
ATOM 2671 N N . CYS A 1 356 ? -24.604 14.210 26.513 1.00 68.69 356 CYS A N 1
ATOM 2672 C CA . CYS A 1 356 ? -24.793 14.129 27.960 1.00 68.69 356 CYS A CA 1
ATOM 2673 C C . CYS A 1 356 ? -26.124 14.762 28.396 1.00 68.69 356 CYS A C 1
ATOM 2675 O O . CYS A 1 356 ? -26.869 14.146 29.157 1.00 68.69 356 CYS A O 1
ATOM 2677 N N . ALA A 1 357 ? -26.466 15.943 27.866 1.00 68.94 357 ALA A N 1
ATOM 2678 C CA . ALA A 1 357 ? -27.747 16.595 28.138 1.00 68.94 357 ALA A CA 1
ATOM 2679 C C . ALA A 1 357 ? -28.933 15.724 27.694 1.00 68.94 357 ALA A C 1
ATOM 2681 O O . ALA A 1 357 ? -29.858 15.506 28.473 1.00 68.94 357 ALA A O 1
ATOM 2682 N N . ARG A 1 358 ? -28.855 15.134 26.496 1.00 69.94 358 ARG A N 1
ATOM 2683 C CA . ARG A 1 358 ? -29.879 14.215 25.985 1.00 69.94 358 ARG A CA 1
ATOM 2684 C C . ARG A 1 358 ? -30.012 12.946 26.830 1.00 69.94 358 ARG A C 1
ATOM 2686 O O . ARG A 1 358 ? -31.125 12.503 27.092 1.00 69.94 358 ARG A O 1
ATOM 2693 N N . ALA A 1 359 ? -28.900 12.349 27.261 1.00 67.75 359 ALA A N 1
ATOM 2694 C CA . ALA A 1 359 ? -28.929 11.182 28.144 1.00 67.75 359 ALA A CA 1
ATOM 2695 C C . ALA A 1 359 ? -29.595 11.514 29.489 1.00 67.75 359 ALA A C 1
ATOM 2697 O O . ALA A 1 359 ? -30.413 10.734 29.977 1.00 67.75 359 ALA A O 1
ATOM 2698 N N . ARG A 1 360 ? -29.305 12.698 30.043 1.00 68.81 360 ARG A N 1
ATOM 2699 C CA . ARG A 1 360 ? -29.949 13.211 31.257 1.00 68.81 360 ARG A CA 1
ATOM 2700 C C . ARG A 1 360 ? -31.450 13.416 31.063 1.00 68.81 360 ARG A C 1
ATOM 2702 O O . ARG A 1 360 ? -32.222 13.001 31.916 1.00 68.81 360 ARG A O 1
ATOM 2709 N N . GLU A 1 361 ? -31.873 14.016 29.952 1.00 69.44 361 GLU A N 1
ATOM 2710 C CA . GLU A 1 361 ? -33.295 14.206 29.631 1.00 69.44 361 GLU A CA 1
ATOM 2711 C C . GLU A 1 361 ? -34.045 12.876 29.528 1.00 69.44 361 GLU A C 1
ATOM 2713 O O . GLU A 1 361 ? -35.119 12.740 30.107 1.00 69.44 361 GLU A O 1
ATOM 2718 N N . ILE A 1 362 ? -33.465 11.877 28.853 1.00 69.81 362 ILE A N 1
ATOM 2719 C CA . ILE A 1 362 ? -34.052 10.533 28.744 1.00 69.81 362 ILE A CA 1
ATOM 2720 C C . ILE A 1 362 ? -34.195 9.892 30.129 1.00 69.81 362 ILE A C 1
ATOM 2722 O O . ILE A 1 362 ? -35.241 9.330 30.444 1.00 69.81 362 ILE A O 1
ATOM 2726 N N . LEU A 1 363 ? -33.157 9.995 30.959 1.00 65.75 363 LEU A N 1
ATOM 2727 C CA . LEU A 1 363 ? -33.148 9.443 32.311 1.00 65.75 363 LEU A CA 1
ATOM 2728 C C . LEU A 1 363 ? -34.164 10.144 33.227 1.00 65.75 363 LEU A C 1
ATOM 2730 O O . LEU A 1 363 ? -34.826 9.488 34.021 1.00 65.75 363 LEU A O 1
ATOM 2734 N N . LEU A 1 364 ? -34.335 11.458 33.075 1.00 65.06 364 LEU A N 1
ATOM 2735 C CA . LEU A 1 364 ? -35.321 12.250 33.809 1.00 65.06 364 LEU A CA 1
ATOM 2736 C C . LEU A 1 364 ? -36.759 12.003 33.350 1.00 65.06 364 LEU A C 1
ATOM 2738 O O . LEU A 1 364 ? -37.677 12.064 34.167 1.00 65.06 364 LEU A O 1
ATOM 2742 N N . ALA A 1 365 ? -36.963 11.754 32.058 1.00 68.06 365 ALA A N 1
ATOM 2743 C CA . ALA A 1 365 ? -38.271 11.461 31.483 1.00 68.06 365 ALA A CA 1
ATOM 2744 C C . ALA A 1 365 ? -38.749 10.033 31.794 1.00 68.06 365 ALA A C 1
ATOM 2746 O O . ALA A 1 365 ? -39.947 9.763 31.702 1.00 68.06 365 ALA A O 1
ATOM 2747 N N . ALA A 1 366 ? -37.839 9.127 32.162 1.00 64.56 366 ALA A N 1
ATOM 2748 C CA . ALA A 1 366 ? -38.193 7.776 32.565 1.00 64.56 366 ALA A CA 1
ATOM 2749 C C . ALA A 1 366 ? -38.999 7.793 33.883 1.00 64.56 366 ALA A C 1
ATOM 2751 O O . ALA A 1 366 ? -38.626 8.507 34.820 1.00 64.56 366 ALA A O 1
ATOM 2752 N N . PRO A 1 367 ? -40.105 7.029 33.980 1.00 62.75 367 PRO A N 1
ATOM 2753 C CA . PRO A 1 367 ? -40.813 6.870 35.243 1.00 62.75 367 PRO A CA 1
ATOM 2754 C C . PRO A 1 367 ? -39.906 6.165 36.255 1.00 62.75 367 PRO A C 1
ATOM 2756 O O . PRO A 1 367 ? -39.215 5.203 35.907 1.00 62.75 367 PRO A O 1
ATOM 2759 N N . LEU A 1 368 ? -39.916 6.641 37.503 1.00 62.41 368 LEU A N 1
ATOM 2760 C CA . LEU A 1 368 ? -39.219 5.967 38.595 1.00 62.41 368 LEU A CA 1
ATOM 2761 C C . LEU A 1 368 ? -39.847 4.578 38.805 1.00 62.41 368 LEU A C 1
ATOM 2763 O O . LEU A 1 368 ? -41.074 4.440 38.707 1.00 62.41 368 LEU A O 1
ATOM 2767 N N . PRO A 1 369 ? -39.038 3.531 39.032 1.00 56.56 369 PRO A N 1
ATOM 2768 C CA . PRO A 1 369 ? -39.565 2.204 39.303 1.00 56.56 369 PRO A CA 1
ATOM 2769 C C . PRO A 1 369 ? -40.398 2.235 40.588 1.00 56.56 369 PRO A C 1
ATOM 2771 O O . PRO A 1 369 ? -39.973 2.761 41.610 1.00 56.56 369 PRO A O 1
ATOM 2774 N N . GLY A 1 370 ? -41.604 1.666 40.536 1.00 54.09 370 GLY A N 1
ATOM 2775 C CA . GLY A 1 370 ? -42.473 1.592 41.706 1.00 54.09 370 GLY A CA 1
ATOM 2776 C C . GLY A 1 370 ? -41.837 0.781 42.835 1.00 54.09 370 GLY A C 1
ATOM 2777 O O . GLY A 1 370 ? -41.117 -0.192 42.602 1.00 54.09 370 GLY A O 1
ATOM 2778 N N . VAL A 1 371 ? -42.147 1.159 44.070 1.00 58.59 371 VAL A N 1
ATOM 2779 C CA . VAL A 1 371 ? -41.734 0.424 45.267 1.00 58.59 371 VAL A CA 1
ATOM 2780 C C . VAL A 1 371 ? -42.347 -0.975 45.225 1.00 58.59 371 VAL A C 1
ATOM 2782 O O . VAL A 1 371 ? -43.571 -1.107 45.180 1.00 58.59 371 VAL A O 1
ATOM 2785 N N . SER A 1 372 ? -41.533 -2.032 45.234 1.00 54.78 372 SER A N 1
ATOM 2786 C CA . SER A 1 372 ? -42.091 -3.384 45.303 1.00 54.78 372 SER A CA 1
ATOM 2787 C C . SER A 1 372 ? -42.729 -3.607 46.679 1.00 54.78 372 SER A C 1
ATOM 2789 O O . SER A 1 372 ? -42.156 -3.254 47.711 1.00 54.78 372 SER A O 1
ATOM 2791 N N . ALA A 1 373 ? -43.919 -4.215 46.717 1.00 54.34 373 ALA A N 1
ATOM 2792 C CA . ALA A 1 373 ? -44.574 -4.597 47.974 1.00 54.34 373 ALA A CA 1
ATOM 2793 C C . ALA A 1 373 ? -43.698 -5.543 48.823 1.00 54.34 373 ALA A C 1
ATOM 2795 O O . ALA A 1 373 ? -43.795 -5.556 50.046 1.00 54.34 373 ALA A O 1
ATOM 2796 N N . GLU A 1 374 ? -42.792 -6.281 48.171 1.00 57.66 374 GLU A N 1
ATOM 2797 C CA . GLU A 1 374 ? -41.813 -7.168 48.802 1.00 57.66 374 GLU A CA 1
ATOM 2798 C C . GLU A 1 374 ? -40.811 -6.429 49.702 1.00 57.66 374 GLU A C 1
ATOM 2800 O O . GLU A 1 374 ? -40.292 -7.013 50.660 1.00 57.66 374 GLU A O 1
ATOM 2805 N N . TRP A 1 375 ? -40.548 -5.146 49.439 1.00 63.78 375 TRP A N 1
ATOM 2806 C CA . TRP A 1 375 ? -39.554 -4.378 50.183 1.00 63.78 375 TRP A CA 1
ATOM 2807 C C . TRP A 1 375 ? -39.990 -4.121 51.634 1.00 63.78 375 TRP A C 1
ATOM 2809 O O . TRP A 1 375 ? -39.196 -4.343 52.545 1.00 63.78 375 TRP A O 1
ATOM 2819 N N . GLU A 1 376 ? -41.245 -3.717 51.875 1.00 59.25 376 GLU A N 1
ATOM 2820 C CA . GLU A 1 376 ? -41.730 -3.413 53.232 1.00 59.25 376 GLU A CA 1
ATOM 2821 C C . GLU A 1 376 ? -41.754 -4.676 54.084 1.00 59.25 376 GLU A C 1
ATOM 2823 O O . GLU A 1 376 ? -41.383 -4.658 55.258 1.00 59.25 376 GLU A O 1
ATOM 2828 N N . THR A 1 377 ? -42.142 -5.795 53.473 1.00 62.31 377 THR A N 1
ATOM 2829 C CA . THR A 1 377 ? -42.077 -7.115 54.096 1.00 62.31 377 THR A CA 1
ATOM 2830 C C . THR A 1 377 ? -40.646 -7.532 54.414 1.00 62.31 377 THR A C 1
ATOM 2832 O O . THR A 1 377 ? -40.407 -8.039 55.507 1.00 62.31 377 THR A O 1
ATOM 2835 N N . THR A 1 378 ? -39.685 -7.278 53.520 1.00 63.62 378 THR A N 1
ATOM 2836 C CA . THR A 1 378 ? -38.270 -7.620 53.744 1.00 63.62 378 THR A CA 1
ATOM 2837 C C . THR A 1 378 ? -37.657 -6.750 54.841 1.00 63.62 378 THR A C 1
ATOM 2839 O O . THR A 1 378 ? -36.996 -7.266 55.739 1.00 63.62 378 THR A O 1
ATOM 2842 N N . LEU A 1 379 ? -37.938 -5.443 54.830 1.00 59.34 379 LEU A N 1
ATOM 2843 C CA . LEU A 1 379 ? -37.471 -4.513 55.854 1.00 59.34 379 LEU A CA 1
ATOM 2844 C C . LEU A 1 379 ? -38.043 -4.866 57.232 1.00 59.34 379 LEU A C 1
ATOM 2846 O O . LEU A 1 379 ? -37.293 -4.925 58.203 1.00 59.34 379 LEU A O 1
ATOM 2850 N N . ARG A 1 380 ? -39.353 -5.133 57.330 1.00 62.03 380 ARG A N 1
ATOM 2851 C CA . ARG A 1 380 ? -39.973 -5.563 58.593 1.00 62.03 380 ARG A CA 1
ATOM 2852 C C . ARG A 1 380 ? -39.391 -6.885 59.072 1.00 62.03 380 ARG A C 1
ATOM 2854 O O . ARG A 1 380 ? -39.059 -6.993 60.242 1.00 62.03 380 ARG A O 1
ATOM 2861 N N . HIS A 1 381 ? -39.201 -7.856 58.180 1.00 67.75 381 HIS A N 1
ATOM 2862 C CA . HIS A 1 381 ? -38.612 -9.145 58.534 1.00 67.75 381 HIS A CA 1
ATOM 2863 C C . HIS A 1 381 ? -37.190 -9.001 59.103 1.00 67.75 381 HIS A C 1
ATOM 2865 O O . HIS A 1 381 ? -36.892 -9.561 60.158 1.00 67.75 381 HIS A O 1
ATOM 2871 N N . GLU A 1 382 ? -36.327 -8.215 58.453 1.00 57.09 382 GLU A N 1
ATOM 2872 C CA . GLU A 1 382 ? -34.969 -7.940 58.940 1.00 57.09 382 GLU A CA 1
ATOM 2873 C C . GLU A 1 382 ? -34.968 -7.092 60.223 1.00 57.09 382 GLU A C 1
ATOM 2875 O O . GLU A 1 382 ? -34.179 -7.352 61.129 1.00 57.09 382 GLU A O 1
ATOM 2880 N N . ALA A 1 383 ? -35.899 -6.144 60.373 1.00 57.12 383 ALA A N 1
ATOM 2881 C CA . ALA A 1 383 ? -36.074 -5.377 61.606 1.00 57.12 383 ALA A CA 1
ATOM 2882 C C . ALA A 1 383 ? -36.494 -6.274 62.785 1.00 57.12 383 ALA A C 1
ATOM 2884 O O . ALA A 1 383 ? -35.878 -6.226 63.851 1.00 57.12 383 ALA A O 1
ATOM 2885 N N . THR A 1 384 ? -37.487 -7.148 62.590 1.00 63.47 384 THR A N 1
ATOM 2886 C CA . THR A 1 384 ? -37.923 -8.131 63.592 1.00 63.47 384 THR A CA 1
ATOM 2887 C C . THR A 1 384 ? -36.787 -9.092 63.945 1.00 63.47 384 THR A C 1
ATOM 2889 O O . THR A 1 384 ? -36.580 -9.405 65.120 1.00 63.47 384 THR A O 1
ATOM 2892 N N . ARG A 1 385 ? -36.027 -9.558 62.946 1.00 61.00 385 ARG A N 1
ATOM 2893 C CA . ARG A 1 385 ? -34.854 -10.411 63.154 1.00 61.00 385 ARG A CA 1
ATOM 2894 C C . ARG A 1 385 ? -33.795 -9.699 63.995 1.00 61.00 385 ARG A C 1
ATOM 2896 O O . ARG A 1 385 ? -33.365 -10.246 65.007 1.00 61.00 385 ARG A O 1
ATOM 2903 N N . TRP A 1 386 ? -33.438 -8.471 63.634 1.00 56.28 386 TRP A N 1
ATOM 2904 C CA . TRP A 1 386 ? -32.436 -7.684 64.345 1.00 56.28 386 TRP A CA 1
ATOM 2905 C C . TRP A 1 386 ? -32.843 -7.390 65.797 1.00 56.28 386 TRP A C 1
ATOM 2907 O O . TRP A 1 386 ? -32.017 -7.548 66.695 1.00 56.28 386 TRP A O 1
ATOM 2917 N N . VAL A 1 387 ? -34.114 -7.042 66.055 1.00 62.69 387 VAL A N 1
ATOM 2918 C CA . VAL A 1 387 ? -34.654 -6.823 67.416 1.00 62.69 387 VAL A CA 1
ATOM 2919 C C . VAL A 1 387 ? -34.568 -8.096 68.266 1.00 62.69 387 VAL A C 1
ATOM 2921 O O . VAL A 1 387 ? -34.231 -8.023 69.449 1.00 62.69 387 VAL A O 1
ATOM 2924 N N . ARG A 1 388 ? -34.822 -9.274 67.676 1.00 64.00 388 ARG A N 1
ATOM 2925 C CA . ARG A 1 388 ? -34.663 -10.568 68.365 1.00 64.00 388 ARG A CA 1
ATOM 2926 C C . ARG A 1 388 ? -33.206 -10.898 68.668 1.00 64.00 388 ARG A C 1
ATOM 2928 O O . ARG A 1 388 ? -32.924 -11.446 69.729 1.00 64.00 388 ARG A O 1
ATOM 2935 N N . GLU A 1 389 ? -32.303 -10.590 67.743 1.00 54.91 389 GLU A N 1
ATOM 2936 C CA . GLU A 1 389 ? -30.865 -10.838 67.888 1.00 54.91 389 GLU A CA 1
ATOM 2937 C C . GLU A 1 389 ? -30.194 -9.828 68.843 1.00 54.91 389 GLU A C 1
ATOM 2939 O O . GLU A 1 389 ? -29.177 -10.149 69.454 1.00 54.91 389 GLU A O 1
ATOM 2944 N N . ASN A 1 390 ? -30.787 -8.642 69.044 1.00 46.41 390 ASN A N 1
ATOM 2945 C CA . ASN A 1 390 ? -30.227 -7.550 69.851 1.00 46.41 390 ASN A CA 1
ATOM 2946 C C . ASN A 1 390 ? -31.200 -7.026 70.937 1.00 46.41 390 ASN A C 1
ATOM 2948 O O . ASN A 1 390 ? -31.459 -5.821 71.018 1.00 46.41 390 ASN A O 1
ATOM 2952 N N . PRO A 1 391 ? -31.714 -7.885 71.840 1.00 55.12 391 PRO A N 1
ATOM 2953 C CA . PRO A 1 391 ? -32.785 -7.523 72.774 1.00 55.12 391 PRO A CA 1
ATOM 2954 C C . PRO A 1 391 ? -32.374 -6.480 73.825 1.00 55.12 391 PRO A C 1
ATOM 2956 O O . PRO A 1 391 ? -33.236 -5.835 74.415 1.00 55.12 391 PRO A O 1
ATOM 2959 N N . ALA A 1 392 ? -31.073 -6.307 74.080 1.00 45.59 392 ALA A N 1
ATOM 2960 C CA . ALA A 1 392 ? -30.550 -5.311 75.019 1.00 45.59 392 ALA A CA 1
ATOM 2961 C C . ALA A 1 392 ? -30.493 -3.885 74.440 1.00 45.59 392 ALA A C 1
ATOM 2963 O O . ALA A 1 392 ? -30.409 -2.936 75.208 1.00 45.59 392 ALA A O 1
ATOM 2964 N N . LEU A 1 393 ? -30.534 -3.741 73.109 1.00 40.19 393 LEU A N 1
ATOM 2965 C CA . LEU A 1 393 ? -30.537 -2.452 72.402 1.00 40.19 393 LEU A CA 1
ATOM 2966 C C . LEU A 1 393 ? -31.956 -1.996 72.017 1.00 40.19 393 LEU A C 1
ATOM 2968 O O . LEU A 1 393 ? -32.139 -0.861 71.589 1.00 40.19 393 LEU A O 1
ATOM 2972 N N . ALA A 1 394 ? -32.941 -2.891 72.143 1.00 40.00 394 ALA A N 1
ATOM 2973 C CA . ALA A 1 394 ? -34.352 -2.653 71.838 1.00 40.00 394 ALA A CA 1
ATOM 2974 C C . ALA A 1 394 ? -35.227 -2.390 73.087 1.00 40.00 394 ALA A C 1
ATOM 2976 O O . ALA A 1 394 ? -36.432 -2.177 72.944 1.00 40.00 394 ALA A O 1
ATOM 2977 N N . ARG A 1 395 ? -34.635 -2.433 74.288 1.00 42.56 395 ARG A N 1
ATOM 2978 C CA . ARG A 1 395 ? -35.213 -1.969 75.563 1.00 42.56 395 ARG A CA 1
ATOM 2979 C C . ARG A 1 395 ? -34.734 -0.554 75.837 1.00 42.56 395 ARG A C 1
ATOM 2981 O O . ARG A 1 395 ? -35.546 0.220 76.383 1.00 42.56 395 ARG A O 1
#

Sequence (395 aa):
MAVPPEWNSPERLEGVFPTADLCPLIDPSALVLPGQPAGRMHVAAAPDLVTLGPGGASLLLVDTPDYNSVEAENARRAEEILLRAEILIFVLQVDSYLVARNVEELARAARLATRLVVLLTKTRDAAQAWTAWDDLCRRLADDHGVGAPFAAKRADGKTLLDVVRAAPVHAWGRSEQPVLSDIVPQPGNGVQLVDLLAGYEARRVAWEGVAESAHAAALDARRLTGLARQARASAEKRRATLAADARAAGARVAGREFPLGAVLQALVGESRSTLPDWWRVVSAPVGWLMGGMETVAGAGGKLMGWIADQTGPTAPPGEPRDAVERRVLVQEAETLLDVWRSRADLKDLALDASRCARAREILLAAPLPGVSAEWETTLRHEATRWVRENPALAR

Foldseek 3Di:
DAAPPCCPDPVNVCVLQVPAQEDECPDPVVVVDPPPPPRYWYWYFCPVLVVPDDRFHTFTDTDQPPCPDPDVVSVVSSLSVLLSDLEDELEAELVCCQPLVSLVVLLVSLQRHLAYAYEYEQDPDVVSVVVSLVVSLVVLPPCDDSVVSQCDAHLVGHGSSRRSVLHWYWYAHDDPDDDQVRIHTDPPNPDRPSCVSRCPCVVVSVVSSVVSVVSVVVVVVVVVVVVVVVVVVLVVVVVVVLVVLVVVLVVLLVVLLDPVVVLVCLLLVLLLVPDDPVVVVVCVVVVVCVVPDPDPPDVVCVVVVVVCVRRPDRDDPPDDSQVSSLVSQLVSLVVSLVVLCVDPSNVVVCSDPVVSVVVSVVSSPDDDDDDDPVVVVVSSVVSNVVCVVCVVVSD

Radius of gyration: 42.97 Å; chains: 1; bounding box: 77×40×120 Å